Protein 4LJY (pdb70)

Secondary structure (DSSP, 8-state):
------------HHHH----HHHHHHHTT-EEEESS-PPPPP-SGGGS---S---IIIIIS---S--HHHHHHHHH-----EEEE--TTS-HHHHHHHHHHHHHHTSPPPPTT-----EEE-SSHHHHHHHHHHHHHHHTT-TT--EEEESS----TTHHHHTT--SEEEE-HHHHHHHTTHHHHTSS-STT--EE---HHHHHHTT-HHHHHH---S-TT-EEEEEES---HHHHHHHHHHSSSPEEEEESS----TTSEEEEEEESSHHHHHHHHHHHHHHHHHHHHHHT----EEEEES-HHHHHHHHHHHHHTT---EEE-TTS-HHHH--HHHHHHSTT-EEEEEHHHHHT------SEEEESS--SSHHHHHHHHGGG-BTBT--EEEEEEETT-HHHHHHHHH--HHHHHTS-HHHHHHHH--HHHHH---

Radius of gyration: 27.77 Å; Cα contacts (8 Å, |Δi|>4): 749; chains: 1; bounding box: 87×43×63 Å

Nearest PDB structures (foldseek):
  4lk2-assembly1_A  TM=9.361E-01  e=1.851E-74  Saccharomyces cerevisiae S288C
  6uv0-assembly1_A  TM=5.815E-01  e=1.388E-34  Homo sapiens
  7evn-assembly1_E  TM=5.674E-01  e=4.451E-35  Homo sapiens
  6uv0-assembly2_B  TM=6.096E-01  e=2.313E-33  Homo sapiens
  4a4d-assembly1_A  TM=9.223E-01  e=9.035E-24  Homo sapiens

CATH classification: 3.40.50.300 (+1 more: 3.40.50.300)

Structure (mmCIF, N/CA/C/O backbone):
data_4LJY
#
_entry.id   4LJY
#
_cell.length_a   86.598
_cell.length_b   86.598
_cell.length_c   125.316
_cell.angle_alpha   90.00
_cell.angle_beta   90.00
_cell.angle_gamma   90.00
#
_symmetry.space_group_name_H-M   'P 43 21 2'
#
loop_
_entity.id
_entity.type
_entity.pdbx_description
1 polymer 'Pre-mRNA-processing ATP-dependent RNA helicase PRP5'
2 non-polymer "ADENOSINE-5'-DIPHOSPHATE"
3 non-polymer 'MAGNESIUM ION'
4 non-polymer (4R)-2-METHYLPENTANE-2,4-DIOL
5 water water
#
loop_
_atom_site.group_PDB
_atom_site.id
_atom_site.type_symbol
_atom_site.label_atom_id
_atom_site.label_alt_id
_atom_site.label_comp_id
_atom_site.label_asym_id
_atom_site.label_entity_id
_atom_site.label_seq_id
_atom_site.pdbx_PDB_ins_code
_atom_site.Cartn_x
_atom_site.Cartn_y
_atom_site.Cartn_z
_atom_site.occupancy
_atom_site.B_iso_or_equiv
_atom_site.auth_seq_id
_atom_site.auth_comp_id
_atom_site.auth_asym_id
_atom_site.auth_atom_id
_atom_site.pdbx_PDB_model_num
ATOM 1 N N . LEU A 1 6 ? 58.404 2.213 42.850 1.00 50.12 211 LEU A N 1
ATOM 2 C CA . LEU A 1 6 ? 58.241 1.824 44.243 1.00 41.40 211 LEU A CA 1
ATOM 3 C C . LEU A 1 6 ? 58.777 2.872 45.216 1.00 40.52 211 LEU A C 1
ATOM 4 O O . LEU A 1 6 ? 58.790 2.631 46.421 1.00 37.48 211 LEU A O 1
ATOM 9 N N . GLU A 1 7 ? 59.204 4.028 44.704 1.00 38.38 212 GLU A N 1
ATOM 10 C CA . GLU A 1 7 ? 59.631 5.121 45.579 1.00 39.04 212 GLU A CA 1
ATOM 11 C C . GLU A 1 7 ? 58.425 5.696 46.347 1.00 38.04 212 GLU A C 1
ATOM 12 O O . GLU A 1 7 ? 57.397 6.037 45.745 1.00 35.12 212 GLU A O 1
ATOM 18 N N . PRO A 1 8 ? 58.544 5.804 47.681 1.00 37.62 213 PRO A N 1
ATOM 19 C CA . PRO A 1 8 ? 57.445 6.319 48.518 1.00 33.76 213 PRO A CA 1
ATOM 20 C C . PRO A 1 8 ? 57.096 7.761 48.164 1.00 31.00 213 PRO A C 1
ATOM 21 O O . PRO A 1 8 ? 57.983 8.521 47.791 1.00 34.70 213 PRO A O 1
ATOM 25 N N . PHE A 1 9 ? 55.820 8.131 48.249 1.00 29.84 214 PHE A N 1
ATOM 26 C CA . PHE A 1 9 ? 55.428 9.522 48.018 1.00 27.89 214 PHE A CA 1
ATOM 27 C C . PHE A 1 9 ? 54.228 9.886 48.891 1.00 28.30 214 PHE A C 1
ATOM 28 O O . PHE A 1 9 ? 53.405 9.037 49.216 1.00 27.10 214 PHE A O 1
ATOM 36 N N . GLN A 1 10 ? 54.154 11.147 49.288 1.00 29.70 215 GLN A N 1
ATOM 37 C CA . GLN A 1 10 ? 53.056 11.595 50.131 1.00 28.50 215 GLN A CA 1
ATOM 38 C C . GLN A 1 10 ? 51.837 11.899 49.273 1.00 29.48 215 GLN A C 1
ATOM 39 O O . GLN A 1 10 ? 51.950 12.580 48.264 1.00 26.06 215 GLN A O 1
ATOM 45 N N . LYS A 1 11 ? 50.682 11.399 49.704 1.00 28.60 216 LYS A N 1
ATOM 46 C CA . LYS A 1 11 ? 49.418 11.586 49.022 1.00 26.85 216 LYS A CA 1
ATOM 47 C C . LYS A 1 11 ? 48.434 12.339 49.946 1.00 26.48 216 LYS A C 1
ATOM 48 O O . LYS A 1 11 ? 47.553 13.065 49.489 1.00 27.91 216 LYS A O 1
ATOM 54 N N . ASN A 1 12 ? 48.594 12.147 51.243 1.00 29.05 217 ASN A N 1
ATOM 55 C CA . ASN A 1 12 ? 47.675 12.695 52.233 1.00 27.64 217 ASN A CA 1
ATOM 56 C C . ASN A 1 12 ? 48.265 13.946 52.879 1.00 28.89 217 ASN A C 1
ATOM 57 O O . ASN A 1 12 ? 49.191 13.861 53.691 1.00 29.38 217 ASN A O 1
ATOM 62 N N . PHE A 1 13 ? 47.746 15.108 52.488 1.00 27.21 218 PHE A N 1
ATOM 63 C CA . PHE A 1 13 ? 48.272 16.382 52.959 1.00 29.99 218 PHE A CA 1
ATOM 64 C C . PHE A 1 13 ? 47.275 17.132 53.834 1.00 31.26 218 PHE A C 1
ATOM 65 O O . PHE A 1 13 ? 47.639 18.050 54.571 1.00 29.85 218 PHE A O 1
ATOM 73 N N . TYR A 1 14 ? 46.008 16.778 53.701 1.00 30.15 219 TYR A N 1
ATOM 74 C CA . TYR A 1 14 ? 44.938 17.612 54.245 1.00 28.72 219 TYR A CA 1
ATOM 75 C C . TYR A 1 14 ? 44.875 17.657 55.762 1.00 30.60 219 TYR A C 1
ATOM 76 O O . TYR A 1 14 ? 44.760 16.632 56.438 1.00 28.31 219 TYR A O 1
ATOM 85 N N . ILE A 1 15 ? 44.949 18.870 56.296 1.00 29.47 220 ILE A N 1
ATOM 86 C CA . ILE A 1 15 ? 44.723 19.071 57.716 1.00 29.55 220 ILE A CA 1
ATOM 87 C C . ILE A 1 15 ? 43.427 19.842 57.883 1.00 29.03 220 ILE A C 1
ATOM 88 O O . ILE A 1 15 ? 43.327 20.992 57.462 1.00 25.17 220 ILE A O 1
ATOM 93 N N . GLU A 1 16 ? 42.428 19.191 58.468 1.00 25.50 221 GLU A N 1
ATOM 94 C CA . GLU A 1 16 ? 41.127 19.808 58.639 1.00 26.61 221 GLU A CA 1
ATOM 95 C C . GLU A 1 16 ? 41.182 20.993 59.621 1.00 28.48 221 GLU A C 1
ATOM 96 O O . GLU A 1 16 ? 41.682 20.878 60.747 1.00 24.29 221 GLU A O 1
ATOM 102 N N . SER A 1 17 ? 40.657 22.128 59.178 1.00 28.82 222 SER A N 1
ATOM 103 C CA . SER A 1 17 ? 40.621 23.341 59.986 1.00 28.25 222 SER A CA 1
ATOM 104 C C . SER A 1 17 ? 39.647 23.169 61.138 1.00 32.45 222 SER A C 1
ATOM 105 O O . SER A 1 17 ? 38.693 22.403 61.044 1.00 28.11 222 SER A O 1
ATOM 108 N N . GLU A 1 18 ? 39.886 23.904 62.221 1.00 34.19 223 GLU A N 1
ATOM 109 C CA . GLU A 1 18 ? 39.045 23.830 63.411 1.00 34.18 223 GLU A CA 1
ATOM 110 C C . GLU A 1 18 ? 37.589 24.224 63.123 1.00 30.94 223 GLU A C 1
ATOM 111 O O . GLU A 1 18 ? 36.672 23.609 63.648 1.00 33.59 223 GLU A O 1
ATOM 117 N N . THR A 1 19 ? 37.390 25.235 62.275 1.00 34.11 224 THR A N 1
ATOM 118 C CA . THR A 1 19 ? 36.052 25.665 61.878 1.00 34.93 224 THR A CA 1
ATOM 119 C C . THR A 1 19 ? 35.272 24.507 61.262 1.00 33.32 224 THR A C 1
ATOM 120 O O . THR A 1 19 ? 34.103 24.300 61.566 1.00 28.67 224 THR A O 1
ATOM 124 N N . VAL A 1 20 ? 35.930 23.749 60.392 1.00 30.25 225 VAL A N 1
ATOM 125 C CA . VAL A 1 20 ? 35.284 22.619 59.732 1.00 30.44 225 VAL A CA 1
ATOM 126 C C . VAL A 1 20 ? 35.105 21.439 60.693 1.00 30.10 225 VAL A C 1
ATOM 127 O O . VAL A 1 20 ? 34.055 20.786 60.704 1.00 30.30 225 VAL A O 1
ATOM 131 N N . SER A 1 21 ? 36.126 21.179 61.509 1.00 30.41 226 SER A N 1
ATOM 132 C CA . SER A 1 21 ? 36.064 20.124 62.527 1.00 30.85 226 SER A CA 1
ATOM 133 C C . SER A 1 21 ? 34.888 20.327 63.471 1.00 32.81 226 SER A C 1
ATOM 134 O O . SER A 1 21 ? 34.223 19.367 63.867 1.00 32.71 226 SER A O 1
ATOM 137 N N . SER A 1 22 ? 34.648 21.589 63.812 1.00 33.27 227 SER A N 1
ATOM 138 C CA A SER A 1 22 ? 33.639 21.976 64.800 0.45 34.09 227 SER A CA 1
ATOM 139 C CA B SER A 1 22 ? 33.646 21.945 64.812 0.55 34.12 227 SER A CA 1
ATOM 140 C C . SER A 1 22 ? 32.222 21.838 64.261 1.00 34.96 227 SER A C 1
ATOM 141 O O . SER A 1 22 ? 31.253 21.951 65.005 1.00 33.79 227 SER A O 1
ATOM 154 N N . SER A 1 24 ? 28.935 20.147 63.269 1.00 27.81 229 SER A N 1
ATOM 155 C CA . SER A 1 24 ? 28.270 18.896 63.628 1.00 28.35 229 SER A CA 1
ATOM 156 C C . SER A 1 24 ? 27.812 18.138 62.391 1.00 29.66 229 SER A C 1
ATOM 157 O O . SER A 1 24 ? 27.683 18.721 61.317 1.00 29.67 229 SER A O 1
ATOM 160 N N . GLU A 1 25 ? 27.559 16.843 62.550 1.00 32.97 230 GLU A N 1
ATOM 161 C CA . GLU A 1 25 ? 27.068 16.032 61.444 1.00 30.18 230 GLU A CA 1
ATOM 162 C C . GLU A 1 25 ? 25.719 16.515 60.910 1.00 32.31 230 GLU A C 1
ATOM 163 O O . GLU A 1 25 ? 25.447 16.373 59.722 1.00 27.24 230 GLU A O 1
ATOM 177 N N . GLU A 1 27 ? 24.862 19.723 60.901 1.00 27.46 232 GLU A N 1
ATOM 178 C CA . GLU A 1 27 ? 25.208 20.916 60.141 1.00 26.95 232 GLU A CA 1
ATOM 179 C C . GLU A 1 27 ? 25.802 20.539 58.779 1.00 27.65 232 GLU A C 1
ATOM 180 O O . GLU A 1 27 ? 25.527 21.189 57.771 1.00 25.07 232 GLU A O 1
ATOM 186 N N . VAL A 1 28 ? 26.608 19.485 58.750 1.00 26.31 233 VAL A N 1
ATOM 187 C CA . VAL A 1 28 ? 27.166 19.032 57.474 1.00 25.97 233 VAL A CA 1
ATOM 188 C C . VAL A 1 28 ? 26.071 18.561 56.526 1.00 25.83 233 VAL A C 1
ATOM 189 O O . VAL A 1 28 ? 26.122 18.823 55.326 1.00 25.43 233 VAL A O 1
ATOM 193 N N . GLU A 1 29 ? 25.077 17.859 57.053 1.00 27.70 234 GLU A N 1
ATOM 194 C CA . GLU A 1 29 ? 24.007 17.373 56.189 1.00 26.18 234 GLU A CA 1
ATOM 195 C C . GLU A 1 29 ? 23.242 18.535 55.554 1.00 25.28 234 GLU A C 1
ATOM 196 O O . GLU A 1 29 ? 22.926 18.511 54.370 1.00 24.25 234 GLU A O 1
ATOM 202 N N . GLU A 1 30 ? 22.946 19.554 56.346 1.00 25.41 235 GLU A N 1
ATOM 203 C CA . GLU A 1 30 ? 22.260 20.718 55.821 1.00 26.18 235 GLU A CA 1
ATOM 204 C C . GLU A 1 30 ? 23.141 21.412 54.782 1.00 23.14 235 GLU A C 1
ATOM 205 O O . GLU A 1 30 ? 22.665 21.814 53.733 1.00 23.65 235 GLU A O 1
ATOM 211 N N . LEU A 1 31 ? 24.429 21.557 55.081 1.00 26.18 236 LEU A N 1
ATOM 212 C CA . LEU A 1 31 ? 25.347 22.212 54.150 1.00 27.18 236 LEU A CA 1
ATOM 213 C C . LEU A 1 31 ? 25.373 21.479 52.805 1.00 24.48 236 LEU A C 1
ATOM 214 O O . LEU A 1 31 ? 25.285 22.097 51.750 1.00 23.08 236 LEU A O 1
ATOM 219 N N . ARG A 1 32 ? 25.450 20.157 52.845 1.00 24.14 237 ARG A N 1
ATOM 220 C CA . ARG A 1 32 ? 25.487 19.376 51.615 1.00 23.99 237 ARG A CA 1
ATOM 221 C C . ARG A 1 32 ? 24.213 19.516 50.784 1.00 26.29 237 ARG A C 1
ATOM 222 O O . ARG A 1 32 ? 24.285 19.595 49.561 1.00 25.38 237 ARG A O 1
ATOM 230 N N . LEU A 1 33 ? 23.053 19.545 51.443 1.00 25.14 238 LEU A N 1
ATOM 231 C CA . LEU A 1 33 ? 21.794 19.827 50.753 1.00 23.62 238 LEU A CA 1
ATOM 232 C C . LEU A 1 33 ? 21.824 21.202 50.072 1.00 25.51 238 LEU A C 1
ATOM 233 O O . LEU A 1 33 ? 21.437 21.324 48.916 1.00 27.55 238 LEU A O 1
ATOM 238 N N . SER A 1 34 ? 22.284 22.226 50.795 1.00 25.75 239 SER A N 1
ATOM 239 C CA . SER A 1 34 ? 22.290 23.596 50.281 1.00 27.08 239 SER A CA 1
ATOM 240 C C . SER A 1 34 ? 23.277 23.799 49.142 1.00 27.86 239 SER A C 1
ATOM 241 O O . SER A 1 34 ? 23.126 24.727 48.353 1.00 26.74 239 SER A O 1
ATOM 244 N N . LEU A 1 35 ? 24.316 22.969 49.081 1.00 27.27 240 LEU A N 1
ATOM 245 C CA . LEU A 1 35 ? 25.289 23.077 47.988 1.00 27.83 240 LEU A CA 1
ATOM 246 C C . LEU A 1 35 ? 24.885 22.185 46.810 1.00 30.37 240 LEU A C 1
ATOM 247 O O . LEU A 1 35 ? 25.609 21.267 46.432 1.00 28.36 240 LEU A O 1
ATOM 252 N N . ASP A 1 36 ? 23.711 22.462 46.248 1.00 28.24 241 ASP A N 1
ATOM 253 C CA . ASP A 1 36 ? 23.199 21.714 45.095 1.00 31.97 241 ASP A CA 1
ATOM 254 C C . ASP A 1 36 ? 23.134 20.192 45.320 1.00 31.82 241 ASP A C 1
ATOM 255 O O . ASP A 1 36 ? 23.421 19.403 44.424 1.00 32.22 241 ASP A O 1
ATOM 260 N N . ASN A 1 37 ? 22.744 19.796 46.524 1.00 28.28 242 ASN A N 1
ATOM 261 C CA . ASN A 1 37 ? 22.533 18.392 46.850 1.00 29.82 242 ASN A CA 1
ATOM 262 C C . ASN A 1 37 ? 23.755 17.480 46.646 1.00 30.72 242 ASN A C 1
ATOM 263 O O . ASN A 1 37 ? 23.724 16.533 45.856 1.00 27.73 242 ASN A O 1
ATOM 268 N N . ILE A 1 38 ? 24.825 17.774 47.365 1.00 26.57 243 ILE A N 1
ATOM 269 C CA . ILE A 1 38 ? 26.004 16.911 47.370 1.00 26.65 243 ILE A CA 1
ATOM 270 C C . ILE A 1 38 ? 25.681 15.537 47.946 1.00 28.86 243 ILE A C 1
ATOM 271 O O . ILE A 1 38 ? 25.225 15.430 49.078 1.00 26.89 243 ILE A O 1
ATOM 276 N N . LYS A 1 39 ? 25.945 14.491 47.173 1.00 26.47 244 LYS A N 1
ATOM 277 C CA . LYS A 1 39 ? 25.773 13.117 47.637 1.00 28.86 244 LYS A CA 1
ATOM 278 C C . LYS A 1 39 ? 27.113 12.406 47.557 1.00 29.75 244 LYS A C 1
ATOM 279 O O . LYS A 1 39 ? 27.849 12.580 46.588 1.00 27.24 244 LYS A O 1
ATOM 285 N N . ILE A 1 40 ? 27.414 11.591 48.561 1.00 28.16 245 ILE A N 1
ATOM 286 C CA . ILE A 1 40 ? 28.684 10.881 48.626 1.00 26.77 245 ILE A CA 1
ATOM 287 C C . ILE A 1 40 ? 28.452 9.366 48.607 1.00 30.82 245 ILE A C 1
ATOM 288 O O . ILE A 1 40 ? 27.490 8.882 49.193 1.00 28.56 245 ILE A O 1
ATOM 293 N N . LYS A 1 41 ? 29.317 8.631 47.916 1.00 27.78 246 LYS A N 1
ATOM 294 C CA . LYS A 1 41 ? 29.469 7.187 48.147 1.00 31.38 246 LYS A CA 1
ATOM 295 C C . LYS A 1 41 ? 30.917 6.905 48.526 1.00 32.64 246 LYS A C 1
ATOM 296 O O . LYS A 1 41 ? 31.831 7.657 48.161 1.00 27.33 246 LYS A O 1
ATOM 302 N N . GLY A 1 42 ? 31.132 5.836 49.288 1.00 31.40 247 GLY A N 1
ATOM 303 C CA . GLY A 1 42 ? 32.466 5.520 49.755 1.00 31.24 247 GLY A CA 1
ATOM 304 C C . GLY A 1 42 ? 32.618 5.920 51.201 1.00 30.14 247 GLY A C 1
ATOM 305 O O . GLY A 1 42 ? 31.850 6.728 51.718 1.00 34.23 247 GLY A O 1
ATOM 306 N N . THR A 1 43 ? 33.618 5.358 51.856 1.00 29.86 248 THR A N 1
ATOM 307 C CA . THR A 1 43 ? 33.801 5.550 53.283 1.00 31.86 248 THR A CA 1
ATOM 308 C C . THR A 1 43 ? 34.955 6.506 53.567 1.00 30.79 248 THR A C 1
ATOM 309 O O . THR A 1 43 ? 35.941 6.541 52.832 1.00 28.23 248 THR A O 1
ATOM 313 N N . GLY A 1 44 ? 34.814 7.289 54.634 1.00 30.12 249 GLY A N 1
ATOM 314 C CA . GLY A 1 44 ? 35.867 8.172 55.097 1.00 31.54 249 GLY A CA 1
ATOM 315 C C . GLY A 1 44 ? 35.976 9.513 54.392 1.00 28.47 249 GLY A C 1
ATOM 316 O O . GLY A 1 44 ? 36.983 10.190 54.533 1.00 29.93 249 GLY A O 1
ATOM 317 N N . CYS A 1 45 ? 34.949 9.911 53.649 1.00 28.90 250 CYS A N 1
ATOM 318 C CA . CYS A 1 45 ? 34.952 11.240 53.035 1.00 28.02 250 CYS A CA 1
ATOM 319 C C . CYS A 1 45 ? 34.980 12.344 54.099 1.00 28.81 250 CYS A C 1
ATOM 320 O O . CYS A 1 45 ? 34.206 12.320 55.053 1.00 26.60 250 CYS A O 1
ATOM 323 N N . PRO A 1 46 ? 35.896 13.307 53.949 1.00 26.39 251 PRO A N 1
ATOM 324 C CA . PRO A 1 46 ? 35.933 14.380 54.947 1.00 26.24 251 PRO A CA 1
ATOM 325 C C . PRO A 1 46 ? 34.762 15.341 54.787 1.00 26.81 251 PRO A C 1
ATOM 326 O O . PRO A 1 46 ? 34.060 15.315 53.771 1.00 22.80 251 PRO A O 1
ATOM 330 N N . LYS A 1 47 ? 34.558 16.185 55.790 1.00 24.14 252 LYS A N 1
ATOM 331 C CA . LYS A 1 47 ? 33.557 17.241 55.703 1.00 25.90 252 LYS A CA 1
ATOM 332 C C . LYS A 1 47 ? 33.891 18.208 54.565 1.00 23.96 252 LYS A C 1
ATOM 333 O O . LYS A 1 47 ? 35.063 18.412 54.236 1.00 24.62 252 LYS A O 1
ATOM 339 N N . PRO A 1 48 ? 32.867 18.824 53.962 1.00 22.85 253 PRO A N 1
ATOM 340 C CA . PRO A 1 48 ? 33.180 19.827 52.936 1.00 23.99 253 PRO A CA 1
ATOM 341 C C . PRO A 1 48 ? 33.709 21.126 53.577 1.00 23.82 253 PRO A C 1
ATOM 342 O O . PRO A 1 48 ? 33.433 21.380 54.749 1.00 20.99 253 PRO A O 1
ATOM 346 N N . VAL A 1 49 ? 34.490 21.909 52.832 1.00 24.82 254 VAL A N 1
ATOM 347 C CA . VAL A 1 49 ? 34.997 23.195 53.325 1.00 26.83 254 VAL A CA 1
ATOM 348 C C . VAL A 1 49 ? 34.167 24.326 52.708 1.00 28.10 254 VAL A C 1
ATOM 349 O O . VAL A 1 49 ? 33.438 24.105 51.739 1.00 26.32 254 VAL A O 1
ATOM 353 N N . THR A 1 50 ? 34.239 25.532 53.265 1.00 28.75 255 THR A N 1
ATOM 354 C CA . THR A 1 50 ? 33.493 26.645 52.668 1.00 30.16 255 THR A CA 1
ATOM 355 C C . THR A 1 50 ? 34.340 27.873 52.341 1.00 30.30 255 THR A C 1
ATOM 356 O O . THR A 1 50 ? 33.846 28.821 51.732 1.00 28.55 255 THR A O 1
ATOM 360 N N . LYS A 1 51 ? 35.609 27.849 52.730 1.00 28.38 256 LYS A N 1
ATOM 361 C CA . LYS A 1 51 ? 36.492 28.986 52.478 1.00 32.35 256 LYS A CA 1
ATOM 362 C C . LYS A 1 51 ? 37.785 28.495 51.866 1.00 30.33 256 LYS A C 1
ATOM 363 O O . LYS A 1 51 ? 38.264 27.422 52.227 1.00 27.31 256 LYS A O 1
ATOM 369 N N . TRP A 1 52 ? 38.357 29.281 50.957 1.00 28.12 257 TRP A N 1
ATOM 370 C CA . TRP A 1 52 ? 39.639 28.915 50.343 1.00 27.92 257 TRP A CA 1
ATOM 371 C C . TRP A 1 52 ? 40.732 28.784 51.397 1.00 29.31 257 TRP A C 1
ATOM 372 O O . TRP A 1 52 ? 41.661 27.992 51.253 1.00 27.66 257 TRP A O 1
ATOM 383 N N . SER A 1 53 ? 40.602 29.553 52.470 1.00 28.24 258 SER A N 1
ATOM 384 C CA . SER A 1 53 ? 41.596 29.565 53.542 1.00 27.18 258 SER A CA 1
ATOM 385 C C . SER A 1 53 ? 41.572 28.305 54.422 1.00 29.42 258 SER A C 1
ATOM 386 O O . SER A 1 53 ? 42.417 28.130 55.306 1.00 27.41 258 SER A O 1
ATOM 389 N N . GLN A 1 54 ? 40.594 27.436 54.206 1.00 29.75 259 GLN A N 1
ATOM 390 C CA . GLN A 1 54 ? 40.509 26.205 54.991 1.00 29.38 259 GLN A CA 1
ATOM 391 C C . GLN A 1 54 ? 41.292 25.051 54.375 1.00 30.78 259 GLN A C 1
ATOM 392 O O . GLN A 1 54 ? 41.186 23.911 54.834 1.00 31.54 259 GLN A O 1
ATOM 398 N N . LEU A 1 55 ? 42.079 25.343 53.344 1.00 29.22 260 LEU A N 1
ATOM 399 C CA . LEU A 1 55 ? 42.655 24.278 52.504 1.00 27.99 260 LEU A CA 1
ATOM 400 C C . LEU A 1 55 ? 44.177 24.160 52.550 1.00 31.37 260 LEU A C 1
ATOM 401 O O . LEU A 1 55 ? 44.755 23.282 51.905 1.00 34.71 260 LEU A O 1
ATOM 406 N N . GLY A 1 56 ? 44.831 25.044 53.293 1.00 33.61 261 GLY A N 1
ATOM 407 C CA . GLY A 1 56 ? 46.286 25.063 53.327 1.00 34.59 261 GLY A CA 1
ATOM 408 C C . GLY A 1 56 ? 46.950 25.360 51.985 1.00 36.96 261 GLY A C 1
ATOM 409 O O . GLY A 1 56 ? 48.004 24.802 51.655 1.00 39.22 261 GLY A O 1
ATOM 410 N N . LEU A 1 57 ? 46.335 26.234 51.196 1.00 29.17 262 LEU A N 1
ATOM 411 C CA . LEU A 1 57 ? 46.920 26.647 49.921 1.00 33.02 262 LEU A CA 1
ATOM 412 C C . LEU A 1 57 ? 48.063 27.619 50.178 1.00 34.47 262 LEU A C 1
ATOM 413 O O . LEU A 1 57 ? 48.091 28.273 51.219 1.00 33.74 262 LEU A O 1
ATOM 418 N N . SER A 1 58 ? 48.987 27.747 49.229 1.00 36.17 263 SER A N 1
ATOM 419 C CA . SER A 1 58 ? 50.099 28.675 49.413 1.00 35.88 263 SER A CA 1
ATOM 420 C C . SER A 1 58 ? 49.622 30.122 49.356 1.00 38.78 263 SER A C 1
ATOM 421 O O . SER A 1 58 ? 48.586 30.424 48.764 1.00 35.46 263 SER A O 1
ATOM 424 N N . THR A 1 59 ? 50.383 31.015 49.980 1.00 36.29 264 THR A N 1
ATOM 425 C CA . THR A 1 59 ? 50.082 32.440 49.932 1.00 40.41 264 THR A CA 1
ATOM 426 C C . THR A 1 59 ? 49.827 32.926 48.508 1.00 34.31 264 THR A C 1
ATOM 427 O O . THR A 1 59 ? 48.848 33.627 48.264 1.00 37.51 264 THR A O 1
ATOM 431 N N . ASP A 1 60 ? 50.703 32.550 47.575 1.00 38.34 265 ASP A N 1
ATOM 432 C CA . ASP A 1 60 ? 50.558 32.927 46.165 1.00 39.13 265 ASP A CA 1
ATOM 433 C C . ASP A 1 60 ? 49.268 32.421 45.522 1.00 35.64 265 ASP A C 1
ATOM 434 O O . ASP A 1 60 ? 48.654 33.117 44.715 1.00 33.24 265 ASP A O 1
ATOM 439 N N . THR A 1 61 ? 48.882 31.192 45.842 1.00 35.07 266 THR A N 1
ATOM 440 C CA . THR A 1 61 ? 47.650 30.642 45.308 1.00 32.41 266 THR A CA 1
ATOM 441 C C . THR A 1 61 ? 46.457 31.395 45.879 1.00 30.52 266 THR A C 1
ATOM 442 O O . THR A 1 61 ? 45.504 31.674 45.163 1.00 31.30 266 THR A O 1
ATOM 454 N N . VAL A 1 63 ? 46.415 34.466 46.806 1.00 34.48 268 VAL A N 1
ATOM 455 C CA . VAL A 1 63 ? 46.376 35.765 46.132 1.00 37.90 268 VAL A CA 1
ATOM 456 C C . VAL A 1 63 ? 45.708 35.671 44.759 1.00 35.19 268 VAL A C 1
ATOM 457 O O . VAL A 1 63 ? 44.818 36.463 44.434 1.00 34.13 268 VAL A O 1
ATOM 461 N N . LEU A 1 64 ? 46.122 34.686 43.964 1.00 33.89 269 LEU A N 1
ATOM 462 C CA . LEU A 1 64 ? 45.562 34.500 42.630 1.00 33.06 269 LEU A CA 1
ATOM 463 C C . LEU A 1 64 ? 44.054 34.277 42.701 1.00 33.12 269 LEU A C 1
ATOM 464 O O . LEU A 1 64 ? 43.282 34.867 41.940 1.00 29.89 269 LEU A O 1
ATOM 469 N N . ILE A 1 65 ? 43.641 33.432 43.633 1.00 30.41 270 ILE A N 1
ATOM 470 C CA . ILE A 1 65 ? 42.243 33.058 43.735 1.00 32.11 270 ILE A CA 1
ATOM 471 C C . ILE A 1 65 ? 41.387 34.203 44.243 1.00 32.68 270 ILE A C 1
ATOM 472 O O . ILE A 1 65 ? 40.325 34.479 43.689 1.00 30.67 270 ILE A O 1
ATOM 477 N N . THR A 1 66 ? 41.849 34.872 45.297 1.00 31.75 271 THR A N 1
ATOM 478 C CA . THR A 1 66 ? 40.992 35.849 45.960 1.00 34.47 271 THR A CA 1
ATOM 479 C C . THR A 1 66 ? 41.193 37.271 45.468 1.00 34.56 271 THR A C 1
ATOM 480 O O . THR A 1 66 ? 40.296 38.094 45.604 1.00 39.26 271 THR A O 1
ATOM 484 N N . GLU A 1 67 ? 42.348 37.560 44.879 1.00 36.60 272 GLU A N 1
ATOM 485 C CA . GLU A 1 67 ? 42.657 38.941 44.501 1.00 39.79 272 GLU A CA 1
ATOM 486 C C . GLU A 1 67 ? 42.767 39.188 42.995 1.00 38.86 272 GLU A C 1
ATOM 487 O O . GLU A 1 67 ? 42.689 40.330 42.542 1.00 38.67 272 GLU A O 1
ATOM 493 N N . LYS A 1 68 ? 42.951 38.123 42.224 1.00 34.52 273 LYS A N 1
ATOM 494 C CA . LYS A 1 68 ? 43.057 38.242 40.782 1.00 35.90 273 LYS A CA 1
ATOM 495 C C . LYS A 1 68 ? 41.842 37.631 40.078 1.00 35.16 273 LYS A C 1
ATOM 496 O O . LYS A 1 68 ? 41.321 38.209 39.128 1.00 33.12 273 LYS A O 1
ATOM 502 N N . LEU A 1 69 ? 41.390 36.470 40.551 1.00 30.51 274 LEU A N 1
ATOM 503 C CA . LEU A 1 69 ? 40.195 35.833 39.988 1.00 29.82 274 LEU A CA 1
ATOM 504 C C . LEU A 1 69 ? 38.944 36.279 40.746 1.00 29.21 274 LEU A C 1
ATOM 505 O O . LEU A 1 69 ? 37.819 36.153 40.248 1.00 27.61 274 LEU A O 1
ATOM 510 N N . HIS A 1 70 ? 39.158 36.788 41.958 1.00 29.51 275 HIS A N 1
ATOM 511 C CA . HIS A 1 70 ? 38.084 37.287 42.820 1.00 31.37 275 HIS A CA 1
ATOM 512 C C . HIS A 1 70 ? 37.019 36.241 43.130 1.00 32.34 275 HIS A C 1
ATOM 513 O O . HIS A 1 70 ? 35.824 36.562 43.210 1.00 31.17 275 HIS A O 1
ATOM 520 N N . PHE A 1 71 ? 37.431 34.994 43.319 1.00 28.73 276 PHE A N 1
ATOM 521 C CA . PHE A 1 71 ? 36.460 33.976 43.694 1.00 29.15 276 PHE A CA 1
ATOM 522 C C . PHE A 1 71 ? 36.076 34.229 45.149 1.00 31.21 276 PHE A C 1
ATOM 523 O O . PHE A 1 71 ? 36.940 34.293 46.013 1.00 38.65 276 PHE A O 1
ATOM 531 N N . GLY A 1 72 ? 34.789 34.391 45.429 1.00 32.13 277 GLY A N 1
ATOM 532 C CA . GLY A 1 72 ? 34.366 34.642 46.798 1.00 32.95 277 GLY A CA 1
ATOM 533 C C . GLY A 1 72 ? 33.818 33.419 47.518 1.00 36.87 277 GLY A C 1
ATOM 534 O O . GLY A 1 72 ? 33.843 33.339 48.753 1.00 38.19 277 GLY A O 1
ATOM 535 N N . SER A 1 73 ? 33.294 32.482 46.742 1.00 31.79 278 SER A N 1
ATOM 536 C CA . SER A 1 73 ? 32.690 31.258 47.260 1.00 29.96 278 SER A CA 1
ATOM 537 C C . SER A 1 73 ? 33.220 30.083 46.446 1.00 27.56 278 SER A C 1
ATOM 538 O O . SER A 1 73 ? 33.691 30.268 45.329 1.00 28.12 278 SER A O 1
ATOM 541 N N . LEU A 1 74 ? 33.174 28.890 47.019 1.00 25.68 279 LEU A N 1
ATOM 542 C CA . LEU A 1 74 ? 33.538 27.679 46.302 1.00 25.92 279 LEU A CA 1
ATOM 543 C C . LEU A 1 74 ? 32.271 27.115 45.700 1.00 28.67 279 LEU A C 1
ATOM 544 O O . LEU A 1 74 ? 31.176 27.285 46.252 1.00 26.87 279 LEU A O 1
ATOM 549 N N . THR A 1 75 ? 32.409 26.457 44.558 1.00 23.76 280 THR A N 1
ATOM 550 C CA . THR A 1 75 ? 31.295 25.697 44.016 1.00 26.80 280 THR A CA 1
ATOM 551 C C . THR A 1 75 ? 31.152 24.447 44.882 1.00 22.60 280 THR A C 1
ATOM 552 O O . THR A 1 75 ? 32.076 24.108 45.621 1.00 21.66 280 THR A O 1
ATOM 556 N N . PRO A 1 76 ? 29.983 23.789 44.817 1.00 24.14 281 PRO A N 1
ATOM 557 C CA . PRO A 1 76 ? 29.712 22.552 45.545 1.00 22.31 281 PRO A CA 1
ATOM 558 C C . PRO A 1 76 ? 30.786 21.492 45.292 1.00 22.82 281 PRO A C 1
ATOM 559 O O . PRO A 1 76 ? 31.339 20.939 46.256 1.00 22.77 281 PRO A O 1
ATOM 563 N N . ILE A 1 77 ? 31.107 21.240 44.033 1.00 23.19 282 ILE A N 1
ATOM 564 C CA . ILE A 1 77 ? 32.111 20.218 43.723 1.00 22.35 282 ILE A CA 1
ATOM 565 C C . ILE A 1 77 ? 33.488 20.577 44.313 1.00 22.52 282 ILE A C 1
ATOM 566 O O . ILE A 1 77 ? 34.186 19.709 44.833 1.00 19.35 282 ILE A O 1
ATOM 571 N N . GLN A 1 78 ? 33.852 21.858 44.300 1.00 21.17 283 GLN A N 1
ATOM 572 C CA . GLN A 1 78 ? 35.075 22.290 44.983 1.00 21.98 283 GLN A CA 1
ATOM 573 C C . GLN A 1 78 ? 35.015 22.077 46.503 1.00 22.22 283 GLN A C 1
ATOM 574 O O . GLN A 1 78 ? 35.964 21.559 47.116 1.00 20.22 283 GLN A O 1
ATOM 580 N N . SER A 1 79 ? 33.907 22.481 47.115 1.00 21.87 284 SER A N 1
ATOM 581 C CA . SER A 1 79 ? 33.759 22.377 48.561 1.00 21.14 284 SER A CA 1
ATOM 582 C C . SER A 1 79 ? 34.019 20.959 49.052 1.00 21.22 284 SER A C 1
ATOM 583 O O . SER A 1 79 ? 34.597 20.758 50.116 1.00 22.40 284 SER A O 1
ATOM 586 N N . GLN A 1 80 ? 33.550 19.984 48.289 1.00 23.49 285 GLN A N 1
ATOM 587 C CA . GLN A 1 80 ? 33.614 18.597 48.740 1.00 20.99 285 GLN A CA 1
ATOM 588 C C . GLN A 1 80 ? 34.785 17.829 48.124 1.00 22.16 285 GLN A C 1
ATOM 589 O O . GLN A 1 80 ? 35.417 17.012 48.791 1.00 21.25 285 GLN A O 1
ATOM 595 N N . ALA A 1 81 ? 35.086 18.089 46.862 1.00 22.06 286 ALA A N 1
ATOM 596 C CA . ALA A 1 81 ? 36.194 17.378 46.218 1.00 21.60 286 ALA A CA 1
ATOM 597 C C . ALA A 1 81 ? 37.587 17.806 46.701 1.00 23.10 286 ALA A C 1
ATOM 598 O O . ALA A 1 81 ? 38.461 16.967 46.863 1.00 22.31 286 ALA A O 1
ATOM 600 N N . LEU A 1 82 ? 37.802 19.095 46.968 1.00 20.66 287 LEU A N 1
ATOM 601 C CA . LEU A 1 82 ? 39.132 19.532 47.395 1.00 22.15 287 LEU A CA 1
ATOM 602 C C . LEU A 1 82 ? 39.692 18.836 48.651 1.00 21.83 287 LEU A C 1
ATOM 603 O O . LEU A 1 82 ? 40.809 18.327 48.613 1.00 21.85 287 LEU A O 1
ATOM 608 N N . PRO A 1 83 ? 38.935 18.831 49.770 1.00 21.68 288 PRO A N 1
ATOM 609 C CA . PRO A 1 83 ? 39.428 18.128 50.962 1.00 24.89 288 PRO A CA 1
ATOM 610 C C . PRO A 1 83 ? 39.579 16.621 50.736 1.00 21.38 288 PRO A C 1
ATOM 611 O O . PRO A 1 83 ? 40.499 16.015 51.289 1.00 23.89 288 PRO A O 1
ATOM 615 N N . ALA A 1 84 ? 38.692 16.025 49.951 1.00 20.92 289 ALA A N 1
ATOM 616 C CA . ALA A 1 84 ? 38.753 14.579 49.744 1.00 22.37 289 ALA A CA 1
ATOM 617 C C . ALA A 1 84 ? 39.993 14.221 48.922 1.00 22.18 289 ALA A C 1
ATOM 618 O O . ALA A 1 84 ? 40.729 13.305 49.275 1.00 23.23 289 ALA A O 1
ATOM 620 N N . ILE A 1 85 ? 40.233 14.953 47.834 1.00 20.93 290 ILE A N 1
ATOM 621 C CA . ILE A 1 85 ? 41.426 14.690 47.030 1.00 22.25 290 ILE A CA 1
ATOM 622 C C . ILE A 1 85 ? 42.703 15.021 47.804 1.00 24.41 290 ILE A C 1
ATOM 623 O O . ILE A 1 85 ? 43.716 14.312 47.709 1.00 22.62 290 ILE A O 1
ATOM 636 N N . SER A 1 87 ? 43.177 14.720 50.860 1.00 22.94 292 SER A N 1
ATOM 637 C CA . SER A 1 87 ? 43.389 13.673 51.851 1.00 23.19 292 SER A CA 1
ATOM 638 C C . SER A 1 87 ? 43.965 12.412 51.231 1.00 22.25 292 SER A C 1
ATOM 639 O O . SER A 1 87 ? 44.139 11.407 51.916 1.00 26.66 292 SER A O 1
ATOM 642 N N . GLY A 1 88 ? 44.227 12.455 49.929 1.00 27.00 293 GLY A N 1
ATOM 643 C CA . GLY A 1 88 ? 44.938 11.380 49.258 1.00 26.54 293 GLY A CA 1
ATOM 644 C C . GLY A 1 88 ? 44.041 10.334 48.622 1.00 26.11 293 GLY A C 1
ATOM 645 O O . GLY A 1 88 ? 44.517 9.295 48.154 1.00 28.64 293 GLY A O 1
ATOM 646 N N . ARG A 1 89 ? 42.743 10.588 48.602 1.00 24.19 294 ARG A N 1
ATOM 647 C CA . ARG A 1 89 ? 41.804 9.582 48.113 1.00 24.81 294 ARG A CA 1
ATOM 648 C C . ARG A 1 89 ? 41.619 9.637 46.593 1.00 26.14 294 ARG A C 1
ATOM 649 O O . ARG A 1 89 ? 41.790 10.686 45.966 1.00 24.17 294 ARG A O 1
ATOM 657 N N . ASP A 1 90 ? 41.308 8.488 46.001 1.00 24.08 295 ASP A N 1
ATOM 658 C CA . ASP A 1 90 ? 40.822 8.451 44.641 1.00 25.68 295 ASP A CA 1
ATOM 659 C C . ASP A 1 90 ? 39.394 8.972 44.667 1.00 23.47 295 ASP A C 1
ATOM 660 O O . ASP A 1 90 ? 38.610 8.646 45.557 1.00 24.64 295 ASP A O 1
ATOM 665 N N . VAL A 1 91 ? 39.064 9.819 43.710 1.00 22.55 296 VAL A N 1
ATOM 666 C CA . VAL A 1 91 ? 37.787 10.510 43.765 1.00 24.64 296 VAL A CA 1
ATOM 667 C C . VAL A 1 91 ? 37.116 10.563 42.406 1.00 24.86 296 VAL A C 1
ATOM 668 O O . VAL A 1 91 ? 37.760 10.796 41.360 1.00 23.44 296 VAL A O 1
ATOM 672 N N . ILE A 1 92 ? 35.816 10.324 42.425 1.00 22.42 297 ILE A N 1
ATOM 673 C CA . ILE A 1 92 ? 34.997 10.490 41.251 1.00 22.60 297 ILE A CA 1
ATOM 674 C C . ILE A 1 92 ? 34.128 11.725 41.466 1.00 23.67 297 ILE A C 1
ATOM 675 O O . ILE A 1 92 ? 33.328 11.751 42.395 1.00 23.52 297 ILE A O 1
ATOM 680 N N . GLY A 1 93 ? 34.272 12.740 40.620 1.00 22.58 298 GLY A N 1
ATOM 681 C CA . GLY A 1 93 ? 33.471 13.953 40.779 1.00 24.05 298 GLY A CA 1
ATOM 682 C C . GLY A 1 93 ? 32.538 14.217 39.611 1.00 23.48 298 GLY A C 1
ATOM 683 O O . GLY A 1 93 ? 32.982 14.415 38.480 1.00 21.78 298 GLY A O 1
ATOM 684 N N . ILE A 1 94 ? 31.243 14.237 39.888 1.00 22.04 299 ILE A N 1
ATOM 685 C CA . ILE A 1 94 ? 30.233 14.391 38.863 1.00 24.39 299 ILE A CA 1
ATOM 686 C C . ILE A 1 94 ? 29.456 15.688 39.122 1.00 25.56 299 ILE A C 1
ATOM 687 O O . ILE A 1 94 ? 28.778 15.830 40.144 1.00 24.67 299 ILE A O 1
ATOM 692 N N . SER A 1 95 ? 29.559 16.627 38.189 1.00 24.84 300 SER A N 1
ATOM 693 C CA . SER A 1 95 ? 28.992 17.956 38.382 1.00 24.41 300 SER A CA 1
ATOM 694 C C . SER A 1 95 ? 28.803 18.614 37.016 1.00 26.54 300 SER A C 1
ATOM 695 O O . SER A 1 95 ? 29.618 18.413 36.117 1.00 25.00 300 SER A O 1
ATOM 698 N N . LYS A 1 96 ? 27.741 19.410 36.866 1.00 27.28 301 LYS A N 1
ATOM 699 C CA . LYS A 1 96 ? 27.406 19.996 35.569 1.00 27.67 301 LYS A CA 1
ATOM 700 C C . LYS A 1 96 ? 28.536 20.829 34.974 1.00 27.89 301 LYS A C 1
ATOM 701 O O . LYS A 1 96 ? 29.388 21.356 35.684 1.00 26.51 301 LYS A O 1
ATOM 707 N N . THR A 1 97 ? 28.535 20.935 33.652 1.00 28.95 302 THR A N 1
ATOM 708 C CA . THR A 1 97 ? 29.478 21.804 32.975 1.00 29.48 302 THR A CA 1
ATOM 709 C C . THR A 1 97 ? 29.389 23.217 33.561 1.00 30.88 302 THR A C 1
ATOM 710 O O . THR A 1 97 ? 28.309 23.690 33.933 1.00 28.64 302 THR A O 1
ATOM 714 N N . GLY A 1 98 ? 30.540 23.865 33.666 1.00 31.18 303 GLY A N 1
ATOM 715 C CA . GLY A 1 98 ? 30.633 25.198 34.226 1.00 32.30 303 GLY A CA 1
ATOM 716 C C . GLY A 1 98 ? 30.600 25.282 35.744 1.00 33.69 303 GLY A C 1
ATOM 717 O O . GLY A 1 98 ? 30.356 26.362 36.282 1.00 32.47 303 GLY A O 1
ATOM 718 N N . SER A 1 99 ? 30.851 24.175 36.447 1.00 25.60 304 SER A N 1
ATOM 719 C CA . SER A 1 99 ? 30.785 24.212 37.911 1.00 26.56 304 SER A CA 1
ATOM 720 C C . SER A 1 99 ? 32.147 24.167 38.616 1.00 24.72 304 SER A C 1
ATOM 721 O O . SER A 1 9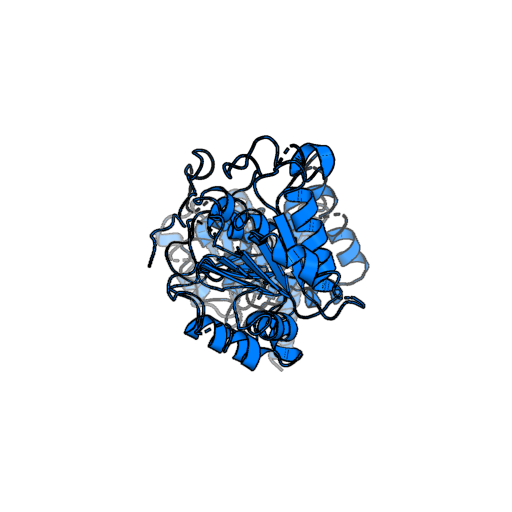9 ? 32.234 23.896 39.807 1.00 25.62 304 SER A O 1
ATOM 724 N N . GLY A 1 100 ? 33.212 24.459 37.888 1.00 23.93 305 GLY A N 1
ATOM 725 C CA . GLY A 1 100 ? 34.510 24.591 38.511 1.00 22.42 305 GLY A CA 1
ATOM 726 C C . GLY A 1 100 ? 35.248 23.275 38.733 1.00 23.84 305 GLY A C 1
ATOM 727 O O . GLY A 1 100 ? 36.102 23.159 39.617 1.00 20.60 305 GLY A O 1
ATOM 728 N N . LYS A 1 101 ? 34.946 22.279 37.924 1.00 22.21 306 LYS A N 1
ATOM 729 C CA . LYS A 1 101 ? 35.678 21.019 38.050 1.00 22.36 306 LYS A CA 1
ATOM 730 C C . LYS A 1 101 ? 37.195 21.131 37.875 1.00 22.13 306 LYS A C 1
ATOM 731 O O . LYS A 1 101 ? 37.921 20.347 38.465 1.00 22.10 306 LYS A O 1
ATOM 737 N N . THR A 1 102 ? 37.693 22.090 37.075 1.00 24.79 307 THR A N 1
ATOM 738 C CA . THR A 1 102 ? 39.147 22.142 36.815 1.00 22.91 307 THR A CA 1
ATOM 739 C C . THR A 1 102 ? 39.929 22.409 38.076 1.00 25.45 307 THR A C 1
ATOM 740 O O . THR A 1 102 ? 40.893 21.703 38.390 1.00 25.42 307 THR A O 1
ATOM 744 N N . ILE A 1 103 ? 39.522 23.441 38.804 1.00 24.43 308 ILE A N 1
ATOM 745 C CA . ILE A 1 103 ? 40.217 23.785 40.034 1.00 23.13 308 ILE A CA 1
ATOM 746 C C . ILE A 1 103 ? 40.066 22.683 41.082 1.00 23.91 308 ILE A C 1
ATOM 747 O O . ILE A 1 103 ? 40.956 22.481 41.905 1.00 22.41 308 ILE A O 1
ATOM 752 N N . SER A 1 104 ? 38.948 21.959 41.028 1.00 21.25 309 SER A N 1
ATOM 753 C CA . SER A 1 104 ? 38.688 20.837 41.946 1.00 22.44 309 SER A CA 1
ATOM 754 C C . SER A 1 104 ? 39.789 19.769 41.917 1.00 21.82 309 SER A C 1
ATOM 755 O O . SER A 1 104 ? 40.071 19.140 42.923 1.00 26.10 309 SER A O 1
ATOM 758 N N . TYR A 1 105 ? 40.390 19.542 40.756 1.00 25.71 310 TYR A N 1
ATOM 759 C CA . TYR A 1 105 ? 41.493 18.590 40.710 1.00 23.71 310 TYR A CA 1
ATOM 760 C C . TYR A 1 105 ? 42.845 19.262 40.627 1.00 23.92 310 TYR A C 1
ATOM 761 O O . TYR A 1 105 ? 43.856 18.670 40.987 1.00 21.89 310 TYR A O 1
ATOM 770 N N . LEU A 1 106 ? 42.861 20.492 40.123 1.00 24.24 311 LEU A N 1
ATOM 771 C CA . LEU A 1 106 ? 44.123 21.172 39.854 1.00 24.61 311 LEU A CA 1
ATOM 772 C C . LEU A 1 106 ? 44.866 21.552 41.132 1.00 24.79 311 LEU A C 1
ATOM 773 O O . LEU A 1 106 ? 46.066 21.305 41.264 1.00 22.91 311 LEU A O 1
ATOM 778 N N . LEU A 1 107 ? 44.160 22.152 42.092 1.00 24.02 312 LEU A N 1
ATOM 779 C CA . LEU A 1 107 ? 44.815 22.554 43.344 1.00 22.76 312 LEU A CA 1
ATOM 780 C C . LEU A 1 107 ? 45.412 21.358 44.085 1.00 24.34 312 LEU A C 1
ATOM 781 O O . LEU A 1 107 ? 46.528 21.423 44.593 1.00 22.52 312 LEU A O 1
ATOM 786 N N . PRO A 1 108 ? 44.668 20.250 44.161 1.00 24.24 313 PRO A N 1
ATOM 787 C CA . PRO A 1 108 ? 45.306 19.121 44.845 1.00 24.18 313 PRO A CA 1
ATOM 788 C C . PRO A 1 108 ? 46.458 18.509 44.029 1.00 23.16 313 PRO A C 1
ATOM 789 O O . PRO A 1 108 ? 47.435 18.063 44.625 1.00 25.82 313 PRO A O 1
ATOM 793 N N . LEU A 1 109 ? 46.359 18.509 42.701 1.00 26.25 314 LEU A N 1
ATOM 794 C CA A LEU A 1 109 ? 47.452 18.004 41.878 0.59 27.04 314 LEU A CA 1
ATOM 795 C CA B LEU A 1 109 ? 47.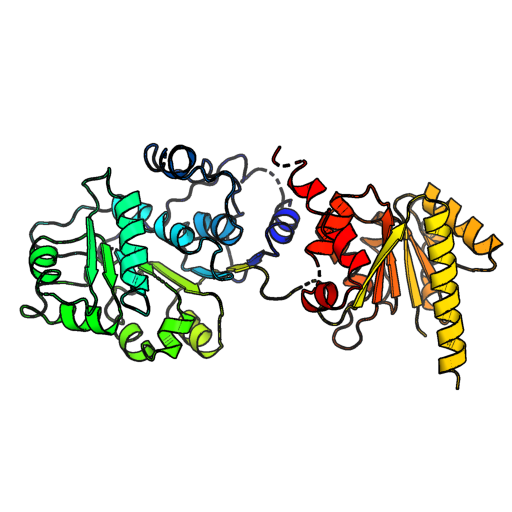444 18.034 41.838 0.41 27.01 314 LEU A CA 1
ATOM 796 C C . LEU A 1 109 ? 48.721 18.810 42.144 1.00 26.02 314 LEU A C 1
ATOM 797 O O . LEU A 1 109 ? 49.788 18.240 42.404 1.00 24.31 314 LEU A O 1
ATOM 806 N N . LEU A 1 110 ? 48.596 20.126 42.086 1.00 24.73 315 LEU A N 1
ATOM 807 C CA . LEU A 1 110 ? 49.705 21.030 42.343 1.00 25.84 315 LEU A CA 1
ATOM 808 C C . LEU A 1 110 ? 50.349 20.775 43.690 1.00 29.14 315 LEU A C 1
ATOM 809 O O . LEU A 1 110 ? 51.577 20.719 43.804 1.00 29.33 315 LEU A O 1
ATOM 814 N N . ARG A 1 111 ? 49.516 20.612 44.717 1.00 28.48 316 ARG A N 1
ATOM 815 C CA . ARG A 1 111 ? 50.026 20.348 46.047 1.00 27.82 316 ARG A CA 1
ATOM 816 C C . ARG A 1 111 ? 50.854 19.070 46.105 1.00 28.76 316 ARG A C 1
ATOM 817 O O . ARG A 1 111 ? 51.918 19.034 46.730 1.00 27.86 316 ARG A O 1
ATOM 825 N N . GLN A 1 112 ? 50.376 18.016 45.456 1.00 26.04 317 GLN A N 1
ATOM 826 C CA . GLN A 1 112 ? 51.047 16.742 45.594 1.00 27.79 317 GLN A CA 1
ATOM 827 C C . GLN A 1 112 ? 52.373 16.781 44.846 1.00 28.87 317 GLN A C 1
ATOM 828 O O . GLN A 1 112 ? 53.392 16.321 45.348 1.00 28.22 317 GLN A O 1
ATOM 834 N N . VAL A 1 113 ? 52.336 17.326 43.634 1.00 27.82 318 VAL A N 1
ATOM 835 C CA . VAL A 1 113 ? 53.526 17.436 42.799 1.00 31.60 318 VAL A CA 1
ATOM 836 C C . VAL A 1 113 ? 54.599 18.295 43.466 1.00 31.11 318 VAL A C 1
ATOM 837 O O . VAL A 1 113 ? 55.772 17.923 43.514 1.00 32.54 318 VAL A O 1
ATOM 841 N N . LYS A 1 114 ? 54.181 19.439 43.995 1.00 30.61 319 LYS A N 1
ATOM 842 C CA . LYS A 1 114 ? 55.096 20.399 44.608 1.00 33.61 319 LYS A CA 1
ATOM 843 C C . LYS A 1 114 ? 55.847 19.766 45.779 1.00 35.59 319 LYS A C 1
ATOM 844 O O . LYS A 1 114 ? 56.988 20.127 46.075 1.00 31.92 319 LYS A O 1
ATOM 850 N N . ALA A 1 115 ? 55.198 18.809 46.434 1.00 30.54 320 ALA A N 1
ATOM 851 C CA . ALA A 1 115 ? 55.737 18.212 47.645 1.00 34.46 320 ALA A CA 1
ATOM 852 C C . ALA A 1 115 ? 56.845 17.194 47.377 1.00 35.87 320 ALA A C 1
ATOM 853 O O . ALA A 1 115 ? 57.582 16.816 48.282 1.00 36.37 320 ALA A O 1
ATOM 855 N N . GLN A 1 116 ? 56.973 16.761 46.134 1.00 35.20 321 GLN A N 1
ATOM 856 C CA . GLN A 1 116 ? 57.902 15.681 45.830 1.00 37.04 321 GLN A CA 1
ATOM 857 C C . GLN A 1 116 ? 59.317 16.129 45.530 1.00 39.65 321 GLN A C 1
ATOM 858 O O . GLN A 1 116 ? 59.573 17.293 45.225 1.00 37.60 321 GLN A O 1
ATOM 864 N N . ARG A 1 117 ? 60.227 15.167 45.638 1.00 41.10 322 ARG A N 1
ATOM 865 C CA . ARG A 1 117 ? 61.585 15.308 45.144 1.00 42.40 322 ARG A CA 1
ATOM 866 C C . ARG A 1 117 ? 61.547 15.776 43.696 1.00 39.11 322 ARG A C 1
ATOM 867 O O . ARG A 1 117 ? 60.815 15.219 42.879 1.00 38.16 322 ARG A O 1
ATOM 875 N N . PRO A 1 118 ? 62.334 16.806 43.375 1.00 39.43 323 PRO A N 1
ATOM 876 C CA . PRO A 1 118 ? 62.383 17.326 42.010 1.00 38.39 323 PRO A CA 1
ATOM 877 C C . PRO A 1 118 ? 62.982 16.288 41.056 1.00 41.29 323 PRO A C 1
ATOM 878 O O . PRO A 1 118 ? 63.692 15.376 41.495 1.00 38.61 323 PRO A O 1
ATOM 882 N N . LEU A 1 119 ? 62.682 16.422 39.769 1.00 37.34 324 LEU A N 1
ATOM 883 C CA . LEU A 1 119 ? 63.190 15.498 38.769 1.00 38.19 324 LEU A CA 1
ATOM 884 C C . LEU A 1 119 ? 64.716 15.550 38.758 1.00 40.77 324 LEU A C 1
ATOM 885 O O . LEU A 1 119 ? 65.302 16.629 38.763 1.00 38.78 324 LEU A O 1
ATOM 890 N N . SER A 1 120 ? 65.362 14.392 38.741 1.00 41.32 325 SER A N 1
ATOM 891 C CA . SER A 1 120 ? 66.808 14.379 38.597 1.00 46.92 325 SER A CA 1
ATOM 892 C C . SER A 1 120 ? 67.137 14.530 37.115 1.00 50.64 325 SER A C 1
ATOM 893 O O . SER A 1 120 ? 66.249 14.439 36.266 1.00 46.29 325 SER A O 1
ATOM 896 N N . LYS A 1 121 ? 68.402 14.769 36.795 1.00 53.15 326 LYS A N 1
ATOM 897 C CA . LYS A 1 121 ? 68.771 15.037 35.409 1.00 54.17 326 LYS A CA 1
ATOM 898 C C . LYS A 1 121 ? 68.413 13.894 34.458 1.00 51.77 326 LYS A C 1
ATOM 899 O O . LYS A 1 121 ? 68.214 14.115 33.265 1.00 53.50 326 LYS A O 1
ATOM 905 N N . HIS A 1 122 ? 68.297 12.683 34.990 1.00 51.24 327 HIS A N 1
ATOM 906 C CA . HIS A 1 122 ? 67.938 11.530 34.167 1.00 52.21 327 HIS A CA 1
ATOM 907 C C . HIS A 1 122 ? 66.432 11.232 34.154 1.00 49.07 327 HIS A C 1
ATOM 908 O O . HIS A 1 122 ? 65.991 10.262 33.539 1.00 50.05 327 HIS A O 1
ATOM 915 N N . GLU A 1 123 ? 65.644 12.064 34.829 1.00 47.21 328 GLU A N 1
ATOM 916 C CA . GLU A 1 123 ? 64.193 11.852 34.888 1.00 45.65 328 GLU A CA 1
ATOM 917 C C . GLU A 1 123 ? 63.430 12.833 33.992 1.00 38.38 328 GLU A C 1
ATOM 918 O O . GLU A 1 123 ? 63.637 14.044 34.054 1.00 40.28 328 GLU A O 1
ATOM 924 N N . THR A 1 124 ? 62.546 12.298 33.161 1.00 39.63 329 THR A N 1
ATOM 925 C CA . THR A 1 124 ? 61.824 13.112 32.192 1.00 36.37 329 THR A CA 1
ATOM 926 C C . THR A 1 124 ? 60.585 13.786 32.785 1.00 35.35 329 THR A C 1
ATOM 927 O O . THR A 1 124 ? 60.153 14.834 32.305 1.00 31.00 329 THR A O 1
ATOM 931 N N . GLY A 1 125 ? 60.017 13.177 33.820 1.00 33.08 330 GLY A N 1
ATOM 932 C CA . GLY A 1 125 ? 58.688 13.548 34.264 1.00 31.33 330 GLY A CA 1
ATOM 933 C C . GLY A 1 125 ? 57.696 12.910 33.314 1.00 29.47 330 GLY A C 1
ATOM 934 O O . GLY A 1 125 ? 58.085 12.188 32.396 1.00 34.29 330 GLY A O 1
ATOM 935 N N . PRO A 1 126 ? 56.404 13.186 33.507 1.00 29.41 331 PRO A N 1
ATOM 936 C CA . PRO A 1 126 ? 55.915 14.123 34.519 1.00 28.92 331 PRO A CA 1
ATOM 937 C C . PRO A 1 126 ? 55.637 13.430 35.848 1.00 29.87 331 PRO A C 1
ATOM 938 O O . PRO A 1 126 ? 55.842 12.220 35.992 1.00 28.28 331 PRO A O 1
ATOM 950 N N . GLY A 1 128 ? 52.614 14.602 37.342 1.00 25.87 333 GLY A N 1
ATOM 951 C CA . GLY A 1 128 ? 51.173 14.680 37.175 1.00 27.54 333 GLY A CA 1
ATOM 952 C C . GLY A 1 128 ? 50.752 14.597 35.721 1.00 25.88 333 GLY A C 1
ATOM 953 O O . GLY A 1 128 ? 51.409 15.157 34.839 1.00 26.74 333 GLY A O 1
ATOM 954 N N . LEU A 1 129 ? 49.637 13.911 35.480 1.00 22.11 334 LEU A N 1
ATOM 955 C CA . LEU A 1 129 ? 49.121 13.698 34.136 1.00 22.46 334 LEU A CA 1
ATOM 956 C C . LEU A 1 129 ? 47.631 13.997 34.093 1.00 25.77 334 LEU A C 1
ATOM 957 O O . LEU A 1 129 ? 46.852 13.407 34.847 1.00 24.67 334 LEU A O 1
ATOM 962 N N . ILE A 1 130 ? 47.246 14.933 33.231 1.00 22.70 335 ILE A N 1
ATOM 963 C CA . ILE A 1 130 ? 45.844 15.259 33.024 1.00 24.45 335 ILE A CA 1
ATOM 964 C C . ILE A 1 130 ? 45.468 14.867 31.605 1.00 25.74 335 ILE A C 1
ATOM 965 O O . ILE A 1 130 ? 46.066 15.341 30.630 1.00 24.57 335 ILE A O 1
ATOM 970 N N . LEU A 1 131 ? 44.486 13.977 31.504 1.00 23.91 336 LEU A N 1
ATOM 971 C CA . LEU A 1 131 ? 43.990 13.514 30.225 1.00 26.18 336 LEU A CA 1
ATOM 972 C C . LEU A 1 131 ? 42.684 14.219 29.883 1.00 27.89 336 LEU A C 1
ATOM 973 O O . LEU A 1 131 ? 41.770 14.269 30.703 1.00 24.23 336 LEU A O 1
ATOM 978 N N . ALA A 1 132 ? 42.600 14.765 28.671 1.00 24.10 337 ALA A N 1
ATOM 979 C CA . ALA A 1 132 ? 41.373 15.421 28.224 1.00 24.44 337 ALA A CA 1
ATOM 980 C C . ALA A 1 132 ? 40.999 14.873 26.857 1.00 28.85 337 ALA A C 1
ATOM 981 O O . ALA A 1 132 ? 41.858 14.364 26.151 1.00 28.77 337 ALA A O 1
ATOM 983 N N . PRO A 1 133 ? 39.714 14.966 26.479 1.00 30.12 338 PRO A N 1
ATOM 984 C CA . PRO A 1 133 ? 39.306 14.245 25.266 1.00 31.32 338 PRO A CA 1
ATOM 985 C C . PRO A 1 133 ? 39.593 14.969 23.948 1.00 32.38 338 PRO A C 1
ATOM 986 O O . PRO A 1 133 ? 39.517 14.338 22.894 1.00 31.15 338 PRO A O 1
ATOM 990 N N . THR A 1 134 ? 39.917 16.258 24.003 1.00 33.50 339 THR A N 1
ATOM 991 C CA . THR A 1 134 ? 40.158 17.021 22.790 1.00 34.23 339 THR A CA 1
ATOM 992 C C . THR A 1 134 ? 41.323 18.001 22.945 1.00 35.98 339 THR A C 1
ATOM 993 O O . THR A 1 134 ? 41.692 18.382 24.059 1.00 30.22 339 THR A O 1
ATOM 997 N N A ARG A 1 135 ? 41.886 18.405 21.808 0.52 35.74 340 ARG A N 1
ATOM 998 N N B ARG A 1 135 ? 41.904 18.406 21.817 0.48 35.76 340 ARG A N 1
ATOM 999 C CA A ARG A 1 135 ? 43.006 19.332 21.759 0.52 36.89 340 ARG A CA 1
ATOM 1000 C CA B ARG A 1 135 ? 43.027 19.335 21.827 0.48 36.92 340 ARG A CA 1
ATOM 1001 C C A ARG A 1 135 ? 42.603 20.643 22.431 0.52 36.22 340 ARG A C 1
ATOM 1002 C C B ARG A 1 135 ? 42.594 20.647 22.471 0.48 36.22 340 ARG A C 1
ATOM 1003 O O A ARG A 1 135 ? 43.348 21.215 23.231 0.52 35.24 340 ARG A O 1
ATOM 1004 O O B ARG A 1 135 ? 43.312 21.229 23.287 0.48 35.27 340 ARG A O 1
ATOM 1019 N N . GLU A 1 136 ? 41.398 21.095 22.104 1.00 37.05 341 GLU A N 1
ATOM 1020 C CA . GLU A 1 136 ? 40.862 22.352 22.581 1.00 36.96 341 GLU A CA 1
ATOM 1021 C C . GLU A 1 136 ? 40.746 22.360 24.094 1.00 33.07 341 GLU A C 1
ATOM 1022 O O . GLU A 1 136 ? 41.086 23.350 24.726 1.00 34.32 341 GLU A O 1
ATOM 1028 N N . LEU A 1 137 ? 40.227 21.267 24.654 1.00 33.24 342 LEU A N 1
ATOM 1029 C CA . LEU A 1 137 ? 40.091 21.100 26.104 1.00 32.87 342 LEU A CA 1
ATOM 1030 C C . LEU A 1 137 ? 41.437 21.017 26.812 1.00 29.79 342 LEU A C 1
ATOM 1031 O O . LEU A 1 137 ? 41.655 21.678 27.836 1.00 31.30 342 LEU A O 1
ATOM 1036 N N . ALA A 1 138 ? 42.326 20.192 26.277 1.00 29.11 343 ALA A N 1
ATOM 1037 C CA . ALA A 1 138 ? 43.683 20.104 26.801 1.00 30.69 343 ALA A CA 1
ATOM 1038 C C . ALA A 1 138 ? 44.349 21.479 26.858 1.00 30.22 343 ALA A C 1
ATOM 1039 O O . ALA A 1 138 ? 44.976 21.830 27.854 1.00 30.21 343 ALA A O 1
ATOM 1041 N N . LEU A 1 139 ? 44.215 22.260 25.785 1.00 32.67 344 LEU A N 1
ATOM 1042 C CA . LEU A 1 139 ? 44.856 23.570 25.741 1.00 33.35 344 LEU A CA 1
ATOM 1043 C C . LEU A 1 139 ? 44.301 24.471 26.837 1.00 31.32 344 LEU A C 1
ATOM 1044 O O . LEU A 1 139 ? 45.037 25.215 27.499 1.00 33.05 344 LEU A O 1
ATOM 1049 N N . GLN A 1 140 ? 42.992 24.383 27.039 1.00 33.28 345 GLN A N 1
ATOM 1050 C CA . GLN A 1 140 ? 42.321 25.159 28.067 1.00 32.94 345 GLN A CA 1
ATOM 1051 C C . GLN A 1 140 ? 42.836 24.782 29.452 1.00 34.17 345 GLN A C 1
ATOM 1052 O O . GLN A 1 140 ? 43.120 25.645 30.289 1.00 29.06 345 GLN A O 1
ATOM 1058 N N . ILE A 1 141 ? 42.960 23.483 29.702 1.00 30.68 346 ILE A N 1
ATOM 1059 C CA . ILE A 1 141 ? 43.440 23.031 30.999 1.00 29.94 346 ILE A CA 1
ATOM 1060 C C . ILE A 1 141 ? 44.857 23.536 31.210 1.00 26.23 346 ILE A C 1
ATOM 1061 O O . ILE A 1 141 ? 45.195 24.063 32.266 1.00 29.74 346 ILE A O 1
ATOM 1066 N N . HIS A 1 142 ? 45.675 23.385 30.181 1.00 28.32 347 HIS A N 1
ATOM 1067 C CA . HIS A 1 142 ? 47.083 23.771 30.235 1.00 31.41 347 HIS A CA 1
ATOM 1068 C C . HIS A 1 142 ? 47.227 25.254 30.594 1.00 30.97 347 HIS A C 1
ATOM 1069 O O . HIS A 1 142 ? 48.100 25.635 31.382 1.00 30.50 347 HIS A O 1
ATOM 1076 N N . GLU A 1 143 ? 46.346 26.070 30.018 1.00 34.66 348 GLU A N 1
ATOM 1077 C CA . GLU A 1 143 ? 46.270 27.505 30.311 1.00 36.81 348 GLU A CA 1
ATOM 1078 C C . GLU A 1 143 ? 46.020 27.743 31.783 1.00 34.39 348 GLU A C 1
ATOM 1079 O O . GLU A 1 143 ? 46.680 28.583 32.397 1.00 33.79 348 GLU A O 1
ATOM 1085 N N . GLU A 1 144 ? 45.066 27.011 32.356 1.00 34.05 349 GLU A N 1
ATOM 1086 C CA . GLU A 1 144 ? 44.824 27.101 33.799 1.00 34.11 349 GLU A CA 1
ATOM 1087 C C . GLU A 1 144 ? 46.021 26.635 34.614 1.00 31.05 349 GLU A C 1
ATOM 1088 O O . GLU A 1 144 ? 46.409 27.289 35.574 1.00 31.05 349 GLU A O 1
ATOM 1094 N N . VAL A 1 145 ? 46.590 25.494 34.243 1.00 28.23 350 VAL A N 1
ATOM 1095 C CA . VAL A 1 145 ? 47.762 24.990 34.938 1.00 29.39 350 VAL A CA 1
ATOM 1096 C C . VAL A 1 145 ? 48.878 26.033 34.929 1.00 30.17 350 VAL A C 1
ATOM 1097 O O . VAL A 1 145 ? 49.498 26.309 35.949 1.00 30.94 350 VAL A O 1
ATOM 1101 N N . THR A 1 146 ? 49.109 26.625 33.767 1.00 32.88 351 THR A N 1
ATOM 1102 C CA . THR A 1 146 ? 50.139 27.647 33.622 1.00 35.65 351 THR A CA 1
ATOM 1103 C C . THR A 1 146 ? 49.869 28.829 34.566 1.00 32.86 351 THR A C 1
ATOM 1104 O O . THR A 1 146 ? 50.756 29.280 35.297 1.00 34.58 351 THR A O 1
ATOM 1108 N N . LYS A 1 147 ? 48.629 29.305 34.571 1.00 32.58 352 LYS A N 1
ATOM 1109 C CA . LYS A 1 147 ? 48.247 30.423 35.438 1.00 33.65 352 LYS A CA 1
ATOM 1110 C C . LYS A 1 147 ? 48.588 30.137 36.897 1.00 36.46 352 LYS A C 1
ATOM 1111 O O . LYS A 1 147 ? 49.191 30.967 37.592 1.00 33.26 352 LYS A O 1
ATOM 1117 N N . PHE A 1 148 ? 48.208 28.952 37.363 1.00 30.10 353 PHE A N 1
ATOM 1118 C CA . PHE A 1 148 ? 48.466 28.566 38.747 1.00 33.96 353 PHE A CA 1
ATOM 1119 C C . PHE A 1 148 ? 49.912 28.136 39.033 1.00 33.61 353 PHE A C 1
ATOM 1120 O O . PHE A 1 148 ? 50.255 27.840 40.179 1.00 35.84 353 PHE A O 1
ATOM 1128 N N . THR A 1 149 ? 50.757 28.101 38.006 1.00 33.99 354 THR A N 1
ATOM 1129 C CA . THR A 1 149 ? 52.151 27.687 38.195 1.00 36.08 354 THR A CA 1
ATOM 1130 C C . THR A 1 149 ? 53.135 28.756 37.721 1.00 41.85 354 THR A C 1
ATOM 1131 O O . THR A 1 149 ? 54.347 28.585 37.841 1.00 41.87 354 THR A O 1
ATOM 1135 N N . GLU A 1 150 ? 52.606 29.848 37.180 1.00 41.38 355 GLU A N 1
ATOM 1136 C CA . GLU A 1 150 ? 53.446 30.904 36.618 1.00 46.26 355 GLU A CA 1
ATOM 1137 C C . GLU A 1 150 ? 54.504 31.380 37.605 1.00 45.76 355 GLU A C 1
ATOM 1138 O O . GLU A 1 150 ? 55.696 31.369 37.300 1.00 51.90 355 GLU A O 1
ATOM 1144 N N . ALA A 1 151 ? 54.061 31.785 38.788 1.00 48.27 356 ALA A N 1
ATOM 1145 C CA . ALA A 1 151 ? 54.947 32.349 39.801 1.00 49.79 356 ALA A CA 1
ATOM 1146 C C . ALA A 1 151 ? 55.914 31.330 40.412 1.00 50.77 356 ALA A C 1
ATOM 1147 O O . ALA A 1 151 ? 56.882 31.706 41.080 1.00 49.89 356 ALA A O 1
ATOM 1149 N N . ASP A 1 152 ? 55.653 30.045 40.182 1.00 50.73 357 ASP A N 1
ATOM 1150 C CA . ASP A 1 152 ? 56.453 28.984 40.787 1.00 47.35 357 ASP A CA 1
ATOM 1151 C C . ASP A 1 152 ? 57.325 28.263 39.761 1.00 49.53 357 ASP A C 1
ATOM 1152 O O . ASP A 1 152 ? 56.830 27.512 38.920 1.00 46.27 357 ASP A O 1
ATOM 1157 N N . THR A 1 153 ? 58.629 28.489 39.840 1.00 49.32 358 THR A N 1
ATOM 1158 C CA . THR A 1 153 ? 59.558 27.881 38.896 1.00 50.29 358 THR A CA 1
ATOM 1159 C C . THR A 1 153 ? 59.596 26.350 39.015 1.00 48.60 358 THR A C 1
ATOM 1160 O O . THR A 1 153 ? 59.909 25.652 38.052 1.00 49.65 358 THR A O 1
ATOM 1164 N N . SER A 1 154 ? 59.269 25.832 40.192 1.00 46.81 359 SER A N 1
ATOM 1165 C CA . SER A 1 154 ? 59.421 24.402 40.452 1.00 47.28 359 SER A CA 1
ATOM 1166 C C . SER A 1 154 ? 58.474 23.487 39.647 1.00 43.95 359 SER A C 1
ATOM 1167 O O . SER A 1 154 ? 58.700 22.278 39.582 1.00 41.65 359 SER A O 1
ATOM 1170 N N . ILE A 1 155 ? 57.423 24.056 39.055 1.00 40.89 360 ILE A N 1
ATOM 1171 C CA . ILE A 1 155 ? 56.436 23.267 38.311 1.00 37.89 360 ILE A CA 1
ATOM 1172 C C . ILE A 1 155 ? 56.213 23.800 36.898 1.00 36.37 360 ILE A C 1
ATOM 1173 O O . ILE A 1 155 ? 55.763 24.927 36.717 1.00 38.25 360 ILE A O 1
ATOM 1178 N N . ARG A 1 156 ? 56.524 22.972 35.907 1.00 33.63 361 ARG A N 1
ATOM 1179 C CA . ARG A 1 156 ? 56.284 23.260 34.502 1.00 35.22 361 ARG A CA 1
ATOM 1180 C C . ARG A 1 156 ? 55.167 22.355 34.002 1.00 34.14 361 ARG A C 1
ATOM 1181 O O . ARG A 1 156 ? 54.991 21.244 34.499 1.00 30.31 361 ARG A O 1
ATOM 1189 N N . SER A 1 157 ? 54.428 22.837 33.010 1.00 29.67 362 SER A N 1
ATOM 1190 C CA . SER A 1 157 ? 53.410 22.038 32.335 1.00 33.16 362 SER A CA 1
ATOM 1191 C C . SER A 1 157 ? 53.701 22.026 30.850 1.00 31.90 362 SER A C 1
ATOM 1192 O O . SER A 1 157 ? 54.189 23.017 30.306 1.00 30.09 362 SER A O 1
ATOM 1195 N N . VAL A 1 158 ? 53.390 20.908 30.202 1.00 30.92 363 VAL A N 1
ATOM 1196 C CA . VAL A 1 158 ? 53.495 20.791 28.755 1.00 32.12 363 VAL A CA 1
ATOM 1197 C C . VAL A 1 158 ? 52.202 20.206 28.179 1.00 35.79 363 VAL A C 1
ATOM 1198 O O . VAL A 1 158 ? 51.677 19.209 28.682 1.00 30.21 363 VAL A O 1
ATOM 1202 N N . CYS A 1 159 ? 51.677 20.833 27.130 1.00 31.66 364 CYS A N 1
ATOM 1203 C CA . CYS A 1 159 ? 50.445 20.359 26.513 1.00 31.66 364 CYS A CA 1
ATOM 1204 C C . CYS A 1 159 ? 50.751 19.495 25.289 1.00 37.49 364 CYS A C 1
ATOM 1205 O O . CYS A 1 159 ? 51.290 19.984 24.291 1.00 37.66 364 CYS A O 1
ATOM 1208 N N . CYS A 1 160 ? 50.398 18.217 25.365 1.00 31.73 365 CYS A N 1
ATOM 1209 C CA . CYS A 1 160 ? 50.699 17.255 24.303 1.00 36.46 365 CYS A CA 1
ATOM 1210 C C . CYS A 1 160 ? 49.447 16.823 23.558 1.00 39.34 365 CYS A C 1
ATOM 1211 O O . CYS A 1 160 ? 48.672 15.995 24.043 1.00 34.58 365 CYS A O 1
ATOM 1214 N N . THR A 1 161 ? 49.255 17.390 22.373 1.00 38.75 366 THR A N 1
ATOM 1215 C CA . THR A 1 161 ? 48.083 17.110 21.566 1.00 43.99 366 THR A CA 1
ATOM 1216 C C . THR A 1 161 ? 48.514 16.935 20.115 1.00 48.17 366 THR A C 1
ATOM 1217 O O . THR A 1 161 ? 49.711 16.898 19.814 1.00 50.27 366 THR A O 1
ATOM 1221 N N . GLY A 1 162 ? 47.535 16.822 19.224 1.00 46.88 367 GLY A N 1
ATOM 1222 C CA . GLY A 1 162 ? 47.793 16.923 17.797 1.00 56.57 367 GLY A CA 1
ATOM 1223 C C . GLY A 1 162 ? 47.691 18.373 17.354 1.00 57.42 367 GLY A C 1
ATOM 1224 O O . GLY A 1 162 ? 46.892 18.716 16.479 1.00 59.41 367 GLY A O 1
ATOM 1225 N N . GLY A 1 163 ? 48.509 19.229 17.964 1.00 59.87 368 GLY A N 1
ATOM 1226 C CA . GLY A 1 163 ? 48.446 20.661 17.722 1.00 61.89 368 GLY A CA 1
ATOM 1227 C C . GLY A 1 163 ? 49.479 21.210 16.754 1.00 72.83 368 GLY A C 1
ATOM 1228 O O . GLY A 1 163 ? 50.554 21.660 17.171 1.00 73.14 368 GLY A O 1
ATOM 1229 N N . SER A 1 164 ? 49.140 21.176 15.463 1.00 76.33 369 SER A N 1
ATOM 1230 C CA . SER A 1 164 ? 49.970 21.747 14.400 1.00 78.76 369 SER A CA 1
ATOM 1231 C C . SER A 1 164 ? 51.418 21.265 14.455 1.00 78.85 369 SER A C 1
ATOM 1232 O O . SER A 1 164 ? 51.792 20.322 13.756 1.00 78.98 369 SER A O 1
ATOM 1234 N N . GLU A 1 165 ? 52.230 21.925 15.277 1.00 79.78 370 GLU A N 1
ATOM 1235 C CA . GLU A 1 165 ? 53.607 21.496 15.501 1.00 77.85 370 GLU A CA 1
ATOM 1236 C C . GLU A 1 165 ? 53.752 20.740 16.822 1.00 75.06 370 GLU A C 1
ATOM 1237 O O . GLU A 1 165 ? 53.968 21.336 17.877 1.00 70.91 370 GLU A O 1
ATOM 1247 N N . LYS A 1 167 ? 56.163 19.124 16.956 1.00 69.89 372 LYS A N 1
ATOM 1248 C CA . LYS A 1 167 ? 57.595 19.377 16.965 1.00 70.12 372 LYS A CA 1
ATOM 1249 C C . LYS A 1 167 ? 57.930 20.442 18.001 1.00 70.32 372 LYS A C 1
ATOM 1250 O O . LYS A 1 167 ? 59.018 20.434 18.576 1.00 70.46 372 LYS A O 1
ATOM 1252 N N . LYS A 1 168 ? 56.998 21.364 18.226 1.00 67.28 373 LYS A N 1
ATOM 1253 C CA . LYS A 1 168 ? 57.169 22.387 19.253 1.00 67.97 373 LYS A CA 1
ATOM 1254 C C . LYS A 1 168 ? 56.835 21.837 20.647 1.00 66.60 373 LYS A C 1
ATOM 1255 O O . LYS A 1 168 ? 57.203 22.434 21.667 1.00 62.55 373 LYS A O 1
ATOM 1257 N N . GLN A 1 169 ? 56.150 20.696 20.688 1.00 65.55 374 GLN A N 1
ATOM 1258 C CA . GLN A 1 169 ? 55.868 20.029 21.954 1.00 63.46 374 GLN A CA 1
ATOM 1259 C C . GLN A 1 169 ? 57.070 19.218 22.415 1.00 62.66 374 GLN A C 1
ATOM 1260 O O . GLN A 1 169 ? 57.374 19.153 23.611 1.00 59.67 374 GLN A O 1
ATOM 1266 N N . ILE A 1 170 ? 57.753 18.610 21.451 1.00 61.78 375 ILE A N 1
ATOM 1267 C CA . ILE A 1 170 ? 58.879 17.728 21.735 1.00 61.55 375 ILE A CA 1
ATOM 1268 C C . ILE A 1 170 ? 60.091 18.446 22.325 1.00 59.81 375 ILE A C 1
ATOM 1269 O O . ILE A 1 170 ? 60.496 18.149 23.446 1.00 59.48 375 ILE A O 1
ATOM 1274 N N . THR A 1 171 ? 60.697 19.341 21.548 1.00 62.52 376 THR A N 1
ATOM 1275 C CA . THR A 1 171 ? 61.805 20.160 22.027 1.00 61.77 376 THR A CA 1
ATOM 1276 C C . THR A 1 171 ? 61.601 20.556 23.491 1.00 57.33 376 THR A C 1
ATOM 1277 O O . THR A 1 171 ? 62.546 20.551 24.284 1.00 57.73 376 THR A O 1
ATOM 1279 N N . ASP A 1 172 ? 60.366 20.907 23.838 1.00 56.40 377 ASP A N 1
ATOM 1280 C CA . ASP A 1 172 ? 60.029 21.255 25.209 1.00 57.14 377 ASP A CA 1
ATOM 1281 C C . ASP A 1 172 ? 60.155 20.055 26.155 1.00 51.52 377 ASP A C 1
ATOM 1282 O O . ASP A 1 172 ? 60.784 20.154 27.207 1.00 50.55 377 ASP A O 1
ATOM 1287 N N . LEU A 1 173 ? 59.559 18.929 25.773 1.00 50.08 378 LEU A N 1
ATOM 1288 C CA . LEU A 1 173 ? 59.641 17.704 26.566 1.00 50.67 378 LEU A CA 1
ATOM 1289 C C . LEU A 1 173 ? 61.079 17.276 26.825 1.00 48.95 378 LEU A C 1
ATOM 1290 O O . LEU A 1 173 ? 61.385 16.698 27.869 1.00 46.40 378 LEU A O 1
ATOM 1295 N N . LYS A 1 174 ? 61.960 17.560 25.870 1.00 50.90 379 LYS A N 1
ATOM 1296 C CA . LYS A 1 174 ? 63.380 17.257 26.017 1.00 48.86 379 LYS A CA 1
ATOM 1297 C C . LYS A 1 174 ? 63.943 17.772 27.340 1.00 47.18 379 LYS A C 1
ATOM 1298 O O . LYS A 1 174 ? 64.861 17.177 27.915 1.00 45.05 379 LYS A O 1
ATOM 1304 N N . ARG A 1 175 ? 63.390 18.884 27.815 1.00 44.75 380 ARG A N 1
ATOM 1305 C CA . ARG A 1 175 ? 63.890 19.542 29.017 1.00 43.72 380 ARG A CA 1
ATOM 1306 C C . ARG A 1 175 ? 63.311 18.953 30.301 1.00 43.17 380 ARG A C 1
ATOM 1307 O O . ARG A 1 175 ? 63.753 19.302 31.400 1.00 41.49 380 ARG A O 1
ATOM 1315 N N . GLY A 1 176 ? 62.324 18.072 30.159 1.00 41.42 381 GLY A N 1
ATOM 1316 C CA . GLY A 1 176 ? 61.611 17.529 31.303 1.00 37.83 381 GLY A CA 1
ATOM 1317 C C . GLY A 1 176 ? 60.400 18.376 31.666 1.00 37.08 381 GLY A C 1
ATOM 1318 O O . GLY A 1 176 ? 60.318 19.559 31.321 1.00 32.99 381 GLY A O 1
ATOM 1319 N N . THR A 1 177 ? 59.441 17.771 32.356 1.00 32.07 382 THR A N 1
ATOM 1320 C CA . THR A 1 177 ? 58.244 18.490 32.766 1.00 31.79 382 THR A CA 1
ATOM 1321 C C . THR A 1 177 ? 57.600 17.785 33.968 1.00 30.31 382 THR A C 1
ATOM 1322 O O . THR A 1 177 ? 57.686 16.568 34.095 1.00 28.29 382 THR A O 1
ATOM 1326 N N . GLU A 1 178 ? 56.975 18.564 34.845 1.00 29.11 383 GLU A N 1
ATOM 1327 C CA . GLU A 1 178 ? 56.350 18.022 36.049 1.00 30.26 383 GLU A CA 1
ATOM 1328 C C . GLU A 1 178 ? 54.902 17.644 35.778 1.00 29.87 383 GLU A C 1
ATOM 1329 O O . GLU A 1 178 ? 54.344 16.745 36.421 1.00 29.01 383 GLU A O 1
ATOM 1335 N N . ILE A 1 179 ? 54.288 18.348 34.839 1.00 26.19 384 ILE A N 1
ATOM 1336 C CA . ILE A 1 179 ? 52.899 18.100 34.492 1.00 26.88 384 ILE A CA 1
ATOM 1337 C C . ILE A 1 179 ? 52.764 17.968 32.991 1.00 29.01 384 ILE A C 1
ATOM 1338 O O . ILE A 1 179 ? 53.364 18.741 32.234 1.00 29.34 384 ILE A O 1
ATOM 1343 N N . VAL A 1 180 ? 52.016 16.959 32.561 1.00 24.83 385 VAL A N 1
ATOM 1344 C CA . VAL A 1 180 ? 51.629 16.833 31.158 1.00 28.17 385 VAL A CA 1
ATOM 1345 C C . VAL A 1 180 ? 50.114 16.911 31.072 1.00 27.96 385 VAL A C 1
ATOM 1346 O O . VAL A 1 180 ? 49.416 16.240 31.833 1.00 25.17 385 VAL A O 1
ATOM 1350 N N . VAL A 1 181 ? 49.613 17.761 30.182 1.00 25.27 386 VAL A N 1
ATOM 1351 C CA . VAL A 1 181 ? 48.211 17.758 29.810 1.00 27.82 386 VAL A CA 1
ATOM 1352 C C . VAL A 1 181 ? 48.183 17.206 28.390 1.00 29.64 386 VAL A C 1
ATOM 1353 O O . VAL A 1 181 ? 48.837 17.743 27.497 1.00 32.14 386 VAL A O 1
ATOM 1357 N N . ALA A 1 182 ? 47.444 16.128 28.176 1.00 22.66 387 ALA A N 1
ATOM 1358 C CA . ALA A 1 182 ? 47.474 15.445 26.890 1.00 29.84 387 ALA A CA 1
ATOM 1359 C C . ALA A 1 182 ? 46.139 14.809 26.523 1.00 31.29 387 ALA A C 1
ATOM 1360 O O . ALA A 1 182 ? 45.345 14.452 27.394 1.00 27.83 387 ALA A O 1
ATOM 1362 N N . THR A 1 183 ? 45.892 14.662 25.225 1.00 26.15 388 THR A N 1
ATOM 1363 C CA . THR A 1 183 ? 44.850 13.761 24.778 1.00 28.52 388 THR A CA 1
ATOM 1364 C C . THR A 1 183 ? 45.469 12.377 24.817 1.00 28.96 388 THR A C 1
ATOM 1365 O O . THR A 1 183 ? 46.686 12.250 24.709 1.00 28.70 388 THR A O 1
ATOM 1369 N N . PRO A 1 184 ? 44.648 11.341 25.014 1.00 27.97 389 PRO A N 1
ATOM 1370 C CA . PRO A 1 184 ? 45.205 10.011 25.308 1.00 30.38 389 PRO A CA 1
ATOM 1371 C C . PRO A 1 184 ? 46.033 9.367 24.185 1.00 35.22 389 PRO A C 1
ATOM 1372 O O . PRO A 1 184 ? 47.082 8.797 24.477 1.00 33.01 389 PRO A O 1
ATOM 1376 N N . GLY A 1 185 ? 45.579 9.444 22.939 1.00 31.74 390 GLY A N 1
ATOM 1377 C CA . GLY A 1 185 ? 46.315 8.840 21.844 1.00 35.65 390 GLY A CA 1
ATOM 1378 C C . GLY A 1 185 ? 47.669 9.497 21.690 1.00 35.59 390 GLY A C 1
ATOM 1379 O O . GLY A 1 185 ? 48.682 8.831 21.487 1.00 36.29 390 GLY A O 1
ATOM 1380 N N . ARG A 1 186 ? 47.681 10.818 21.810 1.00 34.00 391 ARG A N 1
ATOM 1381 C CA . ARG A 1 186 ? 48.910 11.585 21.703 1.00 35.61 391 ARG A CA 1
ATOM 1382 C C . ARG A 1 186 ? 49.906 11.242 22.815 1.00 39.00 391 ARG A C 1
ATOM 1383 O O . ARG A 1 186 ? 51.114 11.147 22.576 1.00 36.03 391 ARG A O 1
ATOM 1391 N N . PHE A 1 187 ? 49.405 11.063 24.035 1.00 33.05 392 PHE A N 1
ATOM 1392 C CA . PHE A 1 187 ? 50.283 10.720 25.141 1.00 33.27 392 PHE A CA 1
ATOM 1393 C C . PHE A 1 187 ? 50.982 9.381 24.863 1.00 32.49 392 PHE A C 1
ATOM 1394 O O . PHE A 1 187 ? 52.189 9.248 25.030 1.00 34.03 392 PHE A O 1
ATOM 1402 N N . ILE A 1 188 ? 50.215 8.391 24.435 1.00 30.89 393 ILE A N 1
ATOM 1403 C CA . ILE A 1 188 ? 50.797 7.092 24.131 1.00 36.93 393 ILE A CA 1
ATOM 1404 C C . ILE A 1 188 ? 51.878 7.200 23.050 1.00 38.51 393 ILE A C 1
ATOM 1405 O O . ILE A 1 188 ? 52.943 6.607 23.183 1.00 40.00 393 ILE A O 1
ATOM 1410 N N . ASP A 1 189 ? 51.618 7.980 22.006 1.00 35.37 394 ASP A N 1
ATOM 1411 C CA . ASP A 1 189 ? 52.629 8.194 20.968 1.00 41.69 394 ASP A CA 1
ATOM 1412 C C . ASP A 1 189 ? 53.939 8.730 21.543 1.00 41.74 394 ASP A C 1
ATOM 1413 O O . ASP A 1 189 ? 55.012 8.227 21.219 1.00 43.32 394 ASP A O 1
ATOM 1418 N N . ILE A 1 190 ? 53.852 9.746 22.397 1.00 38.71 395 ILE A N 1
ATOM 1419 C CA . ILE A 1 190 ? 55.050 10.336 22.986 1.00 39.68 395 ILE A CA 1
ATOM 1420 C C . ILE A 1 190 ? 55.862 9.342 23.819 1.00 42.89 395 ILE A C 1
ATOM 1421 O O . ILE A 1 190 ? 57.088 9.457 23.916 1.00 41.91 395 ILE A O 1
ATOM 1426 N N . LEU A 1 191 ? 55.181 8.353 24.390 1.00 40.55 396 LEU A N 1
ATOM 1427 C CA . LEU A 1 191 ? 55.840 7.360 25.235 1.00 42.92 396 LEU A CA 1
ATOM 1428 C C . LEU A 1 191 ? 56.853 6.491 24.485 1.00 44.02 396 LEU A C 1
ATOM 1429 O O . LEU A 1 191 ? 57.714 5.866 25.104 1.00 43.71 396 LEU A O 1
ATOM 1434 N N . THR A 1 192 ? 56.748 6.456 23.160 1.00 43.38 397 THR A N 1
ATOM 1435 C CA . THR A 1 192 ? 57.603 5.590 22.339 1.00 45.01 397 THR A CA 1
ATOM 1436 C C . THR A 1 192 ? 58.737 6.358 21.652 1.00 44.38 397 THR A C 1
ATOM 1437 O O . THR A 1 192 ? 59.725 5.758 21.224 1.00 45.71 397 THR A O 1
ATOM 1441 N N . LEU A 1 193 ? 58.576 7.677 21.543 1.00 45.23 398 LEU A N 1
ATOM 1442 C CA . LEU A 1 193 ? 59.589 8.542 20.949 1.00 45.17 398 LEU A CA 1
ATOM 1443 C C . LEU A 1 193 ? 60.957 8.369 21.592 1.00 47.04 398 LEU A C 1
ATOM 1444 O O . LEU A 1 193 ? 61.073 8.086 22.788 1.00 46.54 398 LEU A O 1
ATOM 1449 N N . ASN A 1 194 ? 61.996 8.553 20.788 1.00 46.32 399 ASN A N 1
ATOM 1450 C CA . ASN A 1 194 ? 63.367 8.448 21.269 1.00 48.86 399 ASN A CA 1
ATOM 1451 C C . ASN A 1 194 ? 63.604 7.191 22.097 1.00 49.85 399 ASN A C 1
ATOM 1452 O O . ASN A 1 194 ? 64.271 7.225 23.128 1.00 54.31 399 ASN A O 1
ATOM 1457 N N . ASP A 1 195 ? 63.038 6.083 21.635 1.00 50.52 400 ASP A N 1
ATOM 1458 C CA . ASP A 1 195 ? 63.255 4.786 22.268 1.00 54.05 400 ASP A CA 1
ATOM 1459 C C . ASP A 1 195 ? 62.630 4.702 23.660 1.00 55.35 400 ASP A C 1
ATOM 1460 O O . ASP A 1 195 ? 63.130 3.981 24.528 1.00 54.50 400 ASP A O 1
ATOM 1465 N N . GLY A 1 196 ? 61.533 5.432 23.861 1.00 50.97 401 GLY A N 1
ATOM 1466 C CA . GLY A 1 196 ? 60.876 5.496 25.156 1.00 51.09 401 GLY A CA 1
ATOM 1467 C C . GLY A 1 196 ? 61.669 6.273 26.191 1.00 51.00 401 GLY A C 1
ATOM 1468 O O . GLY A 1 196 ? 61.465 6.115 27.395 1.00 52.74 401 GLY A O 1
ATOM 1469 N N . LYS A 1 197 ? 62.571 7.129 25.726 1.00 50.47 402 LYS A N 1
ATOM 1470 C CA . LYS A 1 197 ? 63.438 7.872 26.631 1.00 51.43 402 LYS A CA 1
ATOM 1471 C C . LYS A 1 197 ? 63.081 9.347 26.705 1.00 43.69 402 LYS A C 1
ATOM 1472 O O . LYS A 1 197 ? 63.676 10.090 27.469 1.00 48.92 402 LYS A O 1
ATOM 1478 N N . LEU A 1 198 ? 62.120 9.778 25.902 1.00 44.16 403 LEU A N 1
ATOM 1479 C CA . LEU A 1 198 ? 61.740 11.184 25.886 1.00 43.75 403 LEU A CA 1
ATOM 1480 C C . LEU A 1 198 ? 60.789 11.499 27.035 1.00 42.90 403 LEU A C 1
ATOM 1481 O O . LEU A 1 198 ? 60.893 12.533 27.696 1.00 40.60 403 LEU A O 1
ATOM 1486 N N . LEU A 1 199 ? 59.851 10.597 27.258 1.00 42.90 404 LEU A N 1
ATOM 1487 C CA . LEU A 1 199 ? 58.820 10.806 28.255 1.00 41.28 404 LEU A CA 1
ATOM 1488 C C . LEU A 1 199 ? 58.559 9.461 28.916 1.00 42.62 404 LEU A C 1
ATOM 1489 O O . LEU A 1 199 ? 58.332 8.456 28.242 1.00 44.49 404 LEU A O 1
ATOM 1494 N N . SER A 1 200 ? 58.608 9.445 30.239 1.00 43.95 405 SER A N 1
ATOM 1495 C CA . SER A 1 200 ? 58.532 8.211 31.004 1.00 46.29 405 SER A CA 1
ATOM 1496 C C . SER A 1 200 ? 57.386 8.289 32.015 1.00 43.88 405 SER A C 1
ATOM 1497 O O . SER A 1 200 ? 56.991 9.379 32.428 1.00 42.25 405 SER A O 1
ATOM 1500 N N . THR A 1 201 ? 56.836 7.140 32.395 1.00 42.37 406 THR A N 1
ATOM 1501 C CA . THR A 1 201 ? 55.742 7.120 33.359 1.00 39.47 406 THR A CA 1
ATOM 1502 C C . THR A 1 201 ? 56.224 6.862 34.774 1.00 37.78 406 THR A C 1
ATOM 1503 O O . THR A 1 201 ? 55.413 6.817 35.702 1.00 37.48 406 THR A O 1
ATOM 1507 N N . LYS A 1 202 ? 57.533 6.692 34.949 1.00 37.74 407 LYS A N 1
ATOM 1508 C CA . LYS A 1 202 ? 58.049 6.200 36.228 1.00 40.28 407 LYS A CA 1
ATOM 1509 C C . LYS A 1 202 ? 57.668 7.067 37.427 1.00 37.39 407 LYS A C 1
ATOM 1510 O O . LYS A 1 202 ? 57.442 6.564 38.527 1.00 34.50 407 LYS A O 1
ATOM 1516 N N . ARG A 1 203 ? 57.615 8.373 37.227 1.00 35.02 408 ARG A N 1
ATOM 1517 C CA . ARG A 1 203 ? 57.388 9.266 38.349 1.00 31.95 408 ARG A CA 1
ATOM 1518 C C . ARG A 1 203 ? 55.973 9.826 38.393 1.00 28.71 408 ARG A C 1
ATOM 1519 O O . ARG A 1 203 ? 55.691 10.748 39.157 1.00 26.08 408 ARG A O 1
ATOM 1527 N N . ILE A 1 204 ? 55.089 9.267 37.576 1.00 26.32 409 ILE A N 1
ATOM 1528 C CA . ILE A 1 204 ? 53.690 9.668 37.611 1.00 29.03 409 ILE A CA 1
ATOM 1529 C C . ILE A 1 204 ? 53.043 9.126 38.875 1.00 30.33 409 ILE A C 1
ATOM 1530 O O . ILE A 1 204 ? 53.023 7.912 39.090 1.00 28.56 409 ILE A O 1
ATOM 1535 N N . THR A 1 205 ? 52.534 10.043 39.705 1.00 26.40 410 THR A N 1
ATOM 1536 C CA . THR A 1 205 ? 51.887 9.717 40.966 1.00 27.85 410 THR A CA 1
ATOM 1537 C C . THR A 1 205 ? 50.451 10.247 41.028 1.00 26.29 410 THR A C 1
ATOM 1538 O O . THR A 1 205 ? 49.691 9.901 41.930 1.00 25.52 410 THR A O 1
ATOM 1542 N N . PHE A 1 206 ? 50.083 11.088 40.072 1.00 24.24 411 PHE A N 1
ATOM 1543 C CA . PHE A 1 206 ? 48.755 11.699 40.074 1.00 25.33 411 PHE A CA 1
ATOM 1544 C C . PHE A 1 206 ? 48.208 11.713 38.647 1.00 23.59 411 PHE A C 1
ATOM 1545 O O . PHE A 1 206 ? 48.807 12.298 37.747 1.00 25.10 411 PHE A O 1
ATOM 1553 N N . VAL A 1 207 ? 47.078 11.047 38.439 1.00 23.62 412 VAL A N 1
ATOM 1554 C CA . VAL A 1 207 ? 46.431 11.031 37.129 1.00 23.12 412 VAL A CA 1
ATOM 1555 C C . VAL A 1 207 ? 45.023 11.583 37.216 1.00 24.26 412 VAL A C 1
ATOM 1556 O O . VAL A 1 207 ? 44.233 11.176 38.081 1.00 23.25 412 VAL A O 1
ATOM 1560 N N . VAL A 1 208 ? 44.711 12.508 36.316 1.00 20.63 413 VAL A N 1
ATOM 1561 C CA . VAL A 1 208 ? 43.364 13.061 36.221 1.00 21.42 413 VAL A CA 1
ATOM 1562 C C . VAL A 1 208 ? 42.712 12.681 34.904 1.00 23.63 413 VAL A C 1
ATOM 1563 O O . VAL A 1 208 ? 43.305 12.848 33.838 1.00 24.01 413 VAL A O 1
ATOM 1575 N N . ASP A 1 210 ? 39.681 13.974 32.883 1.00 25.19 415 ASP A N 1
ATOM 1576 C CA . ASP A 1 210 ? 38.743 15.076 32.846 1.00 23.36 415 ASP A CA 1
ATOM 1577 C C . ASP A 1 210 ? 37.773 14.911 31.687 1.00 26.85 415 ASP A C 1
ATOM 1578 O O . ASP A 1 210 ? 38.120 14.329 30.647 1.00 28.06 415 ASP A O 1
ATOM 1583 N N . GLU A 1 211 ? 36.550 15.396 31.872 1.00 24.09 416 GLU A N 1
ATOM 1584 C CA . GLU A 1 211 ? 35.491 15.194 30.894 1.00 26.68 416 GLU A CA 1
ATOM 1585 C C . GLU A 1 211 ? 35.425 13.706 30.551 1.00 28.40 416 GLU A C 1
ATOM 1586 O O . GLU A 1 211 ? 35.360 13.322 29.383 1.00 27.31 416 GLU A O 1
ATOM 1592 N N . ALA A 1 212 ? 35.460 12.875 31.587 1.00 27.09 417 ALA A N 1
ATOM 1593 C CA . ALA A 1 212 ? 35.670 11.447 31.411 1.00 26.55 417 ALA A CA 1
ATOM 1594 C C . ALA A 1 212 ? 34.580 10.755 30.608 1.00 27.16 417 ALA A C 1
ATOM 1595 O O . ALA A 1 212 ? 34.859 9.789 29.905 1.00 27.20 417 ALA A O 1
ATOM 1597 N N . ASP A 1 213 ? 33.339 11.216 30.710 1.00 24.89 418 ASP A N 1
ATOM 1598 C CA . ASP A 1 213 ? 32.312 10.626 29.871 1.00 27.96 418 ASP A CA 1
ATOM 1599 C C . ASP A 1 213 ? 32.683 10.811 28.383 1.00 29.43 418 ASP A C 1
ATOM 1600 O O . ASP A 1 213 ? 32.543 9.888 27.566 1.00 28.40 418 ASP A O 1
ATOM 1605 N N . ARG A 1 214 ? 33.175 11.999 28.049 1.00 26.74 419 ARG A N 1
ATOM 1606 C CA . ARG A 1 214 ? 33.604 12.294 26.680 1.00 29.47 419 ARG A CA 1
ATOM 1607 C C . ARG A 1 214 ? 34.872 11.534 26.298 1.00 30.00 419 ARG A C 1
ATOM 1608 O O . ARG A 1 214 ? 35.047 11.167 25.137 1.00 28.69 419 ARG A O 1
ATOM 1616 N N . LEU A 1 215 ? 35.769 11.319 27.255 1.00 25.71 420 LEU A N 1
ATOM 1617 C CA . LEU A 1 215 ? 36.934 10.477 26.977 1.00 28.40 420 LEU A CA 1
ATOM 1618 C C . LEU A 1 215 ? 36.490 9.119 26.430 1.00 30.12 420 LEU A C 1
ATOM 1619 O O . LEU A 1 215 ? 37.066 8.611 25.465 1.00 32.33 420 LEU A O 1
ATOM 1624 N N . PHE A 1 216 ? 35.456 8.544 27.040 1.00 30.66 421 PHE A N 1
ATOM 1625 C CA . PHE A 1 216 ? 34.900 7.283 26.567 1.00 29.26 421 PHE A CA 1
ATOM 1626 C C . PHE A 1 216 ? 34.076 7.380 25.274 1.00 31.55 421 PHE A C 1
ATOM 1627 O O . PHE A 1 216 ? 34.258 6.565 24.365 1.00 32.56 421 PHE A O 1
ATOM 1635 N N . ASP A 1 217 ? 33.193 8.372 25.179 1.00 29.16 422 ASP A N 1
ATOM 1636 C CA . ASP A 1 217 ? 32.386 8.552 23.974 1.00 32.14 422 ASP A CA 1
ATOM 1637 C C . ASP A 1 217 ? 33.238 8.693 22.717 1.00 29.12 422 ASP A C 1
ATOM 1638 O O . ASP A 1 217 ? 32.842 8.245 21.636 1.00 27.87 422 ASP A O 1
ATOM 1643 N N . LEU A 1 218 ? 34.388 9.344 22.856 1.00 31.24 423 LEU A N 1
ATOM 1644 C CA . LEU A 1 218 ? 35.236 9.630 21.708 1.00 32.87 423 LEU A CA 1
ATOM 1645 C C . LEU A 1 218 ? 36.240 8.513 21.456 1.00 37.27 423 LEU A C 1
ATOM 1646 O O . LEU A 1 218 ? 37.164 8.677 20.657 1.00 37.16 423 LEU A O 1
ATOM 1651 N N . GLY A 1 219 ? 36.053 7.390 22.152 1.00 32.17 424 GLY A N 1
ATOM 1652 C CA . GLY A 1 219 ? 36.793 6.169 21.891 1.00 33.23 424 GLY A CA 1
ATOM 1653 C C . GLY A 1 219 ? 38.164 6.031 22.530 1.00 37.09 424 GLY A C 1
ATOM 1654 O O . GLY A 1 219 ? 39.044 5.376 21.974 1.00 33.76 424 GLY A O 1
ATOM 1655 N N . PHE A 1 220 ? 38.369 6.625 23.700 1.00 29.46 425 PHE A N 1
ATOM 1656 C CA . PHE A 1 220 ? 39.693 6.556 24.293 1.00 32.16 425 PHE A CA 1
ATOM 1657 C C . PHE A 1 220 ? 39.843 5.497 25.382 1.00 31.53 425 PHE A C 1
ATOM 1658 O O . PHE A 1 220 ? 40.898 5.411 26.013 1.00 32.89 425 PHE A O 1
ATOM 1666 N N . GLU A 1 221 ? 38.815 4.692 25.623 1.00 31.84 426 GLU A N 1
ATOM 1667 C CA . GLU A 1 221 ? 38.949 3.704 26.696 1.00 36.12 426 GLU A CA 1
ATOM 1668 C C . GLU A 1 221 ? 40.177 2.803 26.518 1.00 33.89 426 GLU A C 1
ATOM 1669 O O . GLU A 1 221 ? 40.895 2.546 27.487 1.00 34.62 426 GLU A O 1
ATOM 1675 N N . PRO A 1 222 ? 40.431 2.322 25.289 1.00 36.10 427 PRO A N 1
ATOM 1676 C CA . PRO A 1 222 ? 41.594 1.442 25.107 1.00 36.65 427 PRO A CA 1
ATOM 1677 C C . PRO A 1 222 ? 42.898 2.133 25.466 1.00 34.52 427 PRO A C 1
ATOM 1678 O O . PRO A 1 222 ? 43.726 1.539 26.159 1.00 37.25 427 PRO A O 1
ATOM 1682 N N . GLN A 1 223 ? 43.075 3.373 25.023 1.00 32.77 428 GLN A N 1
ATOM 1683 C CA . GLN A 1 223 ? 44.292 4.120 25.332 1.00 33.12 428 GLN A CA 1
ATOM 1684 C C . GLN A 1 223 ? 44.414 4.403 26.829 1.00 34.59 428 GLN A C 1
ATOM 1685 O O . GLN A 1 223 ? 45.493 4.282 27.410 1.00 32.59 428 GLN A O 1
ATOM 1691 N N . ILE A 1 224 ? 43.305 4.782 27.454 1.00 30.82 429 ILE A N 1
ATOM 1692 C CA . ILE A 1 224 ? 43.334 5.058 28.883 1.00 32.27 429 ILE A CA 1
ATOM 1693 C C . ILE A 1 224 ? 43.632 3.788 29.702 1.00 33.64 429 ILE A C 1
ATOM 1694 O O . ILE A 1 224 ? 44.437 3.829 30.626 1.00 31.20 429 ILE A O 1
ATOM 1699 N N . THR A 1 225 ? 42.998 2.670 29.352 1.00 31.46 430 THR A N 1
ATOM 1700 C CA . THR A 1 225 ? 43.348 1.373 29.937 1.00 34.35 430 THR A CA 1
ATOM 1701 C C . THR A 1 225 ? 44.844 1.117 29.805 1.00 34.32 430 THR A C 1
ATOM 1702 O O . THR A 1 225 ? 45.523 0.787 30.782 1.00 36.98 430 THR A O 1
ATOM 1706 N N . GLN A 1 226 ? 45.370 1.284 28.598 1.00 36.00 431 GLN A N 1
ATOM 1707 C CA A GLN A 1 226 ? 46.796 1.095 28.336 0.49 36.34 431 GLN A CA 1
ATOM 1708 C CA B GLN A 1 226 ? 46.789 1.049 28.388 0.51 36.33 431 GLN A CA 1
ATOM 1709 C C . GLN A 1 226 ? 47.649 1.958 29.262 1.00 37.02 431 GLN A C 1
ATOM 1710 O O . GLN A 1 226 ? 48.649 1.509 29.809 1.00 35.86 431 GLN A O 1
ATOM 1721 N N . ILE A 1 227 ? 47.253 3.218 29.418 1.00 35.84 432 ILE A N 1
ATOM 1722 C CA . ILE A 1 227 ? 48.005 4.130 30.276 1.00 35.56 432 ILE A CA 1
ATOM 1723 C C . ILE A 1 227 ? 47.951 3.728 31.750 1.00 36.47 432 ILE A C 1
ATOM 1724 O O . ILE A 1 227 ? 48.958 3.786 32.452 1.00 37.36 432 ILE A O 1
ATOM 1737 N N . LYS A 1 229 ? 47.564 0.788 33.025 1.00 37.46 434 LYS A N 1
ATOM 1738 C CA . LYS A 1 229 ? 48.323 -0.429 33.290 1.00 37.96 434 LYS A CA 1
ATOM 1739 C C . LYS A 1 229 ? 49.807 -0.147 33.488 1.00 39.53 434 LYS A C 1
ATOM 1740 O O . LYS A 1 229 ? 50.490 -0.904 34.174 1.00 43.71 434 LYS A O 1
ATOM 1746 N N . THR A 1 230 ? 50.302 0.951 32.916 1.00 36.04 435 THR A N 1
ATOM 1747 C CA . THR A 1 230 ? 51.734 1.244 32.964 1.00 37.41 435 THR A CA 1
ATOM 1748 C C . THR A 1 230 ? 52.131 2.231 34.062 1.00 40.58 435 THR A C 1
ATOM 1749 O O . THR A 1 230 ? 53.309 2.380 34.373 1.00 38.84 435 THR A O 1
ATOM 1753 N N . VAL A 1 231 ? 51.158 2.932 34.626 1.00 38.77 436 VAL A N 1
ATOM 1754 C CA . VAL A 1 231 ? 51.449 3.828 35.735 1.00 36.18 436 VAL A CA 1
ATOM 1755 C C . VAL A 1 231 ? 51.496 2.969 37.006 1.00 34.02 436 VAL A C 1
ATOM 1756 O O . VAL A 1 231 ? 50.774 1.974 37.108 1.00 33.54 436 VAL A O 1
ATOM 1760 N N . ARG A 1 232 ? 52.348 3.334 37.963 1.00 33.23 437 ARG A N 1
ATOM 1761 C CA . ARG A 1 232 ? 52.395 2.604 39.236 1.00 34.10 437 ARG A CA 1
ATOM 1762 C C . ARG A 1 232 ? 50.996 2.414 39.805 1.00 33.39 437 ARG A C 1
ATOM 1763 O O . ARG A 1 232 ? 50.141 3.291 39.663 1.00 35.09 437 ARG A O 1
ATOM 1771 N N . PRO A 1 233 ? 50.749 1.247 40.421 1.00 35.43 438 PRO A N 1
ATOM 1772 C CA . PRO A 1 233 ? 49.432 0.808 40.913 1.00 36.42 438 PRO A CA 1
ATOM 1773 C C . PRO A 1 233 ? 48.849 1.666 42.028 1.00 33.30 438 PRO A C 1
ATOM 1774 O O . PRO A 1 233 ? 47.621 1.730 42.176 1.00 34.04 438 PRO A O 1
ATOM 1778 N N . ASP A 1 234 ? 49.716 2.298 42.812 1.00 30.99 439 ASP A N 1
ATOM 1779 C CA . ASP A 1 234 ? 49.277 3.083 43.957 1.00 32.85 439 ASP A CA 1
ATOM 1780 C C . ASP A 1 234 ? 49.222 4.572 43.639 1.00 30.28 439 ASP A C 1
ATOM 1781 O O . ASP A 1 234 ? 49.292 5.403 44.536 1.00 31.01 439 ASP A O 1
ATOM 1786 N N . LYS A 1 235 ? 49.106 4.906 42.364 1.00 30.14 440 LYS A N 1
ATOM 1787 C CA . LYS A 1 235 ? 48.957 6.303 41.972 1.00 30.16 440 LYS A CA 1
ATOM 1788 C C . LYS A 1 235 ? 47.686 6.860 42.599 1.00 28.02 440 LYS A C 1
ATOM 1789 O O . LYS A 1 235 ? 46.788 6.113 42.993 1.00 26.90 440 LYS A O 1
ATOM 1795 N N . GLN A 1 236 ? 47.611 8.176 42.731 1.00 28.17 441 GLN A N 1
ATOM 1796 C CA . GLN A 1 236 ? 46.327 8.789 43.037 1.00 26.12 441 GLN A CA 1
ATOM 1797 C C . GLN A 1 236 ? 45.667 9.071 41.710 1.00 24.33 441 GLN A C 1
ATOM 1798 O O . GLN A 1 236 ? 46.304 9.610 40.799 1.00 26.23 441 GLN A O 1
ATOM 1804 N N . CYS A 1 237 ? 44.406 8.680 41.566 1.00 23.11 442 CYS A N 1
ATOM 1805 C CA . CYS A 1 237 ? 43.695 8.930 40.326 1.00 23.52 442 CYS A CA 1
ATOM 1806 C C . CYS A 1 237 ? 42.334 9.555 40.627 1.00 24.91 442 CYS A C 1
ATOM 1807 O O . CYS A 1 237 ? 41.652 9.143 41.559 1.00 25.27 442 CYS A O 1
ATOM 1810 N N . VAL A 1 238 ? 41.951 10.547 39.831 1.00 22.44 443 VAL A N 1
ATOM 1811 C CA . VAL A 1 238 ? 40.663 11.201 39.987 1.00 22.86 443 VAL A CA 1
ATOM 1812 C C . VAL A 1 238 ? 39.979 11.297 38.637 1.00 22.41 443 VAL A C 1
ATOM 1813 O O . VAL A 1 238 ? 40.631 11.341 37.598 1.00 23.74 443 VAL A O 1
ATOM 1817 N N . LEU A 1 239 ? 38.656 11.305 38.668 1.00 22.26 444 LEU A N 1
ATOM 1818 C CA . LEU A 1 239 ? 37.852 11.306 37.467 1.00 22.52 444 LEU A CA 1
ATOM 1819 C C . LEU A 1 239 ? 36.758 12.356 37.606 1.00 25.04 444 LEU A C 1
ATOM 1820 O O . LEU A 1 239 ? 35.963 12.324 38.547 1.00 25.07 444 LEU A O 1
ATOM 1825 N N . PHE A 1 240 ? 36.731 13.297 36.673 1.00 22.36 445 PHE A N 1
ATOM 1826 C CA . PHE A 1 240 ? 35.752 14.385 36.699 1.00 24.83 445 PHE A CA 1
ATOM 1827 C C . PHE A 1 240 ? 34.933 14.384 35.421 1.00 25.70 445 PHE A C 1
ATOM 1828 O O . PHE A 1 240 ? 35.473 14.198 34.322 1.00 27.01 445 PHE A O 1
ATOM 1836 N N . SER A 1 241 ? 33.628 14.592 35.561 1.00 25.12 446 SER A N 1
ATOM 1837 C CA . SER A 1 241 ? 32.720 14.410 34.448 1.00 26.97 446 SER A CA 1
ATOM 1838 C C . SER A 1 241 ? 31.348 14.993 34.765 1.00 26.78 446 SER A C 1
ATOM 1839 O O . SER A 1 241 ? 30.947 15.044 35.932 1.00 24.01 446 SER A O 1
ATOM 1842 N N . ALA A 1 242 ? 30.634 15.412 33.720 1.00 28.37 447 ALA A N 1
ATOM 1843 C CA . ALA A 1 242 ? 29.265 15.902 33.846 1.00 27.01 447 ALA A CA 1
ATOM 1844 C C . ALA A 1 242 ? 28.259 14.762 33.989 1.00 29.71 447 ALA A C 1
ATOM 1845 O O . ALA A 1 242 ? 27.215 14.931 34.606 1.00 25.71 447 ALA A O 1
ATOM 1847 N N . THR A 1 243 ? 28.560 13.607 33.403 1.00 23.82 448 THR A N 1
ATOM 1848 C CA . THR A 1 243 ? 27.698 12.433 33.549 1.00 28.21 448 THR A CA 1
ATOM 1849 C C . THR A 1 243 ? 28.532 11.206 33.938 1.00 28.08 448 THR A C 1
ATOM 1850 O O . THR A 1 243 ? 29.765 11.216 33.818 1.00 27.00 448 THR A O 1
ATOM 1854 N N . PHE A 1 244 ? 27.863 10.147 34.382 1.00 29.27 449 PHE A N 1
ATOM 1855 C CA . PHE A 1 244 ? 28.556 8.946 34.861 1.00 29.57 449 PHE A CA 1
ATOM 1856 C C . PHE A 1 244 ? 27.818 7.686 34.393 1.00 31.40 449 PHE A C 1
ATOM 1857 O O . PHE A 1 244 ? 27.127 7.036 35.180 1.00 31.35 449 PHE A O 1
ATOM 1865 N N . PRO A 1 245 ? 27.954 7.354 33.098 1.00 32.56 450 PRO A N 1
ATOM 1866 C CA . PRO A 1 245 ? 27.280 6.195 32.502 1.00 33.34 450 PRO A CA 1
ATOM 1867 C C . PRO A 1 245 ? 27.850 4.901 33.061 1.00 32.17 450 PRO A C 1
ATOM 1868 O O . PRO A 1 245 ? 28.972 4.888 33.554 1.00 29.62 450 PRO A O 1
ATOM 1872 N N . ASN A 1 246 ? 27.095 3.818 32.959 1.00 32.79 451 ASN A N 1
ATOM 1873 C CA . ASN A 1 246 ? 27.552 2.545 33.496 1.00 35.69 451 ASN A CA 1
ATOM 1874 C C . ASN A 1 246 ? 28.931 2.096 33.025 1.00 33.50 451 ASN A C 1
ATOM 1875 O O . ASN A 1 246 ? 29.706 1.580 33.823 1.00 34.74 451 ASN A O 1
ATOM 1880 N N . LYS A 1 247 ? 29.244 2.269 31.746 1.00 34.69 452 LYS A N 1
ATOM 1881 C CA . LYS A 1 247 ? 30.541 1.793 31.257 1.00 36.09 452 LYS A CA 1
ATOM 1882 C C . LYS A 1 247 ? 31.697 2.539 31.932 1.00 33.04 452 LYS A C 1
ATOM 1883 O O . LYS A 1 247 ? 32.739 1.955 32.209 1.00 29.10 452 LYS A O 1
ATOM 1889 N N . LEU A 1 248 ? 31.500 3.825 32.214 1.00 34.43 453 LEU A N 1
ATOM 1890 C CA . LEU A 1 248 ? 32.540 4.623 32.871 1.00 31.19 453 LEU A CA 1
ATOM 1891 C C . LEU A 1 248 ? 32.657 4.232 34.336 1.00 31.14 453 LEU A C 1
ATOM 1892 O O . LEU A 1 248 ? 33.761 4.174 34.895 1.00 30.07 453 LEU A O 1
ATOM 1897 N N . ARG A 1 249 ? 31.510 3.980 34.963 1.00 31.70 454 ARG A N 1
ATOM 1898 C CA . ARG A 1 249 ? 31.506 3.513 36.339 1.00 31.57 454 ARG A CA 1
ATOM 1899 C C . ARG A 1 249 ? 32.269 2.206 36.410 1.00 29.87 454 ARG A C 1
ATOM 1900 O O . ARG A 1 249 ? 33.095 2.019 37.291 1.00 30.49 454 ARG A O 1
ATOM 1908 N N . SER A 1 250 ? 31.991 1.296 35.482 1.00 32.71 455 SER A N 1
ATOM 1909 C CA . SER A 1 250 ? 32.664 -0.003 35.507 1.00 33.18 455 SER A CA 1
ATOM 1910 C C . SER A 1 250 ? 34.174 0.192 35.435 1.00 31.46 455 SER A C 1
ATOM 1911 O O . SER A 1 250 ? 34.930 -0.448 36.170 1.00 29.28 455 SER A O 1
ATOM 1914 N N . PHE A 1 251 ? 34.605 1.092 34.557 1.00 27.53 456 PHE A N 1
ATOM 1915 C CA . PHE A 1 251 ? 36.023 1.415 34.438 1.00 31.51 456 PHE A CA 1
ATOM 1916 C C . PHE A 1 251 ? 36.576 2.025 35.727 1.00 27.65 456 PHE A C 1
ATOM 1917 O O . PHE A 1 251 ? 37.652 1.656 36.206 1.00 27.67 456 PHE A O 1
ATOM 1925 N N . ALA A 1 252 ? 35.827 2.965 36.292 1.00 29.36 457 ALA A N 1
ATOM 1926 C CA . ALA A 1 252 ? 36.257 3.651 37.506 1.00 27.43 457 ALA A CA 1
ATOM 1927 C C . ALA A 1 252 ? 36.452 2.682 38.665 1.00 28.30 457 ALA A C 1
ATOM 1928 O O . ALA A 1 252 ? 37.460 2.740 39.374 1.00 26.97 457 ALA A O 1
ATOM 1930 N N . VAL A 1 253 ? 35.472 1.801 38.856 1.00 28.06 458 VAL A N 1
ATOM 1931 C CA . VAL A 1 253 ? 35.496 0.824 39.933 1.00 27.70 458 VAL A CA 1
ATOM 1932 C C . VAL A 1 253 ? 36.672 -0.144 39.800 1.00 27.71 458 VAL A C 1
ATOM 1933 O O . VAL A 1 253 ? 37.311 -0.514 40.784 1.00 28.10 458 VAL A O 1
ATOM 1937 N N . ARG A 1 254 ? 36.962 -0.539 38.572 1.00 27.55 459 ARG A N 1
ATOM 1938 C CA . ARG A 1 254 ? 38.083 -1.428 38.305 1.00 28.89 459 ARG A CA 1
ATOM 1939 C C . ARG A 1 254 ? 39.406 -0.753 38.635 1.00 29.12 459 ARG A C 1
ATOM 1940 O O . ARG A 1 254 ? 40.288 -1.356 39.249 1.00 29.86 459 ARG A O 1
ATOM 1948 N N . VAL A 1 255 ? 39.527 0.511 38.249 1.00 25.67 460 VAL A N 1
ATOM 1949 C CA . VAL A 1 255 ? 40.825 1.180 38.221 1.00 26.48 460 VAL A CA 1
ATOM 1950 C C . VAL A 1 255 ? 41.179 2.012 39.460 1.00 29.90 460 VAL A C 1
ATOM 1951 O O . VAL A 1 255 ? 42.354 2.138 39.815 1.00 31.05 460 VAL A O 1
ATOM 1955 N N . LEU A 1 256 ? 40.170 2.553 40.138 1.00 28.74 461 LEU A N 1
ATOM 1956 C CA . LEU A 1 256 ? 40.408 3.348 41.342 1.00 26.60 461 LEU A CA 1
ATOM 1957 C C . LEU A 1 256 ? 40.451 2.499 42.597 1.00 30.58 461 LEU A C 1
ATOM 1958 O O . LEU A 1 256 ? 39.823 1.438 42.667 1.00 30.45 461 LEU A O 1
ATOM 1963 N N . HIS A 1 257 ? 41.184 2.973 43.596 1.00 29.13 462 HIS A N 1
ATOM 1964 C CA . HIS A 1 257 ? 41.220 2.279 44.871 1.00 32.44 462 HIS A CA 1
ATOM 1965 C C . HIS A 1 257 ? 40.316 2.975 45.895 1.00 32.13 462 HIS A C 1
ATOM 1966 O O . HIS A 1 257 ? 40.467 4.172 46.151 1.00 27.40 462 HIS A O 1
ATOM 1973 N N . SER A 1 258 ? 39.378 2.208 46.458 1.00 32.28 463 SER A N 1
ATOM 1974 C CA . SER A 1 258 ? 38.416 2.705 47.445 1.00 29.70 463 SER A CA 1
ATOM 1975 C C . SER A 1 258 ? 38.023 4.134 47.146 1.00 26.18 463 SER A C 1
ATOM 1976 O O . SER A 1 258 ? 38.269 5.026 47.951 1.00 28.41 463 SER A O 1
ATOM 1979 N N . PRO A 1 259 ? 37.434 4.360 45.972 1.00 27.32 464 PRO A N 1
ATOM 1980 C CA . PRO A 1 259 ? 37.184 5.748 45.578 1.00 29.40 464 PRO A CA 1
ATOM 1981 C C . PRO A 1 259 ? 36.039 6.362 46.366 1.00 28.67 464 PRO A C 1
ATOM 1982 O O . PRO A 1 259 ? 35.120 5.670 46.801 1.00 26.47 464 PRO A O 1
ATOM 1986 N N . ILE A 1 260 ? 36.113 7.672 46.540 1.00 25.90 465 ILE A N 1
ATOM 1987 C CA . ILE A 1 260 ? 34.982 8.437 47.026 1.00 27.02 465 ILE A CA 1
ATOM 1988 C C . ILE A 1 260 ? 34.256 8.994 45.814 1.00 27.49 465 ILE A C 1
ATOM 1989 O O . ILE A 1 260 ? 34.881 9.557 44.917 1.00 22.52 465 ILE A O 1
ATOM 1994 N N . SER A 1 261 ? 32.946 8.814 45.789 1.00 24.59 466 SER A N 1
ATOM 1995 C CA A SER A 1 261 ? 32.116 9.365 44.726 0.52 27.07 466 SER A CA 1
ATOM 1996 C CA B SER A 1 261 ? 32.107 9.347 44.729 0.48 27.09 466 SER A CA 1
ATOM 1997 C C . SER A 1 261 ? 31.377 10.597 45.233 1.00 23.98 466 SER A C 1
ATOM 1998 O O . SER A 1 261 ? 30.708 10.550 46.251 1.00 25.39 466 SER A O 1
ATOM 2003 N N . ILE A 1 262 ? 31.514 11.706 44.516 1.00 24.88 467 ILE A N 1
ATOM 2004 C CA . ILE A 1 262 ? 30.810 12.937 44.854 1.00 25.34 467 ILE A CA 1
ATOM 2005 C C . ILE A 1 262 ? 29.946 13.344 43.682 1.00 26.18 467 ILE A C 1
ATOM 2006 O O . ILE A 1 262 ? 30.451 13.589 42.588 1.00 26.59 467 ILE A O 1
ATOM 2011 N N . THR A 1 263 ? 28.639 13.419 43.890 1.00 25.32 468 THR A N 1
ATOM 2012 C CA . THR A 1 263 ? 27.770 13.874 42.818 1.00 24.59 468 THR A CA 1
ATOM 2013 C C . THR A 1 263 ? 27.010 15.127 43.234 1.00 27.19 468 THR A C 1
ATOM 2014 O O . THR A 1 263 ? 26.555 15.244 44.369 1.00 28.79 468 THR A O 1
ATOM 2018 N N . ILE A 1 264 ? 26.891 16.064 42.306 1.00 27.57 469 ILE A N 1
ATOM 2019 C CA . ILE A 1 264 ? 26.225 17.321 42.580 1.00 29.37 469 ILE A CA 1
ATOM 2020 C C . ILE A 1 264 ? 24.892 17.330 41.853 1.00 30.07 469 ILE A C 1
ATOM 2021 O O . ILE A 1 264 ? 24.844 17.387 40.629 1.00 31.78 469 ILE A O 1
ATOM 2026 N N . ASN A 1 265 ? 23.820 17.236 42.628 1.00 32.51 470 ASN A N 1
ATOM 2027 C CA . ASN A 1 265 ? 22.456 17.244 42.114 1.00 35.58 470 ASN A CA 1
ATOM 2028 C C . ASN A 1 265 ? 22.182 16.228 41.003 1.00 36.69 470 ASN A C 1
ATOM 2029 O O . ASN A 1 265 ? 21.540 16.537 40.001 1.00 41.75 470 ASN A O 1
ATOM 2034 N N . SER A 1 266 ? 22.661 15.007 41.218 1.00 39.67 471 SER A N 1
ATOM 2035 C CA . SER A 1 266 ? 22.458 13.900 40.293 1.00 44.11 471 SER A CA 1
ATOM 2036 C C . SER A 1 266 ? 20.981 13.533 40.228 1.00 48.19 471 SER A C 1
ATOM 2037 O O . SER A 1 266 ? 20.406 13.422 39.142 1.00 48.50 471 SER A O 1
ATOM 2040 N N . LYS A 1 267 ? 20.377 13.340 41.397 1.00 42.34 472 LYS A N 1
ATOM 2041 C CA . LYS A 1 267 ? 18.931 13.152 41.503 1.00 45.97 472 LYS A CA 1
ATOM 2042 C C . LYS A 1 267 ? 18.379 14.231 42.429 1.00 44.84 472 LYS A C 1
ATOM 2043 O O . LYS A 1 267 ? 19.145 14.932 43.091 1.00 43.15 472 LYS A O 1
ATOM 2049 N N . GLY A 1 268 ? 17.058 14.361 42.484 1.00 42.43 473 GLY A N 1
ATOM 2050 C CA . GLY A 1 268 ? 16.449 15.356 43.351 1.00 42.85 473 GLY A CA 1
ATOM 2051 C C . GLY A 1 268 ? 16.596 14.988 44.818 1.00 37.06 473 GLY A C 1
ATOM 2052 O O . GLY A 1 268 ? 16.535 13.809 45.178 1.00 38.86 473 GLY A O 1
ATOM 2061 N N . VAL A 1 270 ? 14.454 15.523 46.839 1.00 26.93 475 VAL A N 1
ATOM 2062 C CA . VAL A 1 270 ? 13.132 14.965 47.083 1.00 30.91 475 VAL A CA 1
ATOM 2063 C C . VAL A 1 270 ? 12.880 13.886 46.045 1.00 33.60 475 VAL A C 1
ATOM 2064 O O . VAL A 1 270 ? 13.254 14.048 44.884 1.00 32.17 475 VAL A O 1
ATOM 2068 N N . ASN A 1 271 ? 12.261 12.785 46.462 1.00 32.85 476 ASN A N 1
ATOM 2069 C CA . ASN A 1 271 ? 11.865 11.734 45.524 1.00 35.34 476 ASN A CA 1
ATOM 2070 C C . ASN A 1 271 ? 11.163 12.342 44.320 1.00 31.88 476 ASN A C 1
ATOM 2071 O O . ASN A 1 271 ? 10.275 13.184 44.468 1.00 32.55 476 ASN A O 1
ATOM 2076 N N . GLU A 1 272 ? 11.578 11.921 43.128 1.00 33.06 477 GLU A N 1
ATOM 2077 C CA . GLU A 1 272 ? 11.078 12.467 41.870 1.00 36.23 477 GLU A CA 1
ATOM 2078 C C . GLU A 1 272 ? 9.574 12.277 41.650 1.00 37.16 477 GLU A C 1
ATOM 2079 O O . GLU A 1 272 ? 8.948 13.037 40.908 1.00 37.17 477 GLU A O 1
ATOM 2085 N N . ASN A 1 273 ? 8.993 11.256 42.269 1.00 34.71 478 ASN A N 1
ATOM 2086 C CA . ASN A 1 273 ? 7.568 10.995 42.097 1.00 34.56 478 ASN A CA 1
ATOM 2087 C C . ASN 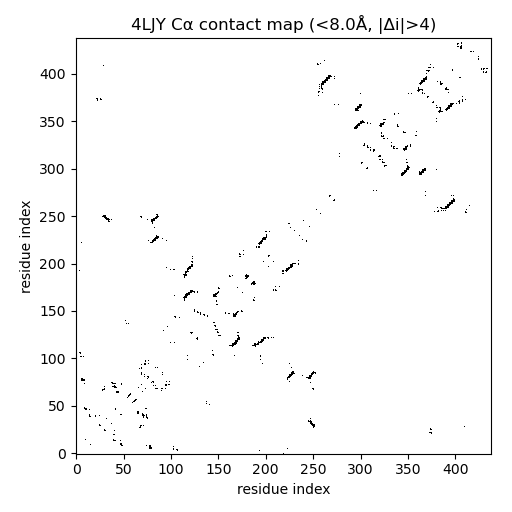A 1 273 ? 6.674 11.928 42.916 1.00 35.62 478 ASN A C 1
ATOM 2088 O O . ASN A 1 273 ? 5.465 12.021 42.671 1.00 35.44 478 ASN A O 1
ATOM 2093 N N . VAL A 1 274 ? 7.275 12.618 43.884 1.00 32.77 479 VAL A N 1
ATOM 2094 C CA . VAL A 1 274 ? 6.546 13.602 44.677 1.00 31.95 479 VAL A CA 1
ATOM 2095 C C . VAL A 1 274 ? 6.209 14.813 43.821 1.00 29.70 479 VAL A C 1
ATOM 2096 O O . VAL A 1 274 ? 7.079 15.390 43.173 1.00 32.19 479 VAL A O 1
ATOM 2100 N N . LYS A 1 275 ? 4.942 15.200 43.827 1.00 29.61 480 LYS A N 1
ATOM 2101 C CA . LYS A 1 275 ? 4.517 16.398 43.121 1.00 33.04 480 LYS A CA 1
ATOM 2102 C C . LYS A 1 275 ? 4.660 17.606 44.039 1.00 29.75 480 LYS A C 1
ATOM 2103 O O . LYS A 1 275 ? 3.909 17.736 44.978 1.00 29.11 480 LYS A O 1
ATOM 2109 N N . GLN A 1 276 ? 5.629 18.476 43.762 1.00 30.52 481 GLN A N 1
ATOM 2110 C CA . GLN A 1 276 ? 5.869 19.642 44.612 1.00 29.63 481 GLN A CA 1
ATOM 2111 C C . GLN A 1 276 ? 5.121 20.870 44.120 1.00 32.99 481 GLN A C 1
ATOM 2112 O O . GLN A 1 276 ? 5.170 21.200 42.942 1.00 31.67 481 GLN A O 1
ATOM 2118 N N . LYS A 1 277 ? 4.452 21.562 45.039 1.00 30.37 482 LYS A N 1
ATOM 2119 C CA . LYS A 1 277 ? 3.658 22.729 44.679 1.00 31.14 482 LYS A CA 1
ATOM 2120 C C . LYS A 1 277 ? 3.781 23.788 45.761 1.00 30.12 482 LYS A C 1
ATOM 2121 O O . LYS A 1 277 ? 4.199 23.508 46.889 1.00 29.57 482 LYS A O 1
ATOM 2127 N N . PHE A 1 278 ? 3.401 25.008 45.425 1.00 31.12 483 PHE A N 1
ATOM 2128 C CA . PHE A 1 278 ? 3.373 26.064 46.416 1.00 29.55 483 PHE A CA 1
ATOM 2129 C C . PHE A 1 278 ? 2.336 27.099 46.002 1.00 31.29 483 PHE A C 1
ATOM 2130 O O . PHE A 1 278 ? 1.907 27.127 44.849 1.00 32.02 483 PHE A O 1
ATOM 2138 N N . ARG A 1 279 ? 1.899 27.902 46.965 1.00 32.81 484 ARG A N 1
ATOM 2139 C CA . ARG A 1 279 ? 0.966 28.994 46.719 1.00 35.75 484 ARG A CA 1
ATOM 2140 C C . ARG A 1 279 ? 1.498 30.170 47.498 1.00 34.48 484 ARG A C 1
ATOM 2141 O O . ARG A 1 279 ? 1.775 30.034 48.692 1.00 31.28 484 ARG A O 1
ATOM 2149 N N . ILE A 1 280 ? 1.635 31.317 46.843 1.00 34.75 485 ILE A N 1
ATOM 2150 C CA . ILE A 1 280 ? 2.128 32.511 47.525 1.00 36.13 485 ILE A CA 1
ATOM 2151 C C . ILE A 1 280 ? 0.971 33.356 48.084 1.00 37.37 485 ILE A C 1
ATOM 2152 O O . ILE A 1 280 ? 0.054 33.736 47.357 1.00 37.62 485 ILE A O 1
ATOM 2157 N N . CYS A 1 281 ? 1.013 33.614 49.387 1.00 32.71 486 CYS A N 1
ATOM 2158 C CA . CYS A 1 281 ? -0.052 34.325 50.074 1.00 35.06 486 CYS A CA 1
ATOM 2159 C C . CYS A 1 281 ? 0.533 35.580 50.682 1.00 36.65 486 CYS A C 1
ATOM 2160 O O . CYS A 1 281 ? 1.735 35.632 50.959 1.00 34.85 486 CYS A O 1
ATOM 2163 N N . HIS A 1 282 ? -0.314 36.583 50.893 1.00 37.41 487 HIS A N 1
ATOM 2164 C CA . HIS A 1 282 ? 0.161 37.880 51.363 1.00 37.09 487 HIS A CA 1
ATOM 2165 C C . HIS A 1 282 ? -0.187 38.184 52.821 1.00 38.68 487 HIS A C 1
ATOM 2166 O O . HIS A 1 282 ? 0.199 39.224 53.357 1.00 38.74 487 HIS A O 1
ATOM 2173 N N . SER A 1 283 ? -0.884 37.254 53.467 1.00 34.46 488 SER A N 1
ATOM 2174 C CA . SER A 1 283 ? -1.213 37.383 54.872 1.00 36.28 488 SER A CA 1
ATOM 2175 C C . SER A 1 283 ? -1.630 36.021 55.386 1.00 34.94 488 SER A C 1
ATOM 2176 O O . SER A 1 283 ? -1.930 35.119 54.593 1.00 30.92 488 SER A O 1
ATOM 2179 N N . GLU A 1 284 ? -1.663 35.883 56.708 1.00 35.02 489 GLU A N 1
ATOM 2180 C CA A GLU A 1 284 ? -2.135 34.647 57.314 0.41 34.60 489 GLU A CA 1
ATOM 2181 C CA B GLU A 1 284 ? -2.149 34.669 57.354 0.59 34.63 489 GLU A CA 1
ATOM 2182 C C . GLU A 1 284 ? -3.599 34.383 56.964 1.00 35.11 489 GLU A C 1
ATOM 2183 O O . GLU A 1 284 ? -3.998 33.233 56.788 1.00 33.50 489 GLU A O 1
ATOM 2194 N N . ASP A 1 285 ? -4.399 35.438 56.830 1.00 37.48 490 ASP A N 1
ATOM 2195 C CA . ASP A 1 285 ? -5.805 35.247 56.455 1.00 37.38 490 ASP A CA 1
ATOM 2196 C C . ASP A 1 285 ? -5.958 34.619 55.076 1.00 35.60 490 ASP A C 1
ATOM 2197 O O . ASP A 1 285 ? -6.801 33.738 54.871 1.00 36.64 490 ASP A O 1
ATOM 2202 N N . GLU A 1 286 ? -5.147 35.071 54.130 1.00 32.57 491 GLU A N 1
ATOM 2203 C CA . GLU A 1 286 ? -5.206 34.536 52.783 1.00 35.73 491 GLU A CA 1
ATOM 2204 C C . GLU A 1 286 ? -4.639 33.119 52.799 1.00 34.39 491 GLU A C 1
ATOM 2205 O O . GLU A 1 286 ? -5.077 32.247 52.054 1.00 34.99 491 GLU A O 1
ATOM 2211 N N . LYS A 1 287 ? -3.661 32.890 53.664 1.00 31.85 492 LYS A N 1
ATOM 2212 C CA . LYS A 1 287 ? -3.104 31.552 53.802 1.00 33.68 492 LYS A CA 1
ATOM 2213 C C . LYS A 1 287 ? -4.156 30.573 54.325 1.00 30.22 492 LYS A C 1
ATOM 2214 O O . LYS A 1 287 ? -4.325 29.485 53.787 1.00 28.67 492 LYS A O 1
ATOM 2220 N N . PHE A 1 288 ? -4.874 30.965 55.365 1.00 31.66 493 PHE A N 1
ATOM 2221 C CA . PHE A 1 288 ? -5.922 30.092 55.867 1.00 30.37 493 PHE A CA 1
ATOM 2222 C C . PHE A 1 288 ? -6.998 29.850 54.809 1.00 32.32 493 PHE A C 1
ATOM 2223 O O . PHE A 1 288 ? -7.513 28.736 54.678 1.00 29.67 493 PHE A O 1
ATOM 2231 N N . ASP A 1 289 ? -7.344 30.890 54.053 1.00 29.21 494 ASP A N 1
ATOM 2232 C CA . ASP A 1 289 ? -8.362 30.735 53.021 1.00 33.75 494 ASP A CA 1
ATOM 2233 C C . ASP A 1 289 ? -7.911 29.688 51.999 1.00 33.75 494 ASP A C 1
ATOM 2234 O O . ASP A 1 289 ? -8.708 28.841 51.577 1.00 32.83 494 ASP A O 1
ATOM 2239 N N . ASN A 1 290 ? -6.629 29.731 51.622 1.00 31.48 495 ASN A N 1
ATOM 2240 C CA . ASN A 1 290 ? -6.075 28.737 50.708 1.00 31.69 495 ASN A CA 1
ATOM 2241 C C . ASN A 1 290 ? -6.099 27.321 51.276 1.00 30.53 495 ASN A C 1
ATOM 2242 O O . ASN A 1 290 ? -6.344 26.365 50.542 1.00 30.64 495 ASN A O 1
ATOM 2247 N N . LEU A 1 291 ? -5.810 27.195 52.565 1.00 31.66 496 LEU A N 1
ATOM 2248 C CA . LEU A 1 291 ? -5.841 25.886 53.223 1.00 31.04 496 LEU A CA 1
ATOM 2249 C C . LEU A 1 291 ? -7.228 25.274 53.105 1.00 30.62 496 LEU A C 1
ATOM 2250 O O . LEU A 1 291 ? -7.388 24.153 52.629 1.00 29.07 496 LEU A O 1
ATOM 2255 N N . VAL A 1 292 ? -8.228 26.026 53.539 1.00 31.65 497 VAL A N 1
ATOM 2256 C CA . VAL A 1 292 ? -9.617 25.595 53.418 1.00 32.89 497 VAL A CA 1
ATOM 2257 C C . VAL A 1 292 ? -9.952 25.204 51.982 1.00 32.71 497 VAL A C 1
ATOM 2258 O O . VAL A 1 292 ? -10.569 24.167 51.735 1.00 32.28 497 VAL A O 1
ATOM 2262 N N . GLN A 1 293 ? -9.542 26.027 51.026 1.00 33.62 498 GLN A N 1
ATOM 2263 C CA . GLN A 1 293 ? -9.820 25.719 49.630 1.00 31.46 498 GLN A CA 1
ATOM 2264 C C . GLN A 1 293 ? -9.162 24.413 49.178 1.00 34.17 498 GLN A C 1
ATOM 2265 O O . GLN A 1 293 ? -9.758 23.639 48.428 1.00 32.62 498 GLN A O 1
ATOM 2271 N N . LEU A 1 294 ? -7.932 24.167 49.623 1.00 30.99 499 LEU A N 1
ATOM 2272 C CA . LEU A 1 294 ? -7.228 22.941 49.235 1.00 30.96 499 LEU A CA 1
ATOM 2273 C C . LEU A 1 294 ? -7.977 21.735 49.790 1.00 31.33 499 LEU A C 1
ATOM 2274 O O . LEU A 1 294 ? -8.127 20.710 49.127 1.00 32.62 499 LEU A O 1
ATOM 2279 N N . ILE A 1 295 ? -8.456 21.876 51.016 1.00 30.05 500 ILE A N 1
ATOM 2280 C CA . ILE A 1 295 ? -9.145 20.788 51.676 1.00 30.99 500 ILE A CA 1
ATOM 2281 C C . ILE A 1 295 ? -10.468 20.537 50.954 1.00 35.28 500 ILE A C 1
ATOM 2282 O O . ILE A 1 295 ? -10.832 19.393 50.706 1.00 35.83 500 ILE A O 1
ATOM 2287 N N . HIS A 1 296 ? -11.165 21.608 50.583 1.00 35.40 501 HIS A N 1
ATOM 2288 C CA . HIS A 1 296 ? -12.384 21.466 49.778 1.00 36.98 501 HIS A CA 1
ATOM 2289 C C . HIS A 1 296 ? -12.130 20.808 48.413 1.00 41.60 501 HIS A C 1
ATOM 2290 O O . HIS A 1 296 ? -12.886 19.934 48.002 1.00 43.23 501 HIS A O 1
ATOM 2297 N N . GLU A 1 297 ? -11.077 21.218 47.710 1.00 38.31 502 GLU A N 1
ATOM 2298 C CA . GLU A 1 297 ? -10.718 20.581 46.442 1.00 42.33 502 GLU A CA 1
ATOM 2299 C C . GLU A 1 297 ? -10.435 19.084 46.599 1.00 44.40 502 GLU A C 1
ATOM 2300 O O . GLU A 1 297 ? -10.685 18.297 45.687 1.00 46.38 502 GLU A O 1
ATOM 2306 N N . ARG A 1 298 ? -9.888 18.702 47.749 1.00 41.42 503 ARG A N 1
ATOM 2307 C CA . ARG A 1 298 ? -9.595 17.306 48.032 1.00 42.76 503 ARG A CA 1
ATOM 2308 C C . ARG A 1 298 ? -10.900 16.531 48.162 1.00 44.06 503 ARG A C 1
ATOM 2309 O O . ARG A 1 298 ? -11.029 15.427 47.617 1.00 43.86 503 ARG A O 1
ATOM 2317 N N . SER A 1 299 ? -11.864 17.117 48.872 1.00 43.08 504 SER A N 1
ATOM 2318 C CA . SER A 1 299 ? -13.150 16.467 49.077 1.00 47.37 504 SER A CA 1
ATOM 2319 C C . SER A 1 299 ? -13.929 16.301 47.768 1.00 52.21 504 SER A C 1
ATOM 2320 O O . SER A 1 299 ? -14.510 15.248 47.516 1.00 52.82 504 SER A O 1
ATOM 2323 N N . GLU A 1 300 ? -13.932 17.337 46.934 1.00 52.11 505 GLU A N 1
ATOM 2324 C CA . GLU A 1 300 ? -14.547 17.246 45.612 1.00 56.60 505 GLU A CA 1
ATOM 2325 C C . GLU A 1 300 ? -13.961 16.064 44.853 1.00 55.23 505 GLU A C 1
ATOM 2326 O O . GLU A 1 300 ? -14.691 15.216 44.343 1.00 57.73 505 GLU A O 1
ATOM 2332 N N . PHE A 1 301 ? -12.635 16.021 44.791 1.00 54.16 506 PHE A N 1
ATOM 2333 C CA . PHE A 1 301 ? -11.906 14.913 44.188 1.00 55.44 506 PHE A CA 1
ATOM 2334 C C . PHE A 1 301 ? -12.441 13.554 44.670 1.00 59.83 506 PHE A C 1
ATOM 2335 O O . PHE A 1 301 ? -12.624 12.631 43.871 1.00 59.19 506 PHE A O 1
ATOM 2343 N N . PHE A 1 302 ? -12.706 13.449 45.972 1.00 57.74 507 PHE A N 1
ATOM 2344 C CA . PHE A 1 302 ? -13.194 12.209 46.580 1.00 57.83 507 PHE A CA 1
ATOM 2345 C C . PHE A 1 302 ? -14.541 11.744 46.021 1.00 63.82 507 PHE A C 1
ATOM 2346 O O . PHE A 1 302 ? -14.718 10.559 45.716 1.00 65.54 507 PHE A O 1
ATOM 2354 N N . ASP A 1 303 ? -15.491 12.670 45.913 1.00 61.52 508 ASP A N 1
ATOM 2355 C CA . ASP A 1 303 ? -16.787 12.360 45.327 1.00 63.70 508 ASP A CA 1
ATOM 2356 C C . ASP A 1 303 ? -16.606 11.926 43.874 1.00 67.36 508 ASP A C 1
ATOM 2357 O O . ASP A 1 303 ? -17.127 10.893 43.449 1.00 69.45 508 ASP A O 1
ATOM 2362 N N . GLU A 1 304 ? -15.861 12.736 43.125 1.00 66.14 509 GLU A N 1
ATOM 2363 C CA . GLU A 1 304 ? -15.534 12.465 41.728 1.00 66.31 509 GLU A CA 1
ATOM 2364 C C . GLU A 1 304 ? -14.992 11.042 41.561 1.00 69.85 509 GLU A C 1
ATOM 2365 O O . GLU A 1 304 ? -15.437 10.295 40.687 1.00 68.43 509 GLU A O 1
ATOM 2371 N N . VAL A 1 305 ? -14.041 10.671 42.416 1.00 70.08 510 VAL A N 1
ATOM 2372 C CA . VAL A 1 305 ? -13.441 9.338 42.386 1.00 70.21 510 VAL A CA 1
ATOM 2373 C C . VAL A 1 305 ? -14.463 8.245 42.709 1.00 72.56 510 VAL A C 1
ATOM 2374 O O . VAL A 1 305 ? -14.429 7.160 42.125 1.00 74.62 510 VAL A O 1
ATOM 2378 N N . GLN A 1 306 ? -15.370 8.539 43.639 1.00 71.79 511 GLN A N 1
ATOM 2379 C CA . GLN A 1 306 ? -16.428 7.602 44.009 1.00 74.01 511 GLN A CA 1
ATOM 2380 C C . GLN A 1 306 ? -17.453 7.410 42.883 1.00 77.81 511 GLN A C 1
ATOM 2381 O O . GLN A 1 306 ? -18.629 7.159 43.143 1.00 79.36 511 GLN A O 1
ATOM 2384 N N . SER A 1 307 ? -16.989 7.528 41.640 1.00 77.62 512 SER A N 1
ATOM 2385 C CA . SER A 1 307 ? -17.830 7.375 40.451 1.00 74.86 512 SER A CA 1
ATOM 2386 C C . SER A 1 307 ? -19.012 6.433 40.677 1.00 78.92 512 SER A C 1
ATOM 2387 O O . SER A 1 307 ? -18.832 5.275 41.062 1.00 83.90 512 SER A O 1
ATOM 2389 N N . ASP A 1 320 ? -8.480 5.227 50.789 1.00 50.13 525 ASP A N 1
ATOM 2390 C CA . ASP A 1 320 ? -8.011 5.911 51.991 1.00 48.23 525 ASP A CA 1
ATOM 2391 C C . ASP A 1 320 ? -6.818 6.816 51.688 1.00 46.03 525 ASP A C 1
ATOM 2392 O O . ASP A 1 320 ? -5.665 6.386 51.746 1.00 47.74 525 ASP A O 1
ATOM 2397 N N . ALA A 1 321 ? -7.106 8.072 51.368 1.00 44.11 526 ALA A N 1
ATOM 2398 C CA . ALA A 1 321 ? -6.062 9.043 51.052 1.00 40.72 526 ALA A CA 1
ATOM 2399 C C . ALA A 1 321 ? -5.992 10.098 52.151 1.00 36.11 526 ALA A C 1
ATOM 2400 O O . ALA A 1 321 ? -6.854 10.976 52.255 1.00 39.61 526 ALA A O 1
ATOM 2402 N N . LYS A 1 322 ? -4.955 10.009 52.970 1.00 34.86 527 LYS A N 1
ATOM 2403 C CA . LYS A 1 322 ? -4.855 10.843 54.159 1.00 29.86 527 LYS A CA 1
ATOM 2404 C C . LYS A 1 322 ? -4.019 12.088 53.876 1.00 31.64 527 LYS A C 1
ATOM 2405 O O . LYS A 1 322 ? -3.268 12.136 52.909 1.00 29.41 527 LYS A O 1
ATOM 2411 N N . ALA A 1 323 ? -4.148 13.095 54.725 1.00 28.49 528 ALA A N 1
ATOM 2412 C CA . ALA A 1 323 ? -3.343 14.303 54.567 1.00 29.12 528 ALA A CA 1
ATOM 2413 C C . ALA A 1 323 ? -2.730 14.742 55.903 1.00 27.09 528 ALA A C 1
ATOM 2414 O O . ALA A 1 323 ? -3.321 14.539 56.956 1.00 26.85 528 ALA A O 1
ATOM 2416 N N . ILE A 1 324 ? -1.539 15.334 55.858 1.00 21.20 529 ILE A N 1
ATOM 2417 C CA . ILE A 1 324 ? -0.936 15.920 57.049 1.00 23.29 529 ILE A CA 1
ATOM 2418 C C . ILE A 1 324 ? -0.693 17.391 56.782 1.00 25.17 529 ILE A C 1
ATOM 2419 O O . ILE A 1 324 ? -0.159 17.749 55.734 1.00 25.39 529 ILE A O 1
ATOM 2424 N N . ILE A 1 325 ? -1.086 18.228 57.735 1.00 23.87 530 ILE A N 1
ATOM 2425 C CA . ILE A 1 325 ? -0.817 19.653 57.686 1.00 24.59 530 ILE A CA 1
ATOM 2426 C C . ILE A 1 325 ? 0.235 19.953 58.739 1.00 23.75 530 ILE A C 1
ATOM 2427 O O . ILE A 1 325 ? 0.029 19.696 59.914 1.00 26.42 530 ILE A O 1
ATOM 2432 N N . PHE A 1 326 ? 1.379 20.471 58.320 1.00 23.98 531 PHE A N 1
ATOM 2433 C CA . PHE A 1 326 ? 2.427 20.755 59.280 1.00 20.75 531 PHE A CA 1
ATOM 2434 C C . PHE A 1 326 ? 2.414 22.233 59.618 1.00 24.74 531 PHE A C 1
ATOM 2435 O O . PHE A 1 326 ? 2.387 23.070 58.713 1.00 24.67 531 PHE A O 1
ATOM 2443 N N . VAL A 1 327 ? 2.416 22.541 60.913 1.00 22.55 532 VAL A N 1
ATOM 2444 C CA . VAL A 1 327 ? 2.485 23.924 61.362 1.00 25.03 532 VAL A CA 1
ATOM 2445 C C . VAL A 1 327 ? 3.711 24.082 62.254 1.00 27.61 532 VAL A C 1
ATOM 2446 O O . VAL A 1 327 ? 4.338 23.093 62.664 1.00 25.55 532 VAL A O 1
ATOM 2450 N N . SER A 1 328 ? 4.068 25.321 62.556 1.00 25.37 533 SER A N 1
ATOM 2451 C CA . SER A 1 328 ? 5.316 25.556 63.265 1.00 27.01 533 SER A CA 1
ATOM 2452 C C . SER A 1 328 ? 5.195 25.406 64.787 1.00 34.06 533 SER A C 1
ATOM 2453 O O . SER A 1 328 ? 6.086 24.848 65.429 1.00 39.23 533 SER A O 1
ATOM 2456 N N . SER A 1 329 ? 4.089 25.864 65.363 1.00 30.34 534 SER A N 1
ATOM 2457 C CA . SER A 1 329 ? 4.002 25.943 66.817 1.00 34.43 534 SER A CA 1
ATOM 2458 C C . SER A 1 329 ? 2.750 25.305 67.392 1.00 31.03 534 SER A C 1
ATOM 2459 O O . SER A 1 329 ? 1.751 25.105 66.698 1.00 28.99 534 SER A O 1
ATOM 2462 N N . GLN A 1 330 ? 2.814 25.004 68.682 1.00 28.38 535 GLN A N 1
ATOM 2463 C CA . GLN A 1 330 ? 1.670 24.471 69.398 1.00 32.11 535 GLN A CA 1
ATOM 2464 C C . GLN A 1 330 ? 0.502 25.450 69.323 1.00 30.27 535 GLN A C 1
ATOM 2465 O O . GLN A 1 330 ? -0.635 25.052 69.097 1.00 29.46 535 GLN A O 1
ATOM 2471 N N . ASN A 1 331 ? 0.781 26.740 69.494 1.00 33.25 536 ASN A N 1
ATOM 2472 C CA . ASN A 1 331 ? -0.277 27.752 69.434 1.00 32.68 536 ASN A CA 1
ATOM 2473 C C . ASN A 1 331 ? -0.956 27.804 68.085 1.00 32.58 536 ASN A C 1
ATOM 2474 O O . ASN A 1 331 ? -2.188 27.891 67.997 1.00 30.47 536 ASN A O 1
ATOM 2479 N N . ILE A 1 332 ? -0.153 27.766 67.020 1.00 29.52 537 ILE A N 1
ATOM 2480 C CA . ILE A 1 332 ? -0.705 27.777 65.680 1.00 29.91 537 ILE A CA 1
ATOM 2481 C C . ILE A 1 332 ? -1.508 26.500 65.460 1.00 29.15 537 ILE A C 1
ATOM 2482 O O . ILE A 1 332 ? -2.589 26.532 64.882 1.00 27.31 537 ILE A O 1
ATOM 2487 N N . CYS A 1 333 ? -0.987 25.385 65.957 1.00 27.07 538 CYS A N 1
ATOM 2488 C CA . CYS A 1 333 ? -1.703 24.110 65.856 1.00 28.91 538 CYS A CA 1
ATOM 2489 C C . CYS A 1 333 ? -3.097 24.190 66.490 1.00 27.35 538 CYS A C 1
ATOM 2490 O O . CYS A 1 333 ? -4.093 23.853 65.854 1.00 25.82 538 CYS A O 1
ATOM 2493 N N . ASP A 1 334 ? -3.154 24.610 67.752 1.00 30.44 539 ASP A N 1
ATOM 2494 C CA . ASP A 1 334 ? -4.435 24.793 68.445 1.00 31.96 539 ASP A CA 1
ATOM 2495 C C . ASP A 1 334 ? -5.350 25.720 67.651 1.00 29.61 539 ASP A C 1
ATOM 2496 O O . ASP A 1 334 ? -6.525 25.417 67.423 1.00 29.28 539 ASP A O 1
ATOM 2501 N N . PHE A 1 335 ? -4.789 26.851 67.227 1.00 30.45 540 PHE A N 1
ATOM 2502 C CA . PHE A 1 335 ? -5.500 2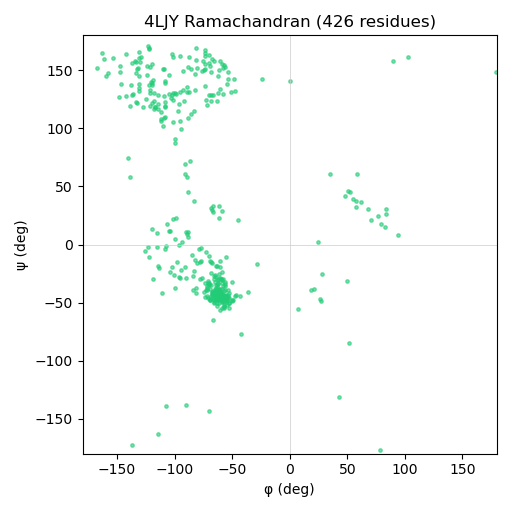7.884 66.475 1.00 31.88 540 PHE A CA 1
ATOM 2503 C C . PHE A 1 335 ? -6.101 27.379 65.164 1.00 32.61 540 PHE A C 1
ATOM 2504 O O . PHE A 1 335 ? -7.280 27.596 64.884 1.00 29.96 540 PHE A O 1
ATOM 2512 N N . ILE A 1 336 ? -5.294 26.693 64.361 1.00 28.56 541 ILE A N 1
ATOM 2513 C CA . ILE A 1 336 ? -5.782 26.154 63.098 1.00 28.43 541 ILE A CA 1
ATOM 2514 C C . ILE A 1 336 ? -6.781 25.011 63.293 1.00 28.70 541 ILE A C 1
ATOM 2515 O O . ILE A 1 336 ? -7.753 24.894 62.545 1.00 27.95 541 ILE A O 1
ATOM 2520 N N . SER A 1 337 ? -6.544 24.159 64.279 1.00 28.08 542 SER A N 1
ATOM 2521 C CA . SER A 1 337 ? -7.488 23.079 64.533 1.00 29.09 542 SER A CA 1
ATOM 2522 C C . SER A 1 337 ? -8.883 23.649 64.746 1.00 30.96 542 SER A C 1
ATOM 2523 O O . SER A 1 337 ? -9.854 23.176 64.143 1.00 31.14 542 SER A O 1
ATOM 2526 N N . LYS A 1 338 ? -8.973 24.670 65.599 1.00 30.83 543 LYS A N 1
ATOM 2527 C CA . LYS A 1 338 ? -10.253 25.294 65.938 1.00 32.19 543 LYS A CA 1
ATOM 2528 C C . LYS A 1 338 ? -10.869 26.034 64.748 1.00 33.73 543 LYS A C 1
ATOM 2529 O O . LYS A 1 338 ? -12.079 25.954 64.526 1.00 32.08 543 LYS A O 1
ATOM 2535 N N . LYS A 1 339 ? -10.043 26.735 63.972 1.00 31.65 544 LYS A N 1
ATOM 2536 C CA . LYS A 1 339 ? -10.544 27.429 62.777 1.00 33.25 544 LYS A CA 1
ATOM 2537 C C . LYS A 1 339 ? -11.064 26.467 61.723 1.00 34.31 544 LYS A C 1
ATOM 2538 O O . LYS A 1 339 ? -12.054 26.748 61.042 1.00 33.46 544 LYS A O 1
ATOM 2544 N N . LEU A 1 340 ? -10.381 25.338 61.566 1.00 31.18 545 LEU A N 1
ATOM 2545 C CA . LEU A 1 340 ? -10.793 24.355 60.576 1.00 33.28 545 LEU A CA 1
ATOM 2546 C C . LEU A 1 340 ? -12.132 23.781 61.001 1.00 33.78 545 LEU A C 1
ATOM 2547 O O . LEU A 1 340 ? -13.018 23.573 60.175 1.00 33.82 545 LEU A O 1
ATOM 2552 N N . LEU A 1 341 ? -12.269 23.543 62.300 1.00 34.40 546 LEU A N 1
ATOM 2553 C CA . LEU A 1 341 ? -13.501 23.003 62.855 1.00 36.21 546 LEU A CA 1
ATOM 2554 C C . LEU A 1 341 ? -14.690 23.951 62.606 1.00 35.76 546 LEU A C 1
ATOM 2555 O O . LEU A 1 341 ? -15.775 23.510 62.240 1.00 40.11 546 LEU A O 1
ATOM 2560 N N . ASN A 1 342 ? -14.473 25.249 62.789 1.00 36.71 547 ASN A N 1
ATOM 2561 C CA . ASN A 1 342 ? -15.492 26.246 62.447 1.00 38.31 547 ASN A CA 1
ATOM 2562 C C . ASN A 1 342 ? -15.870 26.184 60.981 1.00 41.76 547 ASN A C 1
ATOM 2563 O O . ASN A 1 342 ? -17.002 26.492 60.602 1.00 45.04 547 ASN A O 1
ATOM 2568 N N . ALA A 1 343 ? -14.913 25.787 60.148 1.00 38.21 548 ALA A N 1
ATOM 2569 C CA . ALA A 1 343 ? -15.154 25.656 58.722 1.00 38.13 548 ALA A CA 1
ATOM 2570 C C . ALA A 1 343 ? -15.680 24.265 58.378 1.00 38.51 548 ALA A C 1
ATOM 2571 O O . ALA A 1 343 ? -15.757 23.900 57.207 1.00 40.51 548 ALA A O 1
ATOM 2573 N N . GLY A 1 344 ? -16.034 23.497 59.404 1.00 36.71 549 GLY A N 1
ATOM 2574 C CA . GLY A 1 344 ? -16.602 22.175 59.220 1.00 37.89 549 GLY A CA 1
ATOM 2575 C C . GLY A 1 344 ? -15.579 21.113 58.859 1.00 37.84 549 GLY A C 1
ATOM 2576 O O . GLY A 1 344 ? -15.910 20.086 58.264 1.00 37.73 549 GLY A O 1
ATOM 2577 N N . ILE A 1 345 ? -14.325 21.348 59.228 1.00 36.57 550 ILE A N 1
ATOM 2578 C CA . ILE A 1 345 ? -13.268 20.416 58.878 1.00 31.76 550 ILE A CA 1
ATOM 2579 C C . ILE A 1 345 ? -12.690 19.767 60.138 1.00 33.46 550 ILE A C 1
ATOM 2580 O O . ILE A 1 345 ? -12.132 20.437 61.012 1.00 33.02 550 ILE A O 1
ATOM 2585 N N . VAL A 1 346 ? -12.852 18.454 60.239 1.00 34.21 551 VAL A N 1
ATOM 2586 C CA . VAL A 1 346 ? -12.360 17.720 61.399 1.00 36.18 551 VAL A CA 1
ATOM 2587 C C . VAL A 1 346 ? -10.929 17.258 61.164 1.00 32.46 551 VAL A C 1
ATOM 2588 O O . VAL A 1 346 ? -10.606 16.760 60.088 1.00 32.18 551 VAL A O 1
ATOM 2592 N N . THR A 1 347 ? -10.080 17.431 62.176 1.00 27.86 552 THR A N 1
ATOM 2593 C CA . THR A 1 347 ? -8.707 16.971 62.111 1.00 27.23 552 THR A CA 1
ATOM 2594 C C . THR A 1 347 ? -8.335 16.262 63.409 1.00 28.39 552 THR A C 1
ATOM 2595 O O . THR A 1 347 ? -8.958 16.474 64.455 1.00 29.56 552 THR A O 1
ATOM 2599 N N . CYS A 1 348 ? -7.315 15.417 63.332 1.00 25.65 553 CYS A N 1
ATOM 2600 C CA . CYS A 1 348 ? -6.619 14.931 64.508 1.00 29.22 553 CYS A CA 1
ATOM 2601 C C . CYS A 1 348 ? -5.389 15.824 64.688 1.00 29.86 553 CYS A C 1
ATOM 2602 O O . CYS A 1 348 ? -4.552 15.912 63.794 1.00 33.71 553 CYS A O 1
ATOM 2605 N N . ALA A 1 349 ? -5.280 16.483 65.833 1.00 29.32 554 ALA A N 1
ATOM 2606 C CA . ALA A 1 349 ? -4.146 17.367 66.100 1.00 31.34 554 ALA A CA 1
ATOM 2607 C C . ALA A 1 349 ? -3.184 16.785 67.132 1.00 33.13 554 ALA A C 1
ATOM 2608 O O . ALA A 1 349 ? -3.589 16.163 68.117 1.00 33.46 554 ALA A O 1
ATOM 2610 N N . ILE A 1 350 ? -1.900 16.993 66.880 1.00 31.14 555 ILE A N 1
ATOM 2611 C CA . ILE A 1 350 ? -0.830 16.516 67.739 1.00 33.24 555 ILE A CA 1
ATOM 2612 C C . ILE A 1 350 ? 0.214 17.612 67.904 1.00 33.00 555 ILE A C 1
ATOM 2613 O O . ILE A 1 350 ? 0.677 18.209 66.920 1.00 31.43 555 ILE A O 1
ATOM 2618 N N . HIS A 1 351 ? 0.556 17.897 69.154 1.00 32.19 556 HIS A N 1
ATOM 2619 C CA . HIS A 1 351 ? 1.662 18.792 69.458 1.00 37.07 556 HIS A CA 1
ATOM 2620 C C . HIS A 1 351 ? 2.090 18.544 70.903 1.00 43.24 556 HIS A C 1
ATOM 2621 O O . HIS A 1 351 ? 1.312 18.002 71.691 1.00 42.85 556 HIS A O 1
ATOM 2628 N N . ALA A 1 352 ? 3.316 18.944 71.243 1.00 44.58 557 ALA A N 1
ATOM 2629 C CA . ALA A 1 352 ? 3.921 18.618 72.541 1.00 47.07 557 ALA A CA 1
ATOM 2630 C C . ALA A 1 352 ? 3.105 19.043 73.769 1.00 48.09 557 ALA A C 1
ATOM 2631 O O . ALA A 1 352 ? 3.418 18.640 74.889 1.00 51.61 557 ALA A O 1
ATOM 2633 N N . GLY A 1 353 ? 2.064 19.844 73.560 1.00 45.98 558 GLY A N 1
ATOM 2634 C CA . GLY A 1 353 ? 1.212 20.287 74.650 1.00 46.05 558 GLY A CA 1
ATOM 2635 C C . GLY A 1 353 ? 0.056 19.350 74.951 1.00 49.68 558 GLY A C 1
ATOM 2636 O O . GLY A 1 353 ? -0.826 19.660 75.766 1.00 51.96 558 GLY A O 1
ATOM 2637 N N . LYS A 1 354 ? 0.041 18.204 74.281 1.00 44.80 559 LYS A N 1
ATOM 2638 C CA . LYS A 1 354 ? -0.932 17.167 74.588 1.00 42.68 559 LYS A CA 1
ATOM 2639 C C . LYS A 1 354 ? -0.197 16.028 75.274 1.00 42.40 559 LYS A C 1
ATOM 2640 O O . LYS A 1 354 ? 0.926 15.690 74.891 1.00 39.95 559 LYS A O 1
ATOM 2646 N N . PRO A 1 355 ? -0.813 15.451 76.321 1.00 39.15 560 PRO A N 1
ATOM 2647 C CA . PRO A 1 355 ? -0.179 14.344 77.032 1.00 36.82 560 PRO A CA 1
ATOM 2648 C C . PRO A 1 355 ? 0.087 13.181 76.084 1.00 36.03 560 PRO A C 1
ATOM 2649 O O . PRO A 1 355 ? -0.601 13.060 75.070 1.00 34.91 560 PRO A O 1
ATOM 2653 N N . TYR A 1 356 ? 1.070 12.350 76.417 1.00 34.81 561 TYR A N 1
ATOM 2654 C CA . TYR A 1 356 ? 1.439 11.183 75.619 1.00 33.66 561 TYR A CA 1
ATOM 2655 C C . TYR A 1 356 ? 0.239 10.312 75.196 1.00 35.40 561 TYR A C 1
ATOM 2656 O O . TYR A 1 356 ? 0.146 9.883 74.031 1.00 28.64 561 TYR A O 1
ATOM 2665 N N . GLN A 1 357 ? -0.682 10.052 76.125 1.00 31.79 562 GLN A N 1
ATOM 2666 C CA . GLN A 1 357 ? -1.859 9.240 75.799 1.00 32.58 562 GLN A CA 1
ATOM 2667 C C . GLN A 1 357 ? -2.751 9.915 74.766 1.00 31.13 562 GLN A C 1
ATOM 2668 O O . GLN A 1 357 ? -3.298 9.253 73.889 1.00 29.52 562 GLN A O 1
ATOM 2674 N N . GLU A 1 358 ? -2.907 11.229 74.872 1.00 30.97 563 GLU A N 1
ATOM 2675 C CA . GLU A 1 358 ? -3.755 11.940 73.930 1.00 32.82 563 GLU A CA 1
ATOM 2676 C C . GLU A 1 358 ? -3.120 12.000 72.539 1.00 33.09 563 GLU A C 1
ATOM 2677 O O . GLU A 1 358 ? -3.817 12.016 71.520 1.00 32.15 563 GLU A O 1
ATOM 2683 N N . ARG A 1 359 ? -1.792 12.045 72.501 1.00 29.69 564 ARG A N 1
ATOM 2684 C CA . ARG A 1 359 ? -1.086 11.986 71.236 1.00 32.98 564 ARG A CA 1
ATOM 2685 C C . ARG A 1 359 ? -1.271 10.606 70.591 1.00 27.99 564 ARG A C 1
ATOM 2686 O O . ARG A 1 359 ? -1.594 10.529 69.422 1.00 26.72 564 ARG A O 1
ATOM 2694 N N . LEU A 1 360 ? -1.094 9.533 71.359 1.00 28.37 565 LEU A N 1
ATOM 2695 C CA . LEU A 1 360 ? -1.336 8.190 70.840 1.00 30.96 565 LEU A CA 1
ATOM 2696 C C . LEU A 1 360 ? -2.783 8.062 70.372 1.00 29.18 565 LEU A C 1
ATOM 2697 O O . LEU A 1 360 ? -3.053 7.480 69.329 1.00 25.72 565 LEU A O 1
ATOM 2710 N N . ASN A 1 362 ? -4.763 10.369 69.217 1.00 26.44 567 ASN A N 1
ATOM 2711 C CA . ASN A 1 362 ? -4.874 11.038 67.920 1.00 26.83 567 ASN A CA 1
ATOM 2712 C C . ASN A 1 362 ? -4.194 10.309 66.760 1.00 24.73 567 ASN A C 1
ATOM 2713 O O . ASN A 1 362 ? -4.717 10.291 65.653 1.00 24.45 567 ASN A O 1
ATOM 2718 N N . LEU A 1 363 ? -3.031 9.729 67.014 1.00 25.13 568 LEU A N 1
ATOM 2719 C CA . LEU A 1 363 ? -2.349 8.940 65.989 1.00 29.82 568 LEU A CA 1
ATOM 2720 C C . LEU A 1 363 ? -3.197 7.760 65.550 1.00 26.88 568 LEU A C 1
ATOM 2721 O O . LEU A 1 363 ? -3.330 7.490 64.365 1.00 29.89 568 LEU A O 1
ATOM 2726 N N . GLU A 1 364 ? -3.748 7.036 66.514 1.00 26.53 569 GLU A N 1
ATOM 2727 C CA . GLU A 1 364 ? -4.494 5.835 66.181 1.00 24.28 569 GLU A CA 1
ATOM 2728 C C . GLU A 1 364 ? -5.791 6.222 65.497 1.00 27.12 569 GLU A C 1
ATOM 2729 O O . GLU A 1 364 ? -6.247 5.520 64.608 1.00 29.49 569 GLU A O 1
ATOM 2735 N N . LYS A 1 365 ? -6.384 7.345 65.902 1.00 26.06 570 LYS A N 1
ATOM 2736 C CA . LYS A 1 365 ? -7.601 7.821 65.229 1.00 29.19 570 LYS A CA 1
ATOM 2737 C C . LYS A 1 365 ? -7.296 8.182 63.774 1.00 28.26 570 LYS A C 1
ATOM 2738 O O . LYS A 1 365 ? -8.023 7.785 62.845 1.00 29.68 570 LYS A O 1
ATOM 2744 N N . PHE A 1 366 ? -6.214 8.933 63.573 1.00 25.87 571 PHE A N 1
ATOM 2745 C CA . PHE A 1 366 ? -5.769 9.305 62.227 1.00 28.39 571 PHE A CA 1
ATOM 2746 C C . PHE A 1 366 ? -5.543 8.072 61.356 1.00 29.43 571 PHE A C 1
ATOM 2747 O O . PHE A 1 366 ? -5.942 8.043 60.194 1.00 28.87 571 PHE A O 1
ATOM 2755 N N . LYS A 1 367 ? -4.888 7.063 61.912 1.00 27.68 572 LYS A N 1
ATOM 2756 C CA . LYS A 1 367 ? -4.610 5.859 61.146 1.00 30.70 572 LYS A CA 1
ATOM 2757 C C . LYS A 1 367 ? -5.883 5.105 60.793 1.00 33.51 572 LYS A C 1
ATOM 2758 O O . LYS A 1 367 ? -6.035 4.629 59.680 1.00 38.59 572 LYS A O 1
ATOM 2764 N N . ARG A 1 368 ? -6.787 5.019 61.764 1.00 30.19 573 ARG A N 1
ATOM 2765 C CA . ARG A 1 368 ? -8.038 4.265 61.683 1.00 34.64 573 ARG A CA 1
ATOM 2766 C C . ARG A 1 368 ? -9.082 4.904 60.754 1.00 35.62 573 ARG A C 1
ATOM 2767 O O . ARG A 1 368 ? -9.833 4.201 60.072 1.00 34.73 573 ARG A O 1
ATOM 2775 N N . GLU A 1 369 ? -9.141 6.232 60.725 1.00 33.34 574 GLU A N 1
ATOM 2776 C CA . GLU A 1 369 ? -10.217 6.905 59.991 1.00 34.74 574 GLU A CA 1
ATOM 2777 C C . GLU A 1 369 ? -9.927 7.158 58.502 1.00 36.93 574 GLU A C 1
ATOM 2778 O O . GLU A 1 369 ? -8.870 7.683 58.130 1.00 35.70 574 GLU A O 1
ATOM 2784 N N . LYS A 1 370 ? -10.895 6.796 57.661 1.00 38.79 575 LYS A N 1
ATOM 2785 C CA . LYS A 1 370 ? -10.805 7.001 56.209 1.00 39.60 575 LYS A CA 1
ATOM 2786 C C . LYS A 1 370 ? -10.594 8.461 55.813 1.00 35.21 575 LYS A C 1
ATOM 2787 O O . LYS A 1 370 ? -11.336 9.339 56.254 1.00 38.37 575 LYS A O 1
ATOM 2793 N N . ASN A 1 371 ? -9.602 8.714 54.962 1.00 36.31 576 ASN A N 1
ATOM 2794 C CA . ASN A 1 371 ? -9.354 10.067 54.441 1.00 37.07 576 ASN A CA 1
ATOM 2795 C C . ASN A 1 371 ? -9.114 11.105 55.538 1.00 35.42 576 ASN A C 1
ATOM 2796 O O . ASN A 1 371 ? -9.480 12.269 55.404 1.00 34.71 576 ASN A O 1
ATOM 2801 N N . SER A 1 372 ? -8.511 10.672 56.633 1.00 34.24 577 SER A N 1
ATOM 2802 C CA . SER A 1 372 ? -8.309 11.553 57.775 1.00 30.98 577 SER A CA 1
ATOM 2803 C C . SER A 1 372 ? -7.267 12.638 57.481 1.00 29.92 577 SER A C 1
ATOM 2804 O O . SER A 1 372 ? -6.478 12.523 56.535 1.00 28.82 577 SER A O 1
ATOM 2807 N N . ILE A 1 373 ? -7.274 13.673 58.312 1.00 27.04 578 ILE A N 1
ATOM 2808 C CA . ILE A 1 373 ? -6.296 14.751 58.263 1.00 28.48 578 ILE A CA 1
ATOM 2809 C C . ILE A 1 373 ? -5.612 14.925 59.619 1.00 26.67 578 ILE A C 1
ATOM 2810 O O . ILE A 1 373 ? -6.265 15.101 60.643 1.00 27.92 578 ILE A O 1
ATOM 2815 N N . LEU A 1 374 ? -4.287 14.867 59.616 1.00 24.38 579 LEU A N 1
ATOM 2816 C CA . LEU A 1 374 ? -3.499 15.091 60.812 1.00 26.91 579 LEU A CA 1
ATOM 2817 C C . LEU A 1 374 ? -2.889 16.489 60.798 1.00 25.95 579 LEU A C 1
ATOM 2818 O O . LEU A 1 374 ? -2.250 16.888 59.833 1.00 25.93 579 LEU A O 1
ATOM 2823 N N . LEU A 1 375 ? -3.087 17.219 61.884 1.00 25.99 580 LEU A N 1
ATOM 2824 C CA . LEU A 1 375 ? -2.447 18.507 62.096 1.00 27.33 580 LEU A CA 1
ATOM 2825 C C . LEU A 1 375 ? -1.299 18.254 63.094 1.00 25.30 580 LEU A C 1
ATOM 2826 O O . LEU A 1 375 ? -1.518 17.674 64.153 1.00 28.48 580 LEU A O 1
ATOM 2831 N N . CYS A 1 376 ? -0.083 18.657 62.745 1.00 25.34 581 CYS A N 1
ATOM 2832 C CA . CYS A 1 376 ? 1.110 18.253 63.492 1.00 27.27 581 CYS A CA 1
ATOM 2833 C C . CYS A 1 376 ? 2.124 19.381 63.469 1.00 26.70 581 CYS A C 1
ATOM 2834 O O . CYS A 1 376 ? 2.324 20.001 62.437 1.00 24.43 581 CYS A O 1
ATOM 2837 N N . THR A 1 377 ? 2.770 19.643 64.596 1.00 26.72 582 THR A N 1
ATOM 2838 C CA . THR A 1 377 ? 3.842 20.622 64.608 1.00 32.91 582 THR A CA 1
ATOM 2839 C C . THR A 1 377 ? 5.040 19.961 63.974 1.00 34.53 582 THR A C 1
ATOM 2840 O O . THR A 1 377 ? 5.207 18.742 64.043 1.00 32.05 582 THR A O 1
ATOM 2844 N N . GLU A 1 378 ? 5.869 20.764 63.333 1.00 35.90 583 GLU A N 1
ATOM 2845 C CA . GLU A 1 378 ? 6.976 20.197 62.591 1.00 39.48 583 GLU A CA 1
ATOM 2846 C C . GLU A 1 378 ? 7.937 19.443 63.523 1.00 40.37 583 GLU A C 1
ATOM 2847 O O . GLU A 1 378 ? 8.528 18.449 63.126 1.00 41.86 583 GLU A O 1
ATOM 2853 N N . VAL A 1 379 ? 8.059 19.865 64.777 1.00 41.95 584 VAL A N 1
ATOM 2854 C CA . VAL A 1 379 ? 8.923 19.115 65.692 1.00 45.18 584 VAL A CA 1
ATOM 2855 C C . VAL A 1 379 ? 8.332 17.769 66.162 1.00 43.98 584 VAL A C 1
ATOM 2856 O O . VAL A 1 379 ? 9.067 16.808 66.378 1.00 45.39 584 VAL A O 1
ATOM 2860 N N . LEU A 1 380 ? 7.015 17.687 66.305 1.00 41.33 585 LEU A N 1
ATOM 2861 C CA . LEU A 1 380 ? 6.387 16.399 66.579 1.00 37.70 585 LEU A CA 1
ATOM 2862 C C . LEU A 1 380 ? 6.489 15.453 65.379 1.00 44.92 585 LEU A C 1
ATOM 2863 O O . LEU A 1 380 ? 6.286 14.244 65.531 1.00 48.92 585 LEU A O 1
ATOM 2868 N N . SER A 1 381 ? 6.816 15.986 64.201 1.00 40.28 586 SER A N 1
ATOM 2869 C CA . SER A 1 381 ? 6.900 15.164 62.990 1.00 42.11 586 SER A CA 1
ATOM 2870 C C . SER A 1 381 ? 8.174 14.327 62.950 1.00 45.10 586 SER A C 1
ATOM 2871 O O . SER A 1 381 ? 8.203 13.250 62.356 1.00 42.97 586 SER A O 1
ATOM 2874 N N . ARG A 1 382 ? 9.229 14.833 63.581 1.00 48.15 587 ARG A N 1
ATOM 2875 C CA . ARG A 1 382 ? 10.462 14.075 63.732 1.00 46.51 587 ARG A CA 1
ATOM 2876 C C . ARG A 1 382 ? 10.114 12.643 64.090 1.00 46.02 587 ARG A C 1
ATOM 2877 O O . ARG A 1 382 ? 10.152 11.756 63.244 1.00 50.01 587 ARG A O 1
ATOM 2885 N N . GLY A 1 383 ? 9.745 12.421 65.343 1.00 41.46 588 GLY A N 1
ATOM 2886 C CA . GLY A 1 383 ? 9.436 11.082 65.803 1.00 47.71 588 GLY A CA 1
ATOM 2887 C C . GLY A 1 383 ? 8.024 10.608 65.505 1.00 47.83 588 GLY A C 1
ATOM 2888 O O . GLY A 1 383 ? 7.433 9.901 66.317 1.00 51.60 588 GLY A O 1
ATOM 2889 N N . LEU A 1 384 ? 7.490 10.970 64.340 1.00 47.06 589 LEU A N 1
ATOM 2890 C CA . LEU A 1 384 ? 6.091 10.681 64.012 1.00 45.69 589 LEU A CA 1
ATOM 2891 C C . LEU A 1 384 ? 5.859 9.270 63.469 1.00 46.23 589 LEU A C 1
ATOM 2892 O O . LEU A 1 384 ? 6.324 8.920 62.385 1.00 46.50 589 LEU A O 1
ATOM 2897 N N . ASN A 1 385 ? 5.122 8.471 64.231 1.00 42.56 590 ASN A N 1
ATOM 2898 C CA . ASN A 1 385 ? 4.782 7.108 63.850 1.00 41.60 590 ASN A CA 1
ATOM 2899 C C . ASN A 1 385 ? 3.514 7.066 62.992 1.00 43.18 590 ASN A C 1
ATOM 2900 O O . ASN A 1 385 ? 2.454 6.647 63.458 1.00 42.11 590 ASN A O 1
ATOM 2905 N N . VAL A 1 386 ? 3.621 7.519 61.742 1.00 36.74 591 VAL A N 1
ATOM 2906 C CA . VAL A 1 386 ? 2.514 7.465 60.792 1.00 38.45 591 VAL A CA 1
ATOM 2907 C C . VAL A 1 386 ? 3.022 6.907 59.471 1.00 36.94 591 VAL A C 1
ATOM 2908 O O . VAL A 1 386 ? 4.193 7.070 59.145 1.00 37.39 591 VAL A O 1
ATOM 2912 N N . PRO A 1 387 ? 2.151 6.237 58.709 1.00 37.52 592 PRO A N 1
ATOM 2913 C CA . PRO A 1 387 ? 2.597 5.754 57.400 1.00 39.39 592 PRO A CA 1
ATOM 2914 C C . PRO A 1 387 ? 2.706 6.945 56.465 1.00 40.39 592 PRO A C 1
ATOM 2915 O O . PRO A 1 387 ? 2.174 8.012 56.796 1.00 35.00 592 PRO A O 1
ATOM 2919 N N . GLU A 1 388 ? 3.377 6.777 55.329 1.00 39.62 593 GLU A N 1
ATOM 2920 C CA . GLU A 1 388 ? 3.408 7.824 54.316 1.00 36.28 593 GLU A CA 1
ATOM 2921 C C . GLU A 1 388 ? 1.969 8.158 53.929 1.00 36.71 593 GLU A C 1
ATOM 2922 O O . GLU A 1 388 ? 1.075 7.320 54.067 1.00 33.08 593 GLU A O 1
ATOM 2928 N N . VAL A 1 389 ? 1.745 9.387 53.476 1.00 30.63 594 VAL A N 1
ATOM 2929 C CA . VAL A 1 389 ? 0.398 9.848 53.143 1.00 30.54 594 VAL A CA 1
ATOM 2930 C C . VAL A 1 389 ? 0.301 10.334 51.707 1.00 32.13 594 VAL A C 1
ATOM 2931 O O . VAL A 1 389 ? 1.315 10.484 51.020 1.00 30.95 594 VAL A O 1
ATOM 2935 N N . SER A 1 390 ? -0.922 10.599 51.262 1.00 33.24 595 SER A N 1
ATOM 2936 C CA . SER A 1 390 ? -1.160 11.020 49.897 1.00 30.83 595 SER A CA 1
ATOM 2937 C C . SER A 1 390 ? -0.937 12.516 49.744 1.00 30.41 595 SER A C 1
ATOM 2938 O O . SER A 1 390 ? -0.658 12.994 48.642 1.00 30.47 595 SER A O 1
ATOM 2941 N N . LEU A 1 391 ? -1.035 13.254 50.842 1.00 29.25 596 LEU A N 1
ATOM 2942 C CA . LEU A 1 391 ? -0.929 14.709 50.745 1.00 28.80 596 LEU A CA 1
ATOM 2943 C C . LEU A 1 391 ? -0.302 15.371 51.967 1.00 27.14 596 LEU A C 1
ATOM 2944 O O . LEU A 1 391 ? -0.754 15.192 53.100 1.00 26.73 596 LEU A O 1
ATOM 2949 N N . VAL A 1 392 ? 0.726 16.174 51.717 1.00 27.08 597 VAL A N 1
ATOM 2950 C CA . VAL A 1 392 ? 1.353 16.960 52.763 1.00 23.99 597 VAL A CA 1
ATOM 2951 C C . VAL A 1 392 ? 1.119 18.444 52.456 1.00 26.96 597 VAL A C 1
ATOM 2952 O O . VAL A 1 392 ? 1.369 18.874 51.335 1.00 25.77 597 VAL A O 1
ATOM 2956 N N . ILE A 1 393 ? 0.620 19.206 53.433 1.00 24.70 598 ILE A N 1
ATOM 2957 C CA . ILE A 1 393 ? 0.464 20.656 53.288 1.00 23.24 598 ILE A CA 1
ATOM 2958 C C . ILE A 1 393 ? 1.353 21.314 54.316 1.00 26.11 598 ILE A C 1
ATOM 2959 O O . ILE A 1 393 ? 1.188 21.099 55.513 1.00 24.75 598 ILE A O 1
ATOM 2964 N N . ILE A 1 394 ? 2.320 22.093 53.851 1.00 24.39 599 ILE A N 1
ATOM 2965 C CA . ILE A 1 394 ? 3.202 22.810 54.754 1.00 24.63 599 ILE A CA 1
ATOM 2966 C C . ILE A 1 394 ? 2.635 24.216 54.959 1.00 23.10 599 ILE A C 1
ATOM 2967 O O . ILE A 1 394 ? 2.802 25.100 54.116 1.00 23.98 599 ILE A O 1
ATOM 2972 N N . TYR A 1 395 ? 1.937 24.395 56.076 1.00 24.21 600 TYR A N 1
ATOM 2973 C CA . TYR A 1 395 ? 1.214 25.629 56.375 1.00 26.01 600 TYR A CA 1
ATOM 2974 C C . TYR A 1 395 ? 2.173 26.768 56.719 1.00 26.26 600 TYR A C 1
ATOM 2975 O O . TYR A 1 395 ? 1.960 27.919 56.342 1.00 27.39 600 TYR A O 1
ATOM 2984 N N . ASN A 1 396 ? 3.220 26.439 57.457 1.00 23.91 601 ASN A N 1
ATOM 2985 C CA . ASN A 1 396 ? 4.285 27.381 57.743 1.00 26.81 601 ASN A CA 1
ATOM 2986 C C . ASN A 1 396 ? 5.531 26.907 57.017 1.00 27.87 601 ASN A C 1
ATOM 2987 O O . ASN A 1 396 ? 6.137 25.889 57.386 1.00 25.08 601 ASN A O 1
ATOM 2992 N N . ALA A 1 397 ? 5.899 27.630 55.967 1.00 23.71 602 ALA A N 1
ATOM 2993 C CA . ALA A 1 397 ? 6.984 27.194 55.090 1.00 25.19 602 ALA A CA 1
ATOM 2994 C C . ALA A 1 397 ? 8.253 26.933 55.900 1.00 30.35 602 ALA A C 1
ATOM 2995 O O . ALA A 1 397 ? 8.592 27.694 56.821 1.00 28.00 602 ALA A O 1
ATOM 2997 N N . VAL A 1 398 ? 8.954 25.851 55.579 1.00 25.80 603 VAL A N 1
ATOM 2998 C CA . VAL A 1 398 ? 10.150 25.531 56.337 1.00 27.06 603 VAL A CA 1
ATOM 2999 C C . VAL A 1 398 ? 11.323 26.358 55.817 1.00 25.36 603 VAL A C 1
ATOM 3000 O O . VAL A 1 398 ? 11.294 26.859 54.687 1.00 27.87 603 VAL A O 1
ATOM 3004 N N . LYS A 1 399 ? 12.338 26.518 56.650 1.00 25.27 604 LYS A N 1
ATOM 3005 C CA . LYS A 1 399 ? 13.436 27.420 56.335 1.00 29.19 604 LYS A CA 1
ATOM 3006 C C . LYS A 1 399 ? 14.770 26.687 56.263 1.00 29.66 604 LYS A C 1
ATOM 3007 O O . LYS A 1 399 ? 15.827 27.318 56.265 1.00 29.64 604 LYS A O 1
ATOM 3013 N N . THR A 1 400 ? 14.732 25.359 56.209 1.00 26.96 605 THR A N 1
ATOM 3014 C CA . THR A 1 400 ? 15.956 24.605 55.959 1.00 26.54 605 THR A CA 1
ATOM 3015 C C . THR A 1 400 ? 15.683 23.496 54.976 1.00 24.86 605 THR A C 1
ATOM 3016 O O . THR A 1 400 ? 14.545 23.050 54.822 1.00 22.79 605 THR A O 1
ATOM 3020 N N . PHE A 1 401 ? 16.733 23.066 54.289 1.00 23.36 606 PHE A N 1
ATOM 3021 C CA . PHE A 1 401 ? 16.596 21.967 53.353 1.00 26.03 606 PHE A CA 1
ATOM 3022 C C . PHE A 1 401 ? 16.266 20.671 54.085 1.00 23.77 606 PHE A C 1
ATOM 3023 O O . PHE A 1 401 ? 15.412 19.908 53.634 1.00 26.19 606 PHE A O 1
ATOM 3031 N N . ALA A 1 402 ? 16.920 20.411 55.214 1.00 25.62 607 ALA A N 1
ATOM 3032 C CA . ALA A 1 402 ? 16.640 19.158 55.928 1.00 27.19 607 ALA A CA 1
ATOM 3033 C C . ALA A 1 402 ? 15.163 19.072 56.354 1.00 28.60 607 ALA A C 1
ATOM 3034 O O . ALA A 1 402 ? 14.546 18.010 56.260 1.00 25.62 607 ALA A O 1
ATOM 3036 N N . GLN A 1 403 ? 14.604 20.185 56.832 1.00 26.55 608 GLN A N 1
ATOM 3037 C CA . GLN A 1 403 ? 13.188 20.196 57.197 1.00 27.55 608 GLN A CA 1
ATOM 3038 C C . GLN A 1 403 ? 12.314 19.953 55.976 1.00 24.74 608 GLN A C 1
ATOM 3039 O O . GLN A 1 403 ? 11.328 19.227 56.049 1.00 26.95 608 GLN A O 1
ATOM 3045 N N . TYR A 1 404 ? 12.673 20.554 54.849 1.00 23.94 609 TYR A N 1
ATOM 3046 C CA . TYR A 1 404 ? 11.862 20.405 53.660 1.00 23.42 609 TYR A CA 1
ATOM 3047 C C . TYR A 1 404 ? 11.896 18.959 53.164 1.00 26.59 609 TYR A C 1
ATOM 3048 O O . TYR A 1 404 ? 10.860 18.393 52.836 1.00 24.80 609 TYR A O 1
ATOM 3057 N N . VAL A 1 405 ? 13.088 18.365 53.128 1.00 24.46 610 VAL A N 1
ATOM 3058 C CA . VAL A 1 405 ? 13.202 16.958 52.733 1.00 25.07 610 VAL A CA 1
ATOM 3059 C C . VAL A 1 405 ? 12.484 16.023 53.704 1.00 26.05 610 VAL A C 1
ATOM 3060 O O . VAL A 1 405 ? 11.786 15.100 53.283 1.00 28.03 610 VAL A O 1
ATOM 3064 N N . HIS A 1 406 ? 12.628 16.266 55.001 1.00 27.54 611 HIS A N 1
ATOM 3065 C CA . HIS A 1 406 ? 11.923 15.426 55.971 1.00 31.76 611 HIS A CA 1
ATOM 3066 C C . HIS A 1 406 ? 10.391 15.538 55.858 1.00 31.26 611 HIS A C 1
ATOM 3067 O O . HIS A 1 406 ? 9.686 14.528 55.860 1.00 27.93 611 HIS A O 1
ATOM 3074 N N . THR A 1 407 ? 9.879 16.762 55.750 1.00 26.47 612 THR A N 1
ATOM 3075 C CA A THR A 1 407 ? 8.440 16.985 55.695 0.43 28.01 612 THR A CA 1
ATOM 3076 C CA B THR A 1 407 ? 8.433 16.968 55.700 0.57 27.94 612 THR A CA 1
ATOM 3077 C C . THR A 1 407 ? 7.800 16.467 54.396 1.00 29.20 612 THR A C 1
ATOM 3078 O O . THR A 1 407 ? 6.804 15.728 54.425 1.00 30.89 612 THR A O 1
ATOM 3085 N N . THR A 1 408 ? 8.369 16.848 53.250 1.00 26.68 613 THR A N 1
ATOM 3086 C CA . THR A 1 408 ? 7.820 16.379 51.979 1.00 26.62 613 THR A CA 1
ATOM 3087 C C . THR A 1 408 ? 7.998 14.864 51.855 1.00 30.37 613 THR A C 1
ATOM 3088 O O . THR A 1 408 ? 7.231 14.188 51.171 1.00 29.92 613 THR A O 1
ATOM 3092 N N . GLY A 1 409 ? 9.017 14.340 52.525 1.00 27.61 614 GLY A N 1
ATOM 3093 C CA . GLY A 1 409 ? 9.248 12.905 52.554 1.00 31.00 614 GLY A CA 1
ATOM 3094 C C . GLY A 1 409 ? 8.112 12.086 53.155 1.00 32.46 614 GLY A C 1
ATOM 3095 O O . GLY A 1 409 ? 8.072 10.868 52.991 1.00 29.73 614 GLY A O 1
ATOM 3096 N N . ARG A 1 410 ? 7.172 12.729 53.844 1.00 28.72 615 ARG A N 1
ATOM 3097 C CA . ARG A 1 410 ? 6.015 11.986 54.354 1.00 29.29 615 ARG A CA 1
ATOM 3098 C C . ARG A 1 410 ? 5.060 11.539 53.237 1.00 32.51 615 ARG A C 1
ATOM 3099 O O . ARG A 1 410 ? 4.136 10.756 53.466 1.00 30.52 615 ARG A O 1
ATOM 3107 N N . THR A 1 411 ? 5.283 12.040 52.029 1.00 28.74 616 THR A N 1
ATOM 3108 C CA . THR A 1 411 ? 4.482 11.597 50.885 1.00 27.57 616 THR A CA 1
ATOM 3109 C C . THR A 1 411 ? 5.322 10.853 49.830 1.00 33.28 616 THR A C 1
ATOM 3110 O O . THR A 1 411 ? 4.859 10.589 48.715 1.00 33.28 616 THR A O 1
ATOM 3114 N N . ALA A 1 412 ? 6.566 10.530 50.181 1.00 30.89 617 ALA A N 1
ATOM 3115 C CA . ALA A 1 412 ? 7.436 9.788 49.267 1.00 33.63 617 ALA A CA 1
ATOM 3116 C C . ALA A 1 412 ? 7.182 8.292 49.433 1.00 35.10 617 ALA A C 1
ATOM 3117 O O . ALA A 1 412 ? 7.471 7.722 50.489 1.00 36.99 617 ALA A O 1
ATOM 3119 N N . ARG A 1 413 ? 6.608 7.685 48.395 1.00 34.86 618 ARG A N 1
ATOM 3120 C CA . ARG A 1 413 ? 6.244 6.266 48.388 1.00 37.66 618 ARG A CA 1
ATOM 3121 C C . ARG A 1 413 ? 6.586 5.666 47.030 1.00 39.47 618 ARG A C 1
ATOM 3122 O O . ARG A 1 413 ? 5.708 5.154 46.331 1.00 41.35 618 ARG A O 1
ATOM 3130 N N . GLY A 1 414 ? 7.856 5.749 46.648 1.00 40.34 619 GLY A N 1
ATOM 3131 C CA . GLY A 1 414 ? 8.261 5.349 45.308 1.00 43.41 619 GLY A CA 1
ATOM 3132 C C . GLY A 1 414 ? 7.286 5.838 44.245 1.00 42.27 619 GLY A C 1
ATOM 3133 O O . GLY A 1 414 ? 6.890 7.010 44.227 1.00 41.64 619 GLY A O 1
ATOM 3134 N N . SER A 1 415 ? 6.882 4.927 43.365 1.00 45.32 620 SER A N 1
ATOM 3135 C CA . SER A 1 415 ? 5.993 5.245 42.250 1.00 41.17 620 SER A CA 1
ATOM 3136 C C . SER A 1 415 ? 4.634 5.786 42.690 1.00 42.19 620 SER A C 1
ATOM 3137 O O . SER A 1 415 ? 3.917 6.418 41.904 1.00 44.01 620 SER A O 1
ATOM 3140 N N . ARG A 1 416 ? 4.272 5.534 43.942 1.00 39.95 621 ARG A N 1
ATOM 3141 C CA . ARG A 1 416 ? 2.969 5.960 44.443 1.00 43.18 621 ARG A CA 1
ATOM 3142 C C . ARG A 1 416 ? 3.055 7.224 45.296 1.00 38.91 621 ARG A C 1
ATOM 3143 O O . ARG A 1 416 ? 2.165 7.504 46.102 1.00 38.56 621 ARG A O 1
ATOM 3151 N N . SER A 1 417 ? 4.127 7.989 45.108 1.00 37.72 622 SER A N 1
ATOM 3152 C CA . SER A 1 417 ? 4.300 9.238 45.841 1.00 37.75 622 SER A CA 1
ATOM 3153 C C . SER A 1 417 ? 3.110 10.159 45.564 1.00 38.93 622 SER A C 1
ATOM 3154 O O . SER A 1 417 ? 2.490 10.063 44.508 1.00 36.63 622 SER A O 1
ATOM 3157 N N . GLY A 1 418 ? 2.783 11.031 46.519 1.00 36.59 623 GLY A N 1
ATOM 3158 C CA . GLY A 1 418 ? 1.683 11.972 46.357 1.00 32.70 623 GLY A CA 1
ATOM 3159 C C . GLY A 1 418 ? 2.138 13.412 46.146 1.00 32.66 623 GLY A C 1
ATOM 3160 O O . GLY A 1 418 ? 3.104 13.658 45.436 1.00 32.07 623 GLY A O 1
ATOM 3161 N N . THR A 1 419 ? 1.452 14.356 46.786 1.00 27.20 624 THR A N 1
ATOM 3162 C CA . THR A 1 419 ? 1.648 15.786 46.536 1.00 28.19 624 THR A CA 1
ATOM 3163 C C . THR A 1 419 ? 2.108 16.520 47.802 1.00 30.54 624 THR A C 1
ATOM 3164 O O . THR A 1 419 ? 1.606 16.255 48.883 1.00 29.38 624 THR A O 1
ATOM 3168 N N . ALA A 1 420 ? 3.078 17.423 47.666 1.00 26.96 625 ALA A N 1
ATOM 3169 C CA . ALA A 1 420 ? 3.483 18.283 48.771 1.00 25.83 625 ALA A CA 1
ATOM 3170 C C . ALA A 1 420 ? 3.261 19.746 48.379 1.00 25.92 625 ALA A C 1
ATOM 3171 O O . ALA A 1 420 ? 3.804 20.226 47.376 1.00 28.97 625 ALA A O 1
ATOM 3173 N N . ILE A 1 421 ? 2.450 20.444 49.159 1.00 26.01 626 ILE A N 1
ATOM 3174 C CA . ILE A 1 421 ? 2.139 21.839 48.888 1.00 27.13 626 ILE A CA 1
ATOM 3175 C C . ILE A 1 421 ? 2.603 22.771 50.008 1.00 28.13 626 ILE A C 1
ATOM 3176 O O . ILE A 1 421 ? 2.200 22.616 51.169 1.00 22.73 626 ILE A O 1
ATOM 3181 N N . THR A 1 422 ? 3.431 23.756 49.659 1.00 25.16 627 THR A N 1
ATOM 3182 C CA . THR A 1 422 ? 3.855 24.755 50.631 1.00 24.45 627 THR A CA 1
ATOM 3183 C C . THR A 1 422 ? 3.042 26.037 50.498 1.00 26.27 627 THR A C 1
ATOM 3184 O O . THR A 1 422 ? 2.901 26.567 49.405 1.00 27.17 627 THR A O 1
ATOM 3188 N N . LEU A 1 423 ? 2.511 26.520 51.616 1.00 25.15 628 LEU A N 1
ATOM 3189 C CA . LEU A 1 423 ? 1.849 27.815 51.662 1.00 27.45 628 LEU A CA 1
ATOM 3190 C C . LEU A 1 423 ? 2.881 28.838 52.128 1.00 26.54 628 LEU A C 1
ATOM 3191 O O . LEU A 1 423 ? 3.262 28.852 53.287 1.00 25.75 628 LEU A O 1
ATOM 3196 N N . LEU A 1 424 ? 3.338 29.669 51.193 1.00 27.32 629 LEU A N 1
ATOM 3197 C CA . LEU A 1 424 ? 4.490 30.536 51.381 1.00 25.15 629 LEU A CA 1
ATOM 3198 C C . LEU A 1 424 ? 4.037 31.986 51.479 1.00 29.01 629 LEU A C 1
ATOM 3199 O O . LEU A 1 424 ? 3.305 32.455 50.615 1.00 28.96 629 LEU A O 1
ATOM 3204 N N . LEU A 1 425 ? 4.451 32.691 52.525 1.00 27.77 630 LEU A N 1
ATOM 3205 C CA . LEU A 1 425 ? 4.183 34.128 52.590 1.00 30.02 630 LEU A CA 1
ATOM 3206 C C . LEU A 1 425 ? 5.109 34.874 51.618 1.00 30.62 630 LEU A C 1
ATOM 3207 O O . LEU A 1 425 ? 6.230 34.436 51.356 1.00 27.82 630 LEU A O 1
ATOM 3212 N N . HIS A 1 426 ? 4.640 36.006 51.099 1.00 32.16 631 HIS A N 1
ATOM 3213 C CA . HIS A 1 426 ? 5.374 36.760 50.084 1.00 28.78 631 HIS A CA 1
ATOM 3214 C C . HIS A 1 426 ? 6.727 37.297 50.573 1.00 30.95 631 HIS A C 1
ATOM 3215 O O . HIS A 1 426 ? 7.592 37.651 49.759 1.00 30.62 631 HIS A O 1
ATOM 3222 N N . ASP A 1 427 ? 6.922 37.361 51.888 1.00 27.26 632 ASP A N 1
ATOM 3223 C CA . ASP A 1 427 ? 8.207 37.822 52.423 1.00 31.32 632 ASP A CA 1
ATOM 3224 C C . ASP A 1 427 ? 9.062 36.675 52.950 1.00 30.27 632 ASP A C 1
ATOM 3225 O O . ASP A 1 427 ? 10.058 36.901 53.632 1.00 29.11 632 ASP A O 1
ATOM 3230 N N . GLU A 1 428 ? 8.673 35.441 52.646 1.00 27.29 633 GLU A N 1
ATOM 3231 C CA . GLU A 1 428 ? 9.432 34.302 53.146 1.00 28.98 633 GLU A CA 1
ATOM 3232 C C . GLU A 1 428 ? 10.516 33.886 52.161 1.00 30.58 633 GLU A C 1
ATOM 3233 O O . GLU A 1 428 ? 10.457 32.826 51.525 1.00 26.74 633 GLU A O 1
ATOM 3239 N N . LEU A 1 429 ? 11.515 34.754 52.045 1.00 29.37 634 LEU A N 1
ATOM 3240 C CA . LEU A 1 429 ? 12.546 34.605 51.023 1.00 33.36 634 LEU A CA 1
ATOM 3241 C C . LEU A 1 429 ? 13.351 33.309 51.152 1.00 27.01 634 LEU A C 1
ATOM 3242 O O . LEU A 1 429 ? 13.636 32.667 50.151 1.00 31.00 634 LEU A O 1
ATOM 3247 N N . SER A 1 430 ? 13.744 32.926 52.364 1.00 30.01 635 SER A N 1
ATOM 3248 C CA . SER A 1 430 ? 14.465 31.658 52.489 1.00 33.05 635 SER A CA 1
ATOM 3249 C C . SER A 1 430 ? 13.570 30.471 52.102 1.00 28.97 635 SER A C 1
ATOM 3250 O O . SER A 1 430 ? 14.054 29.473 51.577 1.00 28.75 635 SER A O 1
ATOM 3253 N N . GLY A 1 431 ? 12.265 30.584 52.355 1.00 27.84 636 GLY A N 1
ATOM 3254 C CA . GLY A 1 431 ? 11.327 29.533 51.985 1.00 26.22 636 GLY A CA 1
ATOM 3255 C C . GLY A 1 431 ? 11.234 29.377 50.477 1.00 29.88 636 GLY A C 1
ATOM 3256 O O . GLY A 1 431 ? 11.198 28.253 49.958 1.00 27.50 636 GLY A O 1
ATOM 3257 N N . ALA A 1 432 ? 11.207 30.510 49.773 1.00 26.73 637 ALA A N 1
ATOM 3258 C CA . ALA A 1 432 ? 11.219 30.531 48.312 1.00 27.77 637 ALA A CA 1
ATOM 3259 C C . ALA A 1 432 ? 12.512 29.949 47.770 1.00 27.33 637 ALA A C 1
ATOM 3260 O O . ALA A 1 432 ? 12.508 29.212 46.794 1.00 29.03 637 ALA A O 1
ATOM 3262 N N . TYR A 1 433 ? 13.616 30.306 48.404 1.00 27.24 638 TYR A N 1
ATOM 3263 C CA . TYR A 1 433 ? 14.916 29.834 47.954 1.00 30.18 638 TYR A CA 1
ATOM 3264 C C . TYR A 1 433 ? 14.958 28.301 47.973 1.00 30.25 638 TYR A C 1
ATOM 3265 O O . TYR A 1 433 ? 15.340 27.663 46.994 1.00 28.85 638 TYR A O 1
ATOM 3274 N N . ILE A 1 434 ? 14.536 27.721 49.085 1.00 29.46 639 ILE A N 1
ATOM 3275 C CA . ILE A 1 434 ? 14.463 26.269 49.218 1.00 27.49 639 ILE A CA 1
ATOM 3276 C C . ILE A 1 434 ? 13.599 25.616 48.157 1.00 27.83 639 ILE A C 1
ATOM 3277 O O . ILE A 1 434 ? 14.009 24.633 47.534 1.00 31.28 639 ILE A O 1
ATOM 3282 N N . LEU A 1 435 ? 12.391 26.138 47.955 1.00 28.17 640 LEU A N 1
ATOM 3283 C CA . LEU A 1 435 ? 11.533 25.657 46.875 1.00 29.44 640 LEU A CA 1
ATOM 3284 C C . LEU A 1 435 ? 12.237 25.730 45.516 1.00 30.68 640 LEU A C 1
ATOM 3285 O O . LEU A 1 435 ? 12.165 24.796 44.722 1.00 28.45 640 LEU A O 1
ATOM 3290 N N . SER A 1 436 ? 12.911 26.845 45.256 1.00 29.74 641 SER A N 1
ATOM 3291 C CA . SER A 1 436 ? 13.545 27.048 43.957 1.00 31.26 641 SER A CA 1
ATOM 3292 C C . SER A 1 436 ? 14.618 25.999 43.683 1.00 30.81 641 SER A C 1
ATOM 3293 O O . SER A 1 436 ? 14.863 25.665 42.527 1.00 31.85 641 SER A O 1
ATOM 3296 N N . LYS A 1 437 ? 15.246 25.492 44.747 1.00 28.66 642 LYS A N 1
ATOM 3297 C CA . LYS A 1 437 ? 16.331 24.513 44.629 1.00 30.55 642 LYS A CA 1
ATOM 3298 C C . LYS A 1 437 ? 15.870 23.059 44.778 1.00 32.98 642 LYS A C 1
ATOM 3299 O O . LYS A 1 437 ? 16.488 22.141 44.218 1.00 29.42 642 LYS A O 1
ATOM 3305 N N . ALA A 1 438 ? 14.792 22.841 45.528 1.00 29.08 643 ALA A N 1
ATOM 3306 C CA . ALA A 1 438 ? 14.335 21.479 45.804 1.00 29.04 643 ALA A CA 1
ATOM 3307 C C . ALA A 1 438 ? 13.370 20.956 44.752 1.00 31.91 643 ALA A C 1
ATOM 3308 O O . ALA A 1 438 ? 13.285 19.749 44.525 1.00 32.66 643 ALA A O 1
ATOM 3318 N N . ARG A 1 440 ? 11.809 20.146 41.042 1.00 37.75 645 ARG A N 1
ATOM 3319 C CA . ARG A 1 440 ? 12.428 19.622 39.834 1.00 42.61 645 ARG A CA 1
ATOM 3320 C C . ARG A 1 440 ? 12.508 20.734 38.799 1.00 43.55 645 ARG A C 1
ATOM 3321 O O . ARG A 1 440 ? 11.677 21.644 38.788 1.00 42.00 645 ARG A O 1
ATOM 3329 N N . ASP A 1 441 ? 13.509 20.665 37.928 1.00 47.03 646 ASP A N 1
ATOM 3330 C CA . ASP A 1 441 ? 13.566 21.595 36.813 1.00 47.77 646 ASP A CA 1
ATOM 3331 C C . ASP A 1 441 ? 12.269 21.524 36.021 1.00 44.32 646 ASP A C 1
ATOM 3332 O O . ASP A 1 441 ? 11.683 22.545 35.680 1.00 45.03 646 ASP A O 1
ATOM 3337 N N . GLU A 1 442 ? 11.809 20.306 35.764 1.00 45.42 647 GLU A N 1
ATOM 3338 C CA . GLU A 1 442 ? 10.551 20.087 35.061 1.00 46.55 647 GLU A CA 1
ATOM 3339 C C . GLU A 1 442 ? 9.361 20.730 35.779 1.00 48.11 647 GLU A C 1
ATOM 3340 O O . GLU A 1 442 ? 8.436 21.255 35.140 1.00 42.90 647 GLU A O 1
ATOM 3346 N N . GLU A 1 443 ? 9.369 20.677 37.111 1.00 43.54 648 GLU A N 1
ATOM 3347 C CA . GLU A 1 443 ? 8.282 21.274 37.864 1.00 41.60 648 GLU A CA 1
ATOM 3348 C C . GLU A 1 443 ? 8.319 22.788 37.741 1.00 39.53 648 GLU A C 1
ATOM 3349 O O . GLU A 1 443 ? 7.285 23.418 37.550 1.00 42.70 648 GLU A O 1
ATOM 3355 N N . ILE A 1 444 ? 9.511 23.367 37.864 1.00 40.49 649 ILE A N 1
ATOM 3356 C CA . ILE A 1 444 ? 9.679 24.810 37.743 1.00 40.10 649 ILE A CA 1
ATOM 3357 C C . ILE A 1 444 ? 9.298 25.269 36.339 1.00 45.03 649 ILE A C 1
ATOM 3358 O O . ILE A 1 444 ? 8.682 26.325 36.161 1.00 44.45 649 ILE A O 1
ATOM 3363 N N . LYS A 1 445 ? 9.658 24.468 35.344 1.00 43.49 650 LYS A N 1
ATOM 3364 C CA . LYS A 1 445 ? 9.353 24.814 33.961 1.00 48.84 650 LYS A CA 1
ATOM 3365 C C . LYS A 1 445 ? 7.855 24.742 33.696 1.00 46.95 650 LYS A C 1
ATOM 3366 O O . LYS A 1 445 ? 7.313 25.544 32.940 1.00 50.95 650 LYS A O 1
ATOM 3372 N N . ALA A 1 446 ? 7.185 23.799 34.350 1.00 46.92 651 ALA A N 1
ATOM 3373 C CA . ALA A 1 446 ? 5.740 23.641 34.176 1.00 46.09 651 ALA A CA 1
ATOM 3374 C C . ALA A 1 446 ? 4.936 24.675 34.968 1.00 45.90 651 ALA A C 1
ATOM 3375 O O . ALA A 1 446 ? 3.707 24.716 34.876 1.00 49.22 651 ALA A O 1
ATOM 3377 N N . LEU A 1 447 ? 5.621 25.509 35.749 1.00 46.90 652 LEU A N 1
ATOM 3378 C CA . LEU A 1 447 ? 4.934 26.536 36.535 1.00 46.45 652 LEU A CA 1
ATOM 3379 C C . LEU A 1 447 ? 4.329 27.616 35.636 1.00 50.84 652 LEU A C 1
ATOM 3380 O O . LEU A 1 447 ? 4.867 27.922 34.565 1.00 49.19 652 LEU A O 1
ATOM 3385 N N . ASP A 1 448 ? 3.210 28.194 36.061 1.00 49.63 653 ASP A N 1
ATOM 3386 C CA A ASP A 1 448 ? 2.682 29.356 35.369 0.49 51.35 653 ASP A CA 1
ATOM 3387 C CA B ASP A 1 448 ? 2.671 29.372 35.394 0.51 51.36 653 ASP A CA 1
ATOM 3388 C C . ASP A 1 448 ? 3.719 30.472 35.414 1.00 51.44 653 ASP A C 1
ATOM 3389 O O . ASP A 1 448 ? 4.346 30.710 36.449 1.00 48.69 653 ASP A O 1
ATOM 3398 N N . PRO A 1 449 ? 3.914 31.154 34.277 1.00 53.02 654 PRO A N 1
ATOM 3399 C CA . PRO A 1 449 ? 4.956 32.185 34.192 1.00 54.06 654 PRO A CA 1
ATOM 3400 C C . PRO A 1 449 ? 5.000 33.083 35.428 1.00 50.15 654 PRO A C 1
ATOM 3401 O O . PRO A 1 449 ? 6.094 33.352 35.934 1.00 50.41 654 PRO A O 1
ATOM 3405 N N . LEU A 1 450 ? 3.843 33.529 35.912 1.00 48.58 655 LEU A N 1
ATOM 3406 C CA . LEU A 1 450 ? 3.816 34.416 37.077 1.00 52.71 655 LEU A CA 1
ATOM 3407 C C . LEU A 1 450 ? 4.366 33.757 38.344 1.00 49.30 655 LEU A C 1
ATOM 3408 O O . LEU A 1 450 ? 5.249 34.313 39.007 1.00 50.91 655 LEU A O 1
ATOM 3413 N N . GLN A 1 451 ? 3.835 32.588 38.691 1.00 49.81 656 GLN A N 1
ATOM 3414 C CA . GLN A 1 451 ? 4.334 31.858 39.855 1.00 48.20 656 GLN A CA 1
ATOM 3415 C C . GLN A 1 451 ? 5.852 31.735 39.793 1.00 44.27 656 GLN A C 1
ATOM 3416 O O . GLN A 1 451 ? 6.547 32.021 40.768 1.00 41.82 656 GLN A O 1
ATOM 3422 N N . ALA A 1 452 ? 6.358 31.308 38.639 1.00 44.94 657 ALA A N 1
ATOM 3423 C CA . ALA A 1 452 ? 7.791 31.136 38.451 1.00 43.08 657 ALA A CA 1
ATOM 3424 C C . ALA A 1 452 ? 8.538 32.455 38.606 1.00 44.66 657 ALA A C 1
ATOM 3425 O O . ALA A 1 452 ? 9.672 32.488 39.083 1.00 40.98 657 ALA A O 1
ATOM 3427 N N . LYS A 1 453 ? 7.902 33.546 38.192 1.00 48.28 658 LYS A N 1
ATOM 3428 C CA . LYS A 1 453 ? 8.539 34.858 38.250 1.00 48.55 658 LYS A CA 1
ATOM 3429 C C . LYS A 1 453 ? 8.699 35.319 39.691 1.00 42.97 658 LYS A C 1
ATOM 3430 O O . LYS A 1 453 ? 9.772 35.769 40.104 1.00 42.91 658 LYS A O 1
ATOM 3436 N N . GLU A 1 454 ? 7.616 35.201 40.449 1.00 44.08 659 GLU A N 1
ATOM 3437 C CA . GLU A 1 454 ? 7.593 35.602 41.848 1.00 42.79 659 GLU A CA 1
ATOM 3438 C C . GLU A 1 454 ? 8.565 34.755 42.670 1.00 38.43 659 GLU A C 1
ATOM 3439 O O . GLU A 1 454 ? 9.337 35.278 43.481 1.00 36.15 659 GLU A O 1
ATOM 3445 N N . LEU A 1 455 ? 8.545 33.445 42.436 1.00 39.51 660 LEU A N 1
ATOM 3446 C CA . LEU A 1 455 ? 9.476 32.548 43.104 1.00 36.22 660 LEU A CA 1
ATOM 3447 C C . LEU A 1 455 ? 10.926 32.965 42.840 1.00 36.66 660 LEU A C 1
ATOM 3448 O O . LEU A 1 455 ? 11.713 33.119 43.770 1.00 35.45 660 LEU A O 1
ATOM 3453 N N . GLN A 1 456 ? 11.282 33.167 41.576 1.00 38.32 661 GLN A N 1
ATOM 3454 C CA . GLN A 1 456 ? 12.660 33.537 41.256 1.00 39.91 661 GLN A CA 1
ATOM 3455 C C . GLN A 1 456 ? 13.091 34.856 41.896 1.00 37.12 661 GLN A C 1
ATOM 3456 O O . GLN A 1 456 ? 14.204 34.967 42.423 1.00 37.78 661 GLN A O 1
ATOM 3462 N N . GLU A 1 457 ? 12.209 35.852 41.868 1.00 39.86 662 GLU A N 1
ATOM 3463 C CA . GLU A 1 457 ? 12.527 37.151 42.456 1.00 35.77 662 GLU A CA 1
ATOM 3464 C C . GLU A 1 457 ? 12.788 37.018 43.942 1.00 36.51 662 GLU A C 1
ATOM 3465 O O . GLU A 1 457 ? 13.708 37.630 44.495 1.00 32.71 662 GLU A O 1
ATOM 3479 N N . SER A 1 459 ? 13.708 34.242 45.505 1.00 34.68 664 SER A N 1
ATOM 3480 C CA . SER A 1 459 ? 14.962 33.505 45.610 1.00 38.25 664 SER A CA 1
ATOM 3481 C C . SER A 1 459 ? 16.159 34.412 45.412 1.00 35.51 664 SER A C 1
ATOM 3482 O O . SER A 1 459 ? 17.119 34.358 46.176 1.00 38.37 664 SER A O 1
ATOM 3485 N N . ALA A 1 460 ? 16.088 35.234 44.371 1.00 37.68 665 ALA A N 1
ATOM 3486 C CA . ALA A 1 460 ? 17.162 36.163 44.046 1.00 40.73 665 ALA A CA 1
ATOM 3487 C C . AL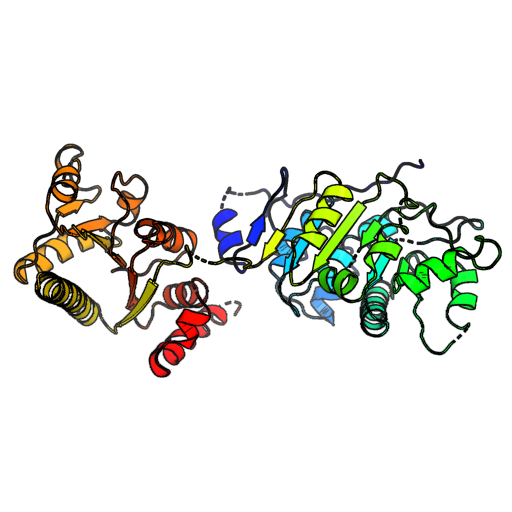A A 1 460 ? 17.399 37.077 45.229 1.00 40.00 665 ALA A C 1
ATOM 3488 O O . ALA A 1 460 ? 18.539 37.305 45.638 1.00 44.87 665 ALA A O 1
ATOM 3490 N N . LYS A 1 461 ? 16.307 37.590 45.786 1.00 40.84 666 LYS A N 1
ATOM 3491 C CA . LYS A 1 461 ? 16.383 38.510 46.909 1.00 40.92 666 LYS A CA 1
ATOM 3492 C C . LYS A 1 461 ? 17.109 37.848 48.063 1.00 41.45 666 LYS A C 1
ATOM 3493 O O . LYS A 1 461 ? 17.962 38.462 48.703 1.00 43.99 666 LYS A O 1
ATOM 3499 N N . PHE A 1 462 ? 16.769 36.589 48.334 1.00 38.94 667 PHE A N 1
ATOM 3500 C CA . PHE A 1 462 ? 17.415 35.868 49.418 1.00 39.99 667 PHE A CA 1
ATOM 3501 C C . PHE A 1 462 ? 18.911 35.724 49.155 1.00 42.62 667 PHE A C 1
ATOM 3502 O O . PHE A 1 462 ? 19.732 35.977 50.037 1.00 49.15 667 PHE A O 1
ATOM 3510 N N . GLU A 1 463 ? 19.250 35.310 47.939 1.00 45.00 668 GLU A N 1
ATOM 3511 C CA . GLU A 1 463 ? 20.639 35.106 47.540 1.00 48.03 668 GLU A CA 1
ATOM 3512 C C . GLU A 1 463 ? 21.475 36.371 47.727 1.00 51.00 668 GLU A C 1
ATOM 3513 O O . GLU A 1 463 ? 22.527 36.339 48.366 1.00 55.50 668 GLU A O 1
ATOM 3519 N N . SER A 1 464 ? 21.009 37.484 47.171 1.00 48.58 669 SER A N 1
ATOM 3520 C CA . SER A 1 464 ? 21.739 38.739 47.300 1.00 51.18 669 SER A CA 1
ATOM 3521 C C . SER A 1 464 ? 21.855 39.109 48.770 1.00 55.26 669 SER A C 1
ATOM 3522 O O . SER A 1 464 ? 22.957 39.278 49.294 1.00 57.03 669 SER A O 1
ATOM 3525 N N . GLY A 1 465 ? 20.705 39.205 49.431 1.00 53.33 670 GLY A N 1
ATOM 3526 C CA . GLY A 1 465 ? 20.640 39.532 50.840 1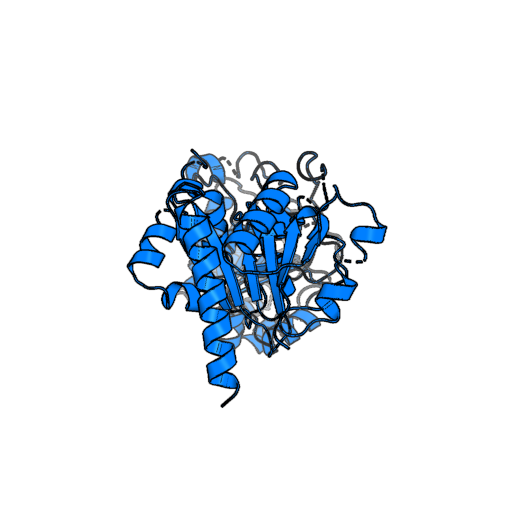.00 55.20 670 GLY A CA 1
ATOM 3527 C C . GLY A 1 465 ? 21.660 38.759 51.642 1.00 59.32 670 GLY A C 1
ATOM 3528 O O . GLY A 1 465 ? 22.192 39.272 52.624 1.00 63.98 670 GLY A O 1
ATOM 3537 N N . LYS A 1 467 ? 24.937 37.016 50.646 1.00 64.60 672 LYS A N 1
ATOM 3538 C CA . LYS A 1 467 ? 26.318 37.452 50.453 1.00 64.76 672 LYS A CA 1
ATOM 3539 C C . LYS A 1 467 ? 26.515 38.909 50.880 1.00 66.28 672 LYS A C 1
ATOM 3540 O O . LYS A 1 467 ? 27.367 39.206 51.723 1.00 68.41 672 LYS A O 1
ATOM 3546 N N . LYS A 1 468 ? 25.720 39.809 50.308 1.00 65.25 673 LYS A N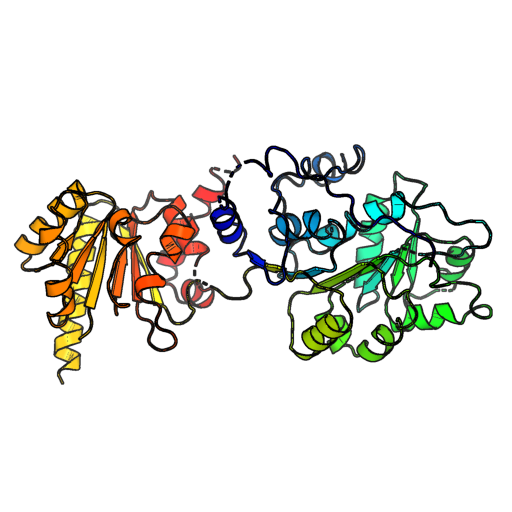 1
ATOM 3547 C CA . LYS A 1 468 ? 25.783 41.222 50.669 1.00 62.83 673 LYS A CA 1
ATOM 3548 C C . LYS A 1 468 ? 25.443 41.429 52.140 1.00 67.21 673 LYS A C 1
ATOM 3549 O O . LYS A 1 468 ? 24.367 41.930 52.466 1.00 67.12 673 LYS A O 1
#

Organism: Saccharomyces cerevisiae (strain ATCC 204508 / S288c) (NCBI:txid559292)

Solvent-accessible surface area: 21551 Å² total

InterPro domains:
  IPR000629 ATP-dependent RNA helicase DEAD-box, conserved site [PS00039] (413-421)
  IPR001650 Helicase, C-terminal domain-like [PF00271] (525-619)
  IPR001650 Helicase, C-terminal domain-like [PS51194] (502-661)
  IPR001650 Helicase, C-terminal domain-like [SM00490] (539-620)
  IPR011545 DEAD/DEAH-box helicase domain [PF00270] (280-454)
  IPR014001 Helicase superfamily 1/2, ATP-binding domain [PS51192] (287-467)
  IPR014001 Helicase superfamily 1/2, ATP-binding domain [SM00487] (275-482)
  IPR014014 RNA helicase, DEAD-bo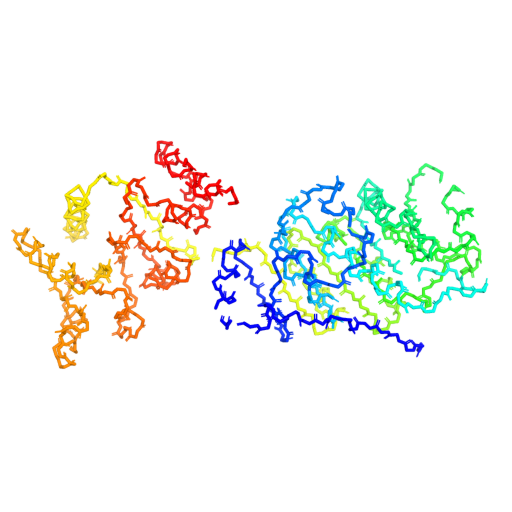x type, Q motif [PS51195] (255-284)
  IPR027417 P-loop containing nucleoside triphosphate hydrolase [G3DSA:3.40.50.300] (206-470)
  IPR027417 P-loop containing nucleoside triphosphate hydrolase [G3DSA:3.40.50.300] (471-672)
  IPR027417 P-loop containing nucleoside triphosphate hydrolase [SSF52540] (243-469)
  IPR027417 P-loop containing nucleoside triphosphate hydrolase [SSF52540] (407-633)
  IPR056149 ATP-dependent RNA helicase PRP5/DDX46/KHDC4, KH domain [PF23469] (755-830)

B-factor: mean 35.92, std 10.44, range [19.35, 123.89]

Sequence (438 aa):
LEPFQKNFYIESETVSSSSEEVEELRLSLDNIKIKGTGCPKPVTKWSQLGLSTDTVLITEKLHFGSLTPIQSQALPAISGRDVIGISKTGSGKTISYLLPLLLRQVKAQRPLSKHETGPGLILAPTRRELALQIHEEVTKFTEADTSIRSVCCTGGSEKKQITDLKRGTEIVVATPGRFIDILTLNDGKLLSTKRITFVVDEADRLFDLGFEPQITQQIKTVRPDKQCVLFSATFPNKLRSFAVRVLHSPISSITINSKGVNENVKQKFRICHSEEDEKFDNLVQLIHERSEFFDEVQSDAKAIIFVSSQNICDFISKKLLNAGIVTCAIHAGKPYQERLNLEKFKREKNSILLCTEVLSRGLNVPEVSLVIIYNAVKTFAQYVHTTTGRTARGSRSGTAITLLLHDELSGAYILSKARDEEIKALDDPLQAKELQESAKFESGKK

GO terms:
  GO:0008186 ATP-dependent activity, acting on RNA (F, IDA)
  GO:0016887 ATP hydrolysis activity (F, IDA)
  GO:0005634 nucleus (C, HDA)
  GO:1903241 U2-type prespliceosome assembly (P, IMP)
  GO:0000348 mRNA branch site recognition (P, IMP)

Foldseek 3Di:
DDDFDQQDFDADPVQVVDVVLCQVCVVLQNKDKDFPDQGGFAWAPVRGPADPVLCCVCVVVNDDTAHSLQRRLRRRSSRFAAEEAAAPPRPVLCSQLRSLCVRLVRDDAADPQALDEAEEADAALVVLVVSQVVNCSSCVVPPRAFEAEFEPDPDVVRQVVSQRHGHYYRYHQVRVVVQCPPPNSRSHHQAPHQEYEEQVVSSVVSPNPVSVVVCVRHDLSHHYYYYHNDQDPVNVVVCVVRGDSYMYIYRNPDFLAPLAAEAEDEDADLVRLLVVVLVVVVVVVVVVVVVVCQFEEEEEDADPVVQVVSQVVCVVVVAHAQEDDPPDDPVSNVSQVCRQPDGHHYYYYYLVCLVPDDHAQGQEYEYSEQDQTLVSVSSRLVSQDDHNRGHYYYYYHYLPNLSSLLNVVSRDPVSLVPDDPVVNVSSVVVVCVVVCCD